Protein AF-0000000074729377 (afdb_homodimer)

Nearest PDB structures (foldseek):
  6r7d-assembly3_H  TM=8.552E-01  e=5.782E-03  Homo sapiens
  7vw1-assembly1_B  TM=3.584E-01  e=9.667E+00  Escherichia coli
  6r7d-assembly3_H  TM=8.587E-01  e=3.534E-03  Homo sapiens
  7tcd-assembly1_A  TM=3.833E-01  e=1.336E+00  synthetic construct

Solvent-accessible surface area (backbone atoms only — not comparable to full-atom values): 20879 Å² total; per-residue (Å²): 132,84,78,64,43,43,87,74,18,68,44,43,77,73,64,50,69,81,60,59,40,75,54,48,41,40,48,50,58,54,55,70,42,42,67,58,52,50,51,51,51,52,41,51,74,66,63,34,80,61,40,64,57,48,46,55,39,53,75,59,53,36,57,52,36,59,52,29,54,54,49,37,54,47,46,53,29,47,44,52,18,48,29,54,55,30,32,52,67,38,15,60,52,85,86,66,72,69,48,68,39,75,42,36,73,73,35,58,68,14,36,30,35,57,38,77,54,72,47,44,15,25,25,34,28,19,44,46,30,53,54,52,51,55,70,54,47,57,72,46,50,53,44,48,57,64,34,26,65,50,37,15,62,63,44,20,52,34,51,41,48,22,40,53,26,40,33,50,9,28,51,30,20,23,75,71,31,73,76,49,19,47,66,25,44,53,56,18,47,36,34,53,23,17,46,42,15,29,24,32,35,51,10,53,51,13,41,49,54,44,69,72,102,103,80,72,65,41,44,85,74,18,65,46,42,78,73,65,48,72,79,59,59,40,74,53,50,42,41,48,50,55,54,57,34,13,44,67,14,29,53,52,38,49,50,40,52,72,67,63,36,79,43,41,62,44,35,47,54,38,16,75,62,50,35,12,51,34,30,40,27,55,39,49,37,54,49,48,52,31,49,46,53,18,48,29,53,54,29,30,52,69,40,14,61,50,79,72,53,72,54,46,29,23,28,69,38,54,60,54,92,84,42,44,70,42,72,35,75,54,72,48,43,14,26,24,35,35,19,42,48,30,53,52,51,51,55,68,54,45,56,72,44,48,60,47,48,59,63,34,26,68,77,38,13,60,62,45,20,51,35,50,40,49,22,41,52,25,40,37,50,9,27,52,32,19,24,77,71,33,79,73,49,20,46,66,24,43,54,57,18,47,51,35,54,47,47,49,51,49,50,40,52,51,51,53,53,52,51,49,52,54,58,68,69,100

Foldseek 3Di:
DDFFDLCPAVCVVVPNLPPQLLPVQLVVLVVVCVVVVVVVVVCVVVVHVVVVVVVVCVVLPQVLLVVLVSLLSSLLSNLVSQLVVLCSVRNDDPPDQFAKDFDDDDDPPTDIDTDCDDSRNLNNLSSVLNVVVVVLVVVLVVLLVQLCSNVVVLSSVLSNLLSNLSSQLSNCCSVVHPVSNPVSNVVSVVSSVVSVVSSVVCVVVVVVVVVVD/DDFFDLCPAVCVVVPNLPDQQQPVQLVVLVVVCVVVVVVVVVCVVVVHVVVVVVVVCVVLPQVLLVVLVSLLSSLLSNLVSQLVVLCSVRNDDPPDQFAKDFDDDPDPPTDIGTDCDDSRNLNNLSSVLNVVVVVLVVVLVVLLVQLCSVVVVLSSVLSNLLSNLSSQLSNCCSVVHPVSNPVSNVVSVVSSVVSVVSSVVVVVVVVVVVVVD

Structure (mmCIF, N/CA/C/O backbone):
data_AF-0000000074729377-model_v1
#
loop_
_entity.id
_entity.type
_entity.pdbx_description
1 polymer 'Uncharacterized protein'
#
loop_
_atom_site.group_PDB
_atom_site.id
_atom_site.type_symbol
_atom_site.label_atom_id
_atom_site.label_alt_id
_atom_site.label_comp_id
_atom_site.label_asym_id
_atom_site.label_entity_id
_atom_site.label_seq_id
_atom_site.pdbx_PDB_ins_code
_atom_site.Cartn_x
_atom_site.Cartn_y
_atom_site.Cartn_z
_atom_site.occupancy
_atom_site.B_iso_or_equiv
_atom_site.auth_seq_id
_atom_site.auth_comp_id
_atom_site.auth_asym_id
_atom_site.auth_atom_id
_atom_site.pdbx_PDB_model_num
ATOM 1 N N . MET A 1 1 ? 1.666 -37.219 -0.275 1 51.56 1 MET A N 1
ATOM 2 C CA . MET A 1 1 ? 0.63 -36.469 0.43 1 51.56 1 MET A CA 1
ATOM 3 C C . MET A 1 1 ? -0.589 -36.25 -0.46 1 51.56 1 MET A C 1
ATOM 5 O O . MET A 1 1 ? -0.46 -36.156 -1.681 1 51.56 1 MET A O 1
ATOM 9 N N . ALA A 1 2 ? -1.802 -36.5 0.148 1 65.88 2 ALA A N 1
ATOM 10 C CA . ALA A 1 2 ? -3.041 -36.406 -0.622 1 65.88 2 ALA A CA 1
ATOM 11 C C . ALA A 1 2 ? -3.295 -35 -1.115 1 65.88 2 ALA A C 1
ATOM 13 O O . ALA A 1 2 ? -2.873 -34.031 -0.48 1 65.88 2 ALA A O 1
ATOM 14 N N . ALA A 1 3 ? -3.877 -34.812 -2.33 1 79.44 3 ALA A N 1
ATOM 15 C CA . ALA A 1 3 ? -4.273 -33.531 -2.896 1 79.44 3 ALA A CA 1
ATOM 16 C C . ALA A 1 3 ? -5.301 -32.844 -2.008 1 79.44 3 ALA A C 1
ATOM 18 O O . ALA A 1 3 ? -6.094 -33.5 -1.332 1 79.44 3 ALA A O 1
ATOM 19 N N . PRO A 1 4 ? -5.277 -31.562 -1.834 1 84.88 4 PRO A N 1
ATOM 20 C CA . PRO A 1 4 ? -6.285 -30.844 -1.056 1 84.88 4 PRO A CA 1
ATOM 21 C C . PRO A 1 4 ? -7.711 -31.141 -1.505 1 84.88 4 PRO A C 1
ATOM 23 O O . PRO A 1 4 ? -7.984 -31.219 -2.707 1 84.88 4 PRO A O 1
ATOM 26 N N . ASP A 1 5 ? -8.594 -31.422 -0.473 1 85.75 5 ASP A N 1
ATOM 27 C CA . ASP A 1 5 ? -10 -31.75 -0.657 1 85.75 5 ASP A CA 1
ATOM 28 C C . ASP A 1 5 ? -10.891 -30.844 0.197 1 85.75 5 ASP A C 1
ATOM 30 O O . ASP A 1 5 ? -10.836 -30.891 1.428 1 85.75 5 ASP A O 1
ATOM 34 N N . PRO A 1 6 ? -11.742 -30.047 -0.488 1 88.38 6 PRO A N 1
ATOM 35 C CA . PRO A 1 6 ? -12.602 -29.125 0.261 1 88.38 6 PRO A CA 1
ATOM 36 C C . PRO A 1 6 ? -13.492 -29.828 1.276 1 88.38 6 PRO A C 1
ATOM 38 O O . PRO A 1 6 ? -13.789 -29.281 2.336 1 88.38 6 PRO A O 1
ATOM 41 N N . SER A 1 7 ? -13.859 -31.062 1.063 1 89.56 7 SER A N 1
ATOM 42 C CA . SER A 1 7 ? -14.797 -31.781 1.917 1 89.56 7 SER A CA 1
ATOM 43 C C . SER A 1 7 ? -14.141 -32.219 3.225 1 89.56 7 SER A C 1
ATOM 45 O O . SER A 1 7 ? -14.836 -32.531 4.188 1 89.56 7 SER A O 1
ATOM 47 N N . THR A 1 8 ? -12.812 -32.156 3.318 1 85.56 8 THR A N 1
ATOM 48 C CA . THR A 1 8 ? -12.133 -32.562 4.535 1 85.56 8 THR A CA 1
ATOM 49 C C . THR A 1 8 ? -11.273 -31.438 5.094 1 85.56 8 THR A C 1
ATOM 51 O O . THR A 1 8 ? -10.438 -31.656 5.977 1 85.56 8 THR A O 1
ATOM 54 N N . SER A 1 9 ? -11.469 -30.312 4.543 1 88.62 9 SER A N 1
ATOM 55 C CA . SER A 1 9 ? -10.641 -29.188 4.957 1 88.62 9 SER A CA 1
ATOM 56 C C . SER A 1 9 ? -11.031 -28.703 6.352 1 88.62 9 SER A C 1
ATOM 58 O O . SER A 1 9 ? -12.039 -29.141 6.906 1 88.62 9 SER A O 1
ATOM 60 N N . ASP A 1 10 ? -10.219 -27.844 6.965 1 85.31 10 ASP A N 1
ATOM 61 C CA . ASP A 1 10 ? -10.477 -27.266 8.281 1 85.31 10 ASP A CA 1
AT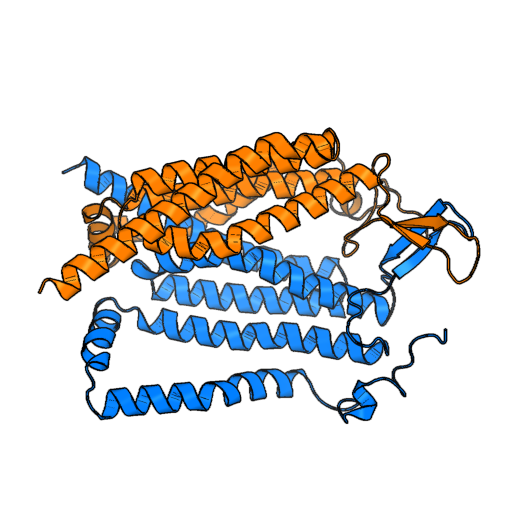OM 62 C C . ASP A 1 10 ? -11.75 -26.422 8.266 1 85.31 10 ASP A C 1
ATOM 64 O O . ASP A 1 10 ? -12.383 -26.234 9.312 1 85.31 10 ASP A O 1
ATOM 68 N N . PHE A 1 11 ? -12.18 -25.969 7.062 1 88.19 11 PHE A N 1
ATOM 69 C CA . PHE A 1 11 ? -13.422 -25.203 6.965 1 88.19 11 PHE A CA 1
ATOM 70 C C . PHE A 1 11 ? -14.617 -26.062 7.395 1 88.19 11 PHE A C 1
ATOM 72 O O . PHE A 1 11 ? -15.5 -25.578 8.102 1 88.19 11 PHE A O 1
ATOM 79 N N . VAL A 1 12 ? -14.594 -27.234 6.957 1 88.25 12 VAL A N 1
ATOM 80 C CA . VAL A 1 12 ? -15.664 -28.172 7.309 1 88.25 12 VAL A CA 1
ATOM 81 C C . VAL A 1 12 ? -15.594 -28.5 8.797 1 88.25 12 VAL A C 1
ATOM 83 O O . VAL A 1 12 ? -16.625 -28.516 9.484 1 88.25 12 VAL A O 1
ATOM 86 N N . LYS A 1 13 ? -14.422 -28.688 9.336 1 87.38 13 LYS A N 1
ATOM 87 C CA . LYS A 1 13 ? -14.227 -29.094 10.727 1 87.38 13 LYS A CA 1
ATOM 88 C C . LYS A 1 13 ? -14.758 -28.031 11.688 1 87.38 13 LYS A C 1
ATOM 90 O O . LYS A 1 13 ? -15.242 -28.359 12.773 1 87.38 13 LYS A O 1
ATOM 95 N N . VAL A 1 14 ? -14.688 -26.797 11.25 1 90.5 14 VAL A N 1
ATOM 96 C CA . VAL A 1 14 ? -15.109 -25.75 12.164 1 90.5 14 VAL A CA 1
ATOM 97 C C . VAL A 1 14 ? -16.5 -25.266 11.789 1 90.5 14 VAL A C 1
ATOM 99 O O . VAL A 1 14 ? -16.984 -24.266 12.32 1 90.5 14 VAL A O 1
ATOM 102 N N . GLY A 1 15 ? -17.078 -25.812 10.773 1 89.56 15 GLY A N 1
ATOM 103 C CA . GLY A 1 15 ? -18.453 -25.5 10.406 1 89.56 15 GLY A CA 1
ATOM 104 C C . GLY A 1 15 ? -18.562 -24.312 9.461 1 89.56 15 GLY A C 1
ATOM 105 O O . GLY A 1 15 ? -19.594 -23.641 9.406 1 89.56 15 GLY A O 1
ATOM 106 N N . PHE A 1 16 ? -17.531 -24.016 8.734 1 90.75 16 PHE A N 1
ATOM 107 C CA . PHE A 1 16 ? -17.547 -22.844 7.855 1 90.75 16 PHE A CA 1
ATOM 108 C C . PHE A 1 16 ? -17.766 -23.25 6.406 1 90.75 16 PHE A C 1
ATOM 110 O O . PHE A 1 16 ? -17.625 -22.438 5.496 1 90.75 16 PHE A O 1
ATOM 117 N N . ASP A 1 17 ? -18.078 -24.484 6.102 1 88.94 17 ASP A N 1
ATOM 118 C CA . ASP A 1 17 ? -18.234 -25.016 4.75 1 88.94 17 ASP A CA 1
ATOM 119 C C . ASP A 1 17 ? -19.406 -24.359 4.031 1 88.94 17 ASP A C 1
ATOM 121 O O . ASP A 1 17 ? -19.422 -24.281 2.803 1 88.94 17 ASP A O 1
ATOM 125 N N . LYS A 1 18 ? -20.422 -23.875 4.738 1 90.69 18 LYS A N 1
ATOM 126 C CA . LYS A 1 18 ? -21.594 -23.297 4.086 1 90.69 18 LYS A CA 1
ATOM 127 C C . LYS A 1 18 ? -21.812 -21.844 4.516 1 90.69 18 LYS A C 1
ATOM 129 O O . LYS A 1 18 ? -22.828 -21.234 4.184 1 90.69 18 LYS A O 1
ATOM 134 N N . VAL A 1 19 ? -20.875 -21.266 5.203 1 90.44 19 VAL A N 1
ATOM 135 C CA . VAL A 1 19 ? -21.016 -19.906 5.73 1 90.44 19 VAL A CA 1
ATOM 136 C C . VAL A 1 19 ? -20.828 -18.891 4.605 1 90.44 19 VAL A C 1
ATOM 138 O O . VAL A 1 19 ? -20.047 -19.109 3.684 1 90.44 19 VAL A O 1
ATOM 141 N N . ASN A 1 20 ? -21.656 -17.812 4.656 1 95.88 20 ASN A N 1
ATOM 142 C CA . ASN A 1 20 ? -21.438 -16.672 3.773 1 95.88 20 ASN A CA 1
ATOM 143 C C . ASN A 1 20 ? -20.406 -15.703 4.359 1 95.88 20 ASN A C 1
ATOM 145 O O . ASN A 1 20 ? -20.75 -14.875 5.207 1 95.88 20 ASN A O 1
ATOM 149 N N . PHE A 1 21 ? -19.266 -15.719 3.891 1 95 21 PHE A N 1
ATOM 150 C CA . PHE A 1 21 ? -18.172 -14.93 4.457 1 95 21 PHE A CA 1
ATOM 151 C C . PHE A 1 21 ? -18.391 -13.445 4.195 1 95 21 PHE A C 1
ATOM 153 O O . PHE A 1 21 ? -17.859 -12.594 4.914 1 95 21 PHE A O 1
ATOM 160 N N . PHE A 1 22 ? -19.141 -13.07 3.201 1 95.31 22 PHE A N 1
ATOM 161 C CA . PHE A 1 22 ? -19.406 -11.672 2.883 1 95.31 22 PHE A CA 1
ATOM 162 C C . PHE A 1 22 ? -20.391 -11.07 3.887 1 95.31 22 PHE A C 1
ATOM 164 O O . PHE A 1 22 ? -20.547 -9.852 3.955 1 95.31 22 PHE A O 1
ATOM 171 N N . VAL A 1 23 ? -20.969 -11.883 4.637 1 94.06 23 VAL A N 1
ATOM 172 C CA . VAL A 1 23 ? -21.812 -11.43 5.742 1 94.06 23 VAL A CA 1
ATOM 173 C C . VAL A 1 23 ? -21.047 -11.562 7.059 1 94.06 23 VAL A C 1
ATOM 175 O O . VAL A 1 23 ? -21.047 -10.641 7.879 1 94.06 23 VAL A O 1
ATOM 178 N N . MET A 1 24 ? -20.375 -12.633 7.238 1 91.5 24 MET A N 1
ATOM 179 C CA . MET A 1 24 ? -19.75 -12.961 8.508 1 91.5 24 MET A CA 1
ATOM 180 C C . MET A 1 24 ? -18.641 -11.961 8.836 1 91.5 24 MET A C 1
ATOM 182 O O . MET A 1 24 ? -18.609 -11.391 9.922 1 91.5 24 MET A O 1
ATOM 186 N N . PHE A 1 25 ? -17.719 -11.695 7.922 1 91.31 25 PHE A N 1
ATOM 187 C CA . PHE A 1 25 ? -16.547 -10.883 8.219 1 91.31 25 PHE A CA 1
ATOM 188 C C . PHE A 1 25 ? -16.953 -9.445 8.539 1 91.31 25 PHE A C 1
ATOM 190 O O . PHE A 1 25 ? -16.562 -8.906 9.578 1 91.31 25 PHE A O 1
ATOM 197 N N . PRO A 1 26 ? -17.781 -8.836 7.699 1 89.69 26 PRO A N 1
ATOM 198 C CA . PRO A 1 26 ? -18.188 -7.477 8.078 1 89.69 26 PRO A CA 1
ATOM 199 C C . PRO A 1 26 ? -18.953 -7.43 9.391 1 89.69 26 PRO A C 1
ATOM 201 O O . PRO A 1 26 ? -18.828 -6.48 10.164 1 89.69 26 PRO A O 1
ATOM 204 N N . THR A 1 27 ? -19.734 -8.438 9.672 1 89.94 27 THR A N 1
ATOM 205 C CA . THR A 1 27 ? -20.484 -8.484 10.922 1 89.94 27 THR A CA 1
ATOM 206 C C . THR A 1 27 ? -19.562 -8.617 12.117 1 89.94 27 THR A C 1
ATOM 208 O O . THR A 1 27 ? -19.703 -7.902 13.109 1 89.94 27 THR A O 1
ATOM 211 N N . PHE A 1 28 ? -18.641 -9.516 12.055 1 87.19 28 PHE A N 1
ATOM 212 C CA . PHE A 1 28 ? -17.688 -9.688 13.133 1 87.19 28 PHE A CA 1
ATOM 213 C C . PHE A 1 28 ? -16.828 -8.43 13.305 1 87.19 28 PHE A C 1
ATOM 215 O O . PHE A 1 28 ? -16.547 -8.016 14.43 1 87.19 28 PHE A O 1
ATOM 222 N N . THR A 1 29 ? -16.391 -7.852 12.172 1 86.31 29 THR A N 1
ATOM 223 C CA . THR A 1 29 ? -15.602 -6.625 12.234 1 86.31 29 THR A CA 1
ATOM 224 C C . THR A 1 29 ? -16.375 -5.531 12.969 1 86.31 29 THR A C 1
ATOM 226 O O . THR A 1 29 ? -15.828 -4.863 13.844 1 86.31 29 THR A O 1
ATOM 229 N N . ALA A 1 30 ? -17.625 -5.43 12.672 1 87.12 30 ALA A N 1
ATOM 230 C CA . ALA A 1 30 ? -18.469 -4.43 13.336 1 87.12 30 ALA A CA 1
ATOM 231 C C . ALA A 1 30 ? -18.672 -4.773 14.805 1 87.12 30 ALA A C 1
ATOM 233 O O . ALA A 1 30 ? -18.562 -3.906 15.68 1 87.12 30 ALA A O 1
ATOM 234 N N . ALA A 1 31 ? -18.906 -6.02 15.109 1 88.12 31 ALA A N 1
ATOM 235 C CA . ALA A 1 31 ? -19.172 -6.457 16.469 1 88.12 31 ALA A CA 1
ATOM 236 C C . ALA A 1 31 ? -17.969 -6.227 17.375 1 88.12 31 ALA A C 1
ATOM 238 O O . ALA A 1 31 ? -18.125 -5.832 18.531 1 88.12 31 ALA A O 1
ATOM 239 N N . PHE A 1 32 ? -16.812 -6.438 16.891 1 90 32 PHE A N 1
ATOM 240 C CA . PHE A 1 32 ? -15.602 -6.32 17.688 1 90 32 PHE A CA 1
ATOM 241 C C . PHE A 1 32 ? -15.32 -4.863 18.031 1 90 32 PHE A C 1
ATOM 243 O O . PHE A 1 32 ? -14.5 -4.57 18.906 1 90 32 PHE A O 1
ATOM 250 N N . THR A 1 33 ? -16 -3.998 17.359 1 90.62 33 THR A N 1
ATOM 251 C CA . THR A 1 33 ? -15.758 -2.588 17.641 1 90.62 33 THR A CA 1
ATOM 252 C C . THR A 1 33 ? -16.641 -2.098 18.781 1 90.62 33 THR A C 1
ATOM 254 O O . THR A 1 33 ? -16.438 -1.006 19.312 1 90.62 33 THR A O 1
ATOM 257 N N . ILE A 1 34 ? -17.562 -2.904 19.234 1 89.12 34 ILE A N 1
ATOM 258 C CA . ILE A 1 34 ? -18.609 -2.498 20.172 1 89.12 34 ILE A CA 1
ATOM 259 C C . ILE A 1 34 ? -17.969 -2.07 21.5 1 89.12 34 ILE A C 1
ATOM 261 O O . ILE A 1 34 ? -18.312 -1.019 22.047 1 89.12 34 ILE A O 1
ATOM 265 N N . PRO A 1 35 ? -17.047 -2.826 22.156 1 89.12 35 PRO A N 1
ATOM 266 C CA . PRO A 1 35 ? -16.453 -2.359 23.406 1 89.12 35 PRO A CA 1
ATOM 267 C C . PRO A 1 35 ? -15.836 -0.966 23.297 1 89.12 35 PRO A C 1
ATOM 269 O O . PRO A 1 35 ? -15.969 -0.146 24.203 1 89.12 35 PRO A O 1
ATOM 272 N N . GLY A 1 36 ? -15.188 -0.729 22.141 1 90.62 36 GLY A N 1
ATOM 273 C CA . GLY A 1 36 ? -14.641 0.598 21.906 1 90.62 36 GLY A CA 1
ATOM 274 C C . GLY A 1 36 ? -15.703 1.675 21.797 1 90.62 36 GLY A C 1
ATOM 275 O O . GLY A 1 36 ? -15.547 2.768 22.344 1 90.62 36 GLY A O 1
ATOM 276 N N . ILE A 1 37 ? -16.781 1.371 21.047 1 91.25 37 ILE A N 1
ATOM 277 C CA . ILE A 1 37 ? -17.875 2.314 20.891 1 91.25 37 ILE A CA 1
ATOM 278 C C . ILE A 1 37 ? -18.5 2.621 22.25 1 91.25 37 ILE A C 1
ATOM 280 O O . ILE A 1 37 ? -18.688 3.787 22.609 1 91.25 37 ILE A O 1
ATOM 284 N N . LEU A 1 38 ? -18.703 1.645 23.031 1 89.75 38 LEU A N 1
ATOM 285 C CA . LEU A 1 38 ? -19.312 1.824 24.344 1 89.75 38 LEU A CA 1
ATOM 286 C C . LEU A 1 38 ? -18.391 2.617 25.266 1 89.75 38 LEU A C 1
ATOM 288 O O . LEU A 1 38 ? -18.844 3.508 25.984 1 89.75 38 LEU A O 1
ATOM 292 N N . GLY A 1 39 ? -17.156 2.213 25.297 1 88.06 39 GLY A N 1
ATOM 293 C CA . GLY A 1 39 ? -16.203 2.973 26.094 1 88.06 39 GLY A CA 1
ATOM 294 C C . GLY A 1 39 ? -16.141 4.438 25.703 1 88.06 39 GLY A C 1
ATOM 295 O O . GLY A 1 39 ? -16.109 5.312 26.578 1 88.06 39 GLY A O 1
ATOM 296 N N . GLY A 1 40 ? -16.094 4.75 24.438 1 90.62 40 GLY A N 1
ATOM 297 C CA . GLY A 1 40 ? -16.078 6.125 23.969 1 90.62 40 GLY A CA 1
ATOM 298 C C . GLY A 1 40 ? -17.328 6.898 24.344 1 90.62 40 GLY A C 1
ATOM 299 O O . GLY A 1 40 ? -17.234 8.023 24.859 1 90.62 40 GLY A O 1
ATOM 300 N N . VAL A 1 41 ? -18.484 6.293 24.109 1 91.12 41 VAL A N 1
ATOM 301 C CA . VAL A 1 41 ? -19.766 6.926 24.438 1 91.12 41 VAL A CA 1
ATOM 302 C C . VAL A 1 41 ? -19.844 7.207 25.938 1 91.12 41 VAL A C 1
ATOM 304 O O . VAL A 1 41 ? -20.281 8.281 26.344 1 91.12 41 VAL A O 1
ATOM 307 N N . ALA A 1 42 ? -19.375 6.262 26.734 1 88.56 42 ALA A N 1
ATOM 308 C CA . ALA A 1 42 ? -19.359 6.465 28.172 1 88.56 42 ALA A CA 1
ATOM 309 C C . ALA A 1 42 ? -18.484 7.648 28.562 1 88.56 42 ALA A C 1
ATOM 311 O O . ALA A 1 42 ? -18.859 8.461 29.406 1 88.56 42 ALA A O 1
A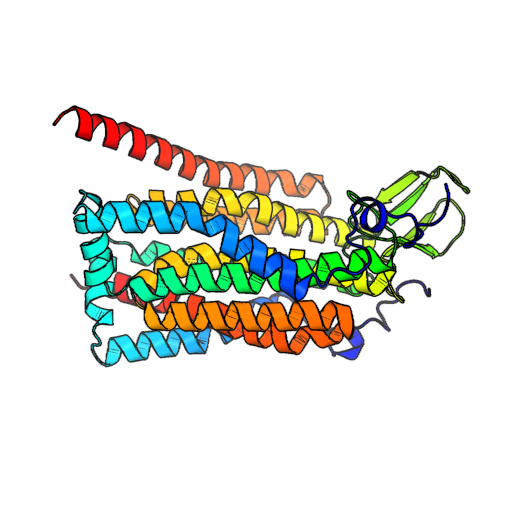TOM 312 N N . ALA A 1 43 ? -17.375 7.727 27.953 1 88.94 43 ALA A N 1
ATOM 313 C CA . ALA A 1 43 ? -16.453 8.82 28.25 1 88.94 43 ALA A CA 1
ATOM 314 C C . ALA A 1 43 ? -17.078 10.164 27.875 1 88.94 43 ALA A C 1
ATOM 316 O O . ALA A 1 43 ? -16.906 11.156 28.609 1 88.94 43 ALA A O 1
ATOM 317 N N . PHE A 1 44 ? -17.812 10.258 26.797 1 90.56 44 PHE A N 1
ATOM 318 C CA . PHE A 1 44 ? -18.422 11.5 26.344 1 90.56 44 PHE A CA 1
ATOM 319 C C . PHE A 1 44 ? -19.609 11.883 27.234 1 90.56 44 PHE A C 1
ATOM 321 O O . PHE A 1 44 ? -19.797 13.062 27.547 1 90.56 44 PHE A O 1
ATOM 328 N N . TYR A 1 45 ? -20.297 10.922 27.594 1 88.94 45 TYR A N 1
ATOM 329 C CA . TYR A 1 45 ? -21.453 11.156 28.438 1 88.94 45 TYR A CA 1
ATOM 330 C C . TYR A 1 45 ? -21.031 11.68 29.812 1 88.94 45 TYR A C 1
ATOM 332 O O . TYR A 1 45 ? -21.703 12.539 30.391 1 88.94 45 TYR A O 1
ATOM 340 N N . HIS A 1 46 ? -19.922 11.273 30.312 1 89.75 46 HIS A N 1
ATOM 341 C CA . HIS A 1 46 ? -19.469 11.68 31.641 1 89.75 46 HIS A CA 1
ATOM 342 C C . HIS A 1 46 ? -18.531 12.875 31.562 1 89.75 46 HIS A C 1
ATOM 344 O O . HIS A 1 46 ? -17.859 13.203 32.531 1 89.75 46 HIS A O 1
ATOM 350 N N . LYS A 1 47 ? -18.453 13.562 30.453 1 84.56 47 LYS A N 1
ATOM 351 C CA . LYS A 1 47 ? -17.703 14.789 30.188 1 84.56 47 LYS A CA 1
ATOM 352 C C . LYS A 1 47 ? -16.266 14.672 30.672 1 84.56 47 LYS A C 1
ATOM 354 O O . LYS A 1 47 ? -15.766 15.555 31.375 1 84.56 47 LYS A O 1
ATOM 359 N N . SER A 1 48 ? -15.797 13.516 30.359 1 83.31 48 SER A N 1
ATOM 360 C CA . SER A 1 48 ? -14.391 13.289 30.672 1 83.31 48 SER A CA 1
ATOM 361 C C . SER A 1 48 ? -13.492 14.289 29.969 1 83.31 48 SER A C 1
ATOM 363 O O . SER A 1 48 ? -13.961 15.062 29.125 1 83.31 48 SER A O 1
ATOM 365 N N . SER A 1 49 ? -12.234 14.359 30.375 1 85.56 49 SER A N 1
ATOM 366 C CA . SER A 1 49 ? -11.242 15.219 29.734 1 85.56 49 SER A CA 1
ATOM 367 C C . SER A 1 49 ? -11.148 14.938 28.234 1 85.56 49 SER A C 1
ATOM 369 O O . SER A 1 49 ? -10.641 15.766 27.469 1 85.56 49 SER A O 1
ATOM 371 N N . ALA A 1 50 ? -11.75 13.805 27.875 1 86.69 50 ALA A N 1
ATOM 372 C CA . ALA A 1 50 ? -11.75 13.422 26.453 1 86.69 50 ALA A CA 1
ATOM 373 C C . ALA A 1 50 ? -12.625 14.367 25.641 1 86.69 50 ALA A C 1
ATOM 375 O O . ALA A 1 50 ? -12.352 14.602 24.453 1 86.69 50 ALA A O 1
ATOM 376 N N . VAL A 1 51 ? -13.555 14.93 26.156 1 86.19 51 VAL A N 1
ATOM 377 C CA . VAL A 1 51 ? -14.492 15.797 25.453 1 86.19 51 VAL A CA 1
ATOM 378 C C . VAL A 1 51 ? -13.773 17.047 24.953 1 86.19 51 VAL A C 1
ATOM 380 O O . VAL A 1 51 ? -14.008 17.5 23.828 1 86.19 51 VAL A O 1
ATOM 383 N N . GLN A 1 52 ? -12.93 17.609 25.781 1 87.31 52 GLN A N 1
ATOM 384 C CA . GLN A 1 52 ? -12.156 18.781 25.359 1 87.31 52 GLN A CA 1
ATOM 385 C C . GLN A 1 52 ? -11.305 18.453 24.141 1 87.31 52 GLN A C 1
ATOM 387 O O . GLN A 1 52 ? -11.188 19.266 23.219 1 87.31 52 GLN A O 1
ATOM 392 N N . LYS A 1 53 ? -10.789 17.312 24.172 1 86.88 53 LYS A N 1
ATOM 393 C CA . LYS A 1 53 ? -9.961 16.906 23.047 1 86.88 53 LYS A CA 1
ATOM 394 C C . LYS A 1 53 ? -10.805 16.703 21.797 1 86.88 53 LYS A C 1
ATOM 396 O O . LYS A 1 53 ? -10.383 17.047 20.688 1 86.88 53 LYS A O 1
ATOM 401 N N . VAL A 1 54 ? -11.961 16.203 21.922 1 90.5 54 VAL A N 1
ATOM 402 C CA . VAL A 1 54 ? -12.852 15.977 20.781 1 90.5 54 VAL A CA 1
ATOM 403 C C . VAL A 1 54 ? -13.336 17.312 20.234 1 90.5 54 VAL A C 1
ATOM 405 O O . VAL A 1 54 ? -13.609 17.438 19.031 1 90.5 54 VAL A O 1
ATOM 408 N N . GLU A 1 55 ? -13.445 18.25 21.047 1 91.06 55 GLU A N 1
ATOM 409 C CA . GLU A 1 55 ? -13.82 19.578 20.594 1 91.06 55 GLU A CA 1
ATOM 410 C C . GLU A 1 55 ? -12.805 20.141 19.594 1 91.06 55 GLU A C 1
ATOM 412 O O . GLU A 1 55 ? -13.18 20.812 18.641 1 91.06 55 GLU A O 1
ATOM 417 N N . LEU A 1 56 ? -11.578 19.844 19.859 1 87.19 56 LEU A N 1
ATOM 418 C CA . LEU A 1 56 ? -10.555 20.234 18.906 1 87.19 56 LEU A CA 1
ATOM 419 C C . LEU A 1 56 ? -10.797 19.578 17.547 1 87.19 56 LEU A C 1
ATOM 421 O O . LEU A 1 56 ? -10.68 20.219 16.5 1 87.19 56 LEU A O 1
ATOM 425 N N . VAL A 1 57 ? -11.18 18.328 17.609 1 89.56 57 VAL A N 1
ATOM 426 C CA . VAL A 1 57 ? -11.508 17.578 16.391 1 89.56 57 VAL A CA 1
ATOM 427 C C . VAL A 1 57 ? -12.672 18.25 15.672 1 89.56 57 VAL A C 1
ATOM 429 O O . VAL A 1 57 ? -12.648 18.391 14.445 1 89.56 57 VAL A O 1
ATOM 432 N N . ALA A 1 58 ? -13.617 18.641 16.375 1 92.62 58 ALA A N 1
ATOM 433 C CA . ALA A 1 58 ? -14.789 19.328 15.836 1 92.62 58 ALA A CA 1
ATOM 434 C C . ALA A 1 58 ? -14.406 20.688 15.258 1 92.62 58 ALA A C 1
ATOM 436 O O . ALA A 1 58 ? -14.859 21.062 14.172 1 92.62 58 ALA A O 1
ATOM 437 N N . ASP A 1 59 ? -13.578 21.406 15.938 1 90.38 59 ASP A N 1
ATOM 438 C CA . ASP A 1 59 ? -13.18 22.75 15.531 1 90.38 59 ASP A CA 1
ATOM 439 C C . ASP A 1 59 ? -12.477 22.719 14.172 1 90.38 59 ASP A C 1
ATOM 441 O O . ASP A 1 59 ? -12.602 23.656 13.383 1 90.38 59 ASP A O 1
ATOM 445 N N . TYR A 1 60 ? -11.867 21.625 13.914 1 89.75 60 TYR A N 1
ATOM 446 C CA . TYR A 1 60 ? -11.141 21.5 12.656 1 89.75 60 TYR A CA 1
ATOM 447 C C . TYR A 1 60 ? -11.938 20.688 11.641 1 89.75 60 TYR A C 1
ATOM 449 O O . TYR A 1 60 ? -11.43 20.359 10.57 1 89.75 60 TYR A O 1
ATOM 457 N N . SER A 1 61 ? -13.195 20.344 11.953 1 93.75 61 SER A N 1
ATOM 458 C CA . SER A 1 61 ? -14.109 19.609 11.086 1 93.75 61 SER A CA 1
ATOM 459 C C . SER A 1 61 ? -13.516 18.266 10.664 1 93.75 61 SER A C 1
ATOM 461 O O . SER A 1 61 ? -13.641 17.859 9.508 1 93.75 61 SER A O 1
ATOM 463 N N . LEU A 1 62 ? -12.844 17.547 11.609 1 94.56 62 LEU A N 1
ATOM 464 C CA . LEU A 1 62 ? -12.133 16.312 11.297 1 94.56 62 LEU A CA 1
ATOM 465 C C . LEU A 1 62 ? -13.055 15.109 11.438 1 94.56 62 LEU A C 1
ATOM 467 O O . LEU A 1 62 ? -12.672 13.992 11.078 1 94.56 62 LEU A O 1
ATOM 471 N N . GLY A 1 63 ? -14.266 15.234 11.914 1 95.19 63 GLY A N 1
ATOM 472 C CA . GLY A 1 63 ? -15.203 14.148 12.164 1 95.19 63 GLY A CA 1
ATOM 473 C C . GLY A 1 63 ? -15.344 13.195 11 1 95.19 63 GLY A C 1
ATOM 474 O O . GLY A 1 63 ? -15.211 11.984 11.164 1 95.19 63 GLY A O 1
ATOM 475 N N . PRO A 1 64 ? -15.555 13.719 9.781 1 95.88 64 PRO A N 1
ATOM 476 C CA . PRO A 1 64 ? -15.75 12.844 8.625 1 95.88 64 PRO A CA 1
ATOM 477 C C . PRO A 1 64 ? -14.555 11.922 8.375 1 95.88 64 PRO A C 1
ATOM 479 O O . PRO A 1 64 ? -14.734 10.797 7.891 1 95.88 64 PRO A O 1
ATOM 482 N N . LEU A 1 65 ? -13.383 12.344 8.742 1 95.12 65 LEU A N 1
ATOM 483 C CA . LEU A 1 65 ? -12.211 11.5 8.555 1 95.12 65 LEU A CA 1
ATOM 484 C C . LEU 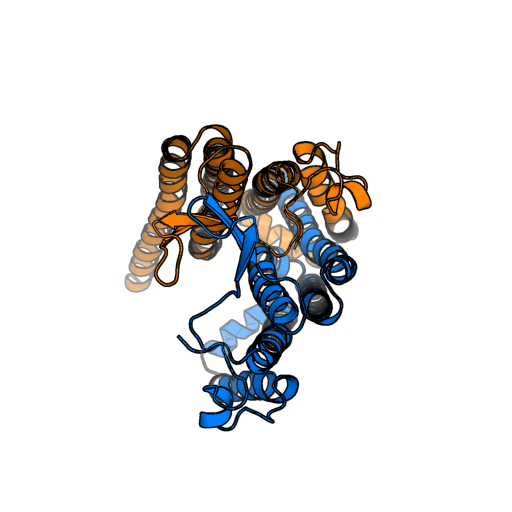A 1 65 ? -12.266 10.281 9.477 1 95.12 65 LEU A C 1
ATOM 486 O O . LEU A 1 65 ? -11.922 9.172 9.062 1 95.12 65 LEU A O 1
ATOM 490 N N . TYR A 1 66 ? -12.703 10.492 10.695 1 94.25 66 TYR A N 1
ATOM 491 C CA . TYR A 1 66 ? -12.836 9.398 11.648 1 94.25 66 TYR A CA 1
ATOM 492 C C . TYR A 1 66 ? -13.867 8.383 11.172 1 94.25 66 TYR A C 1
ATOM 494 O O . TYR A 1 66 ? -13.625 7.176 11.227 1 94.25 66 TYR A O 1
ATOM 502 N N . VAL A 1 67 ? -14.938 8.867 10.641 1 95.44 67 VAL A N 1
ATOM 503 C CA . VAL A 1 67 ? -15.992 7.996 10.141 1 95.44 67 VAL A CA 1
ATOM 504 C C . VAL A 1 67 ? -15.5 7.246 8.906 1 95.44 67 VAL A C 1
ATOM 506 O O . VAL A 1 67 ? -15.727 6.039 8.773 1 95.44 67 VAL A O 1
ATOM 509 N N . ALA A 1 68 ? -14.812 7.965 8.039 1 96.81 68 ALA A N 1
ATOM 510 C CA . ALA A 1 68 ? -14.281 7.355 6.82 1 96.81 68 ALA A CA 1
ATOM 511 C C . ALA A 1 68 ? -13.32 6.219 7.152 1 96.81 68 ALA A C 1
ATOM 513 O O . ALA A 1 68 ? -13.344 5.168 6.504 1 96.81 68 ALA A O 1
ATOM 514 N N . MET A 1 69 ? -12.523 6.438 8.156 1 93.06 69 MET A N 1
ATOM 515 C CA . MET A 1 69 ? -11.555 5.41 8.547 1 93.06 69 MET A CA 1
ATOM 516 C C . MET A 1 69 ? -12.266 4.141 9 1 93.06 69 MET A C 1
ATOM 518 O O . MET A 1 69 ? -11.836 3.033 8.672 1 93.06 69 MET A O 1
ATOM 522 N N . PHE A 1 70 ? -13.273 4.289 9.734 1 92 70 PHE A N 1
ATOM 523 C CA . PHE A 1 70 ? -14.055 3.137 10.172 1 92 70 PHE A CA 1
ATOM 524 C C . PHE A 1 70 ? -14.703 2.434 8.984 1 92 70 PHE A C 1
ATOM 526 O O . PHE A 1 70 ? -14.672 1.205 8.891 1 92 70 PHE A O 1
ATOM 533 N N . LEU A 1 71 ? -15.266 3.205 8.055 1 94.81 71 LEU A N 1
ATOM 534 C CA . LEU A 1 71 ? -15.922 2.629 6.887 1 94.81 71 LEU A CA 1
ATOM 535 C C . LEU A 1 71 ? -14.922 1.876 6.016 1 94.81 71 LEU A C 1
ATOM 537 O O . LEU A 1 71 ? -15.242 0.82 5.465 1 94.81 71 LEU A O 1
ATOM 541 N N . VAL A 1 72 ? -13.789 2.424 5.891 1 95.25 72 VAL A N 1
ATOM 542 C CA . VAL A 1 72 ? -12.75 1.778 5.098 1 95.25 72 VAL A CA 1
ATOM 543 C C . VAL A 1 72 ? -12.422 0.412 5.691 1 95.25 72 VAL A C 1
ATOM 545 O O . VAL A 1 72 ? -12.219 -0.56 4.957 1 95.25 72 VAL A O 1
ATOM 548 N N . ARG A 1 73 ? -12.398 0.307 7.008 1 91.69 73 ARG A N 1
ATOM 549 C CA . ARG A 1 73 ? -12.156 -0.973 7.668 1 91.69 73 ARG A CA 1
ATOM 550 C C . ARG A 1 73 ? -13.227 -1.993 7.281 1 91.69 73 ARG A C 1
ATOM 552 O O . ARG A 1 73 ? -12.90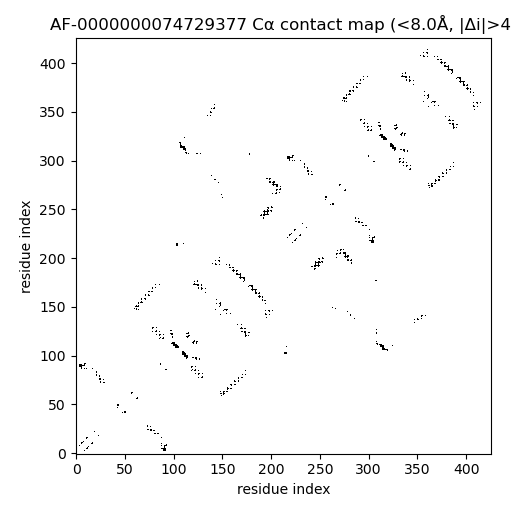6 -3.146 6.984 1 91.69 73 ARG A O 1
ATOM 559 N N . ILE A 1 74 ? -14.398 -1.554 7.273 1 92.81 74 ILE A N 1
ATOM 560 C CA . ILE A 1 74 ? -15.5 -2.441 6.918 1 92.81 74 ILE A CA 1
ATOM 561 C C . ILE A 1 74 ? -15.375 -2.865 5.457 1 92.81 74 ILE A C 1
ATOM 563 O O . ILE A 1 74 ? -15.531 -4.043 5.129 1 92.81 74 ILE A O 1
ATOM 567 N N . ILE A 1 75 ? -15.062 -1.925 4.613 1 94.38 75 ILE A N 1
ATOM 568 C CA . ILE A 1 75 ? -14.945 -2.199 3.186 1 94.38 75 ILE A CA 1
ATOM 569 C C . ILE A 1 75 ? -13.828 -3.217 2.945 1 94.38 75 ILE A C 1
ATOM 571 O O . ILE A 1 75 ? -14.008 -4.168 2.18 1 94.38 75 ILE A O 1
ATOM 575 N N . PHE A 1 76 ? -12.727 -3.105 3.643 1 94.12 76 PHE A N 1
ATOM 576 C CA . PHE A 1 76 ? -11.586 -3.988 3.434 1 94.12 76 PHE A CA 1
ATOM 577 C C . PHE A 1 76 ? -11.883 -5.387 3.963 1 94.12 76 PHE A C 1
ATOM 579 O O . PHE A 1 76 ? -11.273 -6.363 3.518 1 94.12 76 PHE A O 1
ATOM 586 N N . SER A 1 77 ? -12.875 -5.461 4.855 1 93.44 77 SER A N 1
ATOM 587 C CA . SER A 1 77 ? -13.25 -6.789 5.324 1 93.44 77 SER A CA 1
ATOM 588 C C . SER A 1 77 ? -13.859 -7.617 4.199 1 93.44 77 SER A C 1
ATOM 590 O O . SER A 1 77 ? -13.758 -8.852 4.203 1 93.44 77 SER A O 1
ATOM 592 N N . PHE A 1 78 ? -14.375 -6.996 3.18 1 95.81 78 PHE A N 1
ATOM 593 C CA . PHE A 1 78 ? -14.945 -7.715 2.045 1 95.81 78 PHE A CA 1
ATOM 594 C C . PHE A 1 78 ? -13.844 -8.352 1.206 1 95.81 78 PHE A C 1
ATOM 596 O O . PHE A 1 78 ? -14.047 -9.406 0.601 1 95.81 78 PHE A O 1
ATOM 603 N N . ILE A 1 79 ? -12.734 -7.715 1.181 1 96.44 79 ILE A N 1
ATOM 604 C CA . ILE A 1 79 ? -11.602 -8.281 0.454 1 96.44 79 ILE A CA 1
ATOM 605 C C . ILE A 1 79 ? -11.125 -9.555 1.149 1 96.44 79 ILE A C 1
ATOM 607 O O . ILE A 1 79 ? -10.852 -10.562 0.492 1 96.44 79 ILE A O 1
ATOM 611 N N . GLN A 1 80 ? -11.156 -9.477 2.455 1 93.88 80 GLN A N 1
ATOM 612 C CA . GLN A 1 80 ? -10.797 -10.656 3.238 1 93.88 80 GLN A CA 1
ATOM 613 C C . GLN A 1 80 ? -11.836 -11.758 3.068 1 93.88 80 GLN A C 1
ATOM 615 O O . GLN A 1 80 ? -11.492 -12.945 3.027 1 93.88 80 GLN A O 1
ATOM 620 N N . SER A 1 81 ? -13.039 -11.391 3.012 1 95.62 81 SER A N 1
ATOM 621 C CA . SER A 1 81 ? -14.117 -12.344 2.771 1 95.62 81 SER A CA 1
ATOM 622 C C . SER A 1 81 ? -13.898 -13.109 1.469 1 95.62 81 SER A C 1
ATOM 624 O O . SER A 1 81 ? -14.062 -14.328 1.422 1 95.62 81 SER A O 1
ATOM 626 N N . ASN A 1 82 ? -13.547 -12.344 0.462 1 97 82 ASN A N 1
ATOM 627 C CA . ASN A 1 82 ? -13.32 -12.945 -0.85 1 97 82 ASN A CA 1
ATOM 628 C C . ASN A 1 82 ? -12.188 -13.969 -0.811 1 97 82 ASN A C 1
ATOM 630 O O . ASN A 1 82 ? -12.289 -15.023 -1.434 1 97 82 ASN A O 1
ATOM 634 N N . LEU A 1 83 ? -11.141 -13.641 -0.073 1 96.56 83 LEU A N 1
ATOM 635 C CA . LEU A 1 83 ? -10.016 -14.562 0.059 1 96.56 83 LEU A CA 1
ATOM 636 C C . LEU A 1 83 ? -10.43 -15.828 0.792 1 96.56 83 LEU A C 1
ATOM 638 O O . LEU A 1 83 ? -10.109 -16.938 0.357 1 96.56 83 LEU A O 1
ATOM 642 N N . ALA A 1 84 ? -11.164 -15.664 1.858 1 93.5 84 ALA A N 1
ATOM 643 C CA . ALA A 1 84 ? -11.609 -16.828 2.617 1 93.5 84 ALA A CA 1
ATOM 644 C C . ALA A 1 84 ? -12.508 -17.719 1.768 1 93.5 84 ALA A C 1
ATOM 646 O O . ALA A 1 84 ? -12.367 -18.953 1.792 1 93.5 84 ALA A O 1
ATOM 647 N N . ASP A 1 85 ? -13.367 -17.125 1.057 1 96.06 85 ASP A N 1
ATOM 648 C CA . ASP A 1 85 ? -14.289 -17.859 0.195 1 96.06 85 ASP A CA 1
ATOM 649 C C . ASP A 1 85 ? -13.539 -18.609 -0.897 1 96.06 85 ASP A C 1
ATOM 651 O O . ASP A 1 85 ? -13.828 -19.781 -1.16 1 96.06 85 ASP A O 1
ATOM 655 N N . ALA A 1 86 ? -12.609 -17.984 -1.526 1 96.31 86 ALA A N 1
ATOM 656 C CA . ALA A 1 86 ? -11.812 -18.594 -2.586 1 96.31 86 ALA A CA 1
ATOM 657 C C . ALA A 1 86 ? -11 -19.766 -2.053 1 96.31 86 ALA A C 1
ATOM 659 O O . ALA A 1 86 ? -10.891 -20.812 -2.707 1 96.31 86 ALA A O 1
ATOM 660 N N . ARG A 1 87 ? -10.438 -19.562 -0.855 1 93.56 87 ARG A N 1
ATOM 661 C CA . ARG A 1 87 ? -9.617 -20.625 -0.258 1 93.56 87 ARG A CA 1
ATOM 662 C C . ARG A 1 87 ? -10.461 -21.859 0.059 1 93.56 87 ARG A C 1
ATOM 664 O O . ARG A 1 87 ? -10.039 -22.984 -0.198 1 93.56 87 ARG A O 1
ATOM 671 N N . ARG A 1 88 ? -11.594 -21.656 0.553 1 92.88 88 ARG A N 1
ATOM 672 C CA . ARG A 1 88 ? -12.461 -22.766 0.964 1 92.88 88 ARG A CA 1
ATOM 673 C C . ARG A 1 88 ? -12.719 -23.719 -0.197 1 92.88 88 ARG A C 1
ATOM 675 O O . ARG A 1 88 ? -12.703 -24.938 -0.019 1 92.88 88 ARG A O 1
ATOM 682 N N . ASN A 1 89 ? -12.859 -23.234 -1.341 1 93.12 89 ASN A N 1
ATOM 683 C CA . ASN A 1 89 ? -13.227 -24.016 -2.516 1 93.12 89 ASN A CA 1
ATOM 684 C C . ASN A 1 89 ? -12.055 -24.828 -3.047 1 93.12 89 ASN A C 1
ATOM 686 O O . ASN A 1 89 ? -12.219 -25.672 -3.92 1 93.12 89 ASN A O 1
ATOM 690 N N . THR A 1 90 ? -10.898 -24.609 -2.514 1 93.75 90 THR A N 1
ATOM 691 C CA . THR A 1 90 ? -9.711 -25.328 -2.975 1 93.75 90 THR A CA 1
ATOM 692 C C . THR A 1 90 ? -9.406 -26.516 -2.059 1 93.75 90 THR A C 1
ATOM 694 O O . THR A 1 90 ? -8.688 -27.438 -2.447 1 93.75 90 THR A O 1
ATOM 697 N N . GLY A 1 91 ? -9.828 -26.422 -0.738 1 90.56 91 GLY A N 1
ATOM 698 C CA . GLY A 1 91 ? -9.445 -27.391 0.275 1 90.56 91 GLY A CA 1
ATOM 699 C C . GLY A 1 91 ? -8.078 -27.125 0.872 1 90.56 91 GLY A C 1
ATOM 700 O O . GLY A 1 91 ? -7.602 -27.875 1.721 1 90.56 91 GLY A O 1
ATOM 701 N N . ILE A 1 92 ? -7.375 -26.078 0.469 1 90.31 92 ILE A N 1
ATOM 702 C CA . ILE A 1 92 ? -6.082 -25.688 1.016 1 90.31 92 ILE A CA 1
ATOM 703 C C . ILE A 1 92 ? -6.273 -25.062 2.398 1 90.31 92 ILE A C 1
ATOM 705 O O . ILE A 1 92 ? -7.105 -24.172 2.578 1 90.31 92 ILE A O 1
ATOM 709 N N . ASN A 1 93 ? -5.535 -25.547 3.344 1 85.38 93 ASN A N 1
ATOM 710 C CA . ASN A 1 93 ? -5.57 -24.984 4.688 1 85.38 93 ASN A CA 1
ATOM 711 C C . ASN A 1 93 ? -4.449 -23.969 4.898 1 85.38 93 ASN A C 1
ATOM 713 O O . ASN A 1 93 ? -3.492 -23.938 4.125 1 85.38 93 ASN A O 1
ATOM 717 N N . VAL A 1 94 ? -4.691 -23.109 5.957 1 83.69 94 VAL A N 1
ATOM 718 C CA . VAL A 1 94 ? -3.588 -22.25 6.387 1 83.69 94 VAL A CA 1
ATOM 719 C C . VAL A 1 94 ? -2.439 -23.125 6.898 1 83.69 94 VAL A C 1
ATOM 721 O O . VAL A 1 94 ? -2.658 -24.234 7.383 1 83.69 94 VAL A O 1
ATOM 724 N N . PRO A 1 95 ? -1.228 -22.734 6.711 1 85.81 95 PRO A N 1
ATOM 725 C CA . PRO A 1 95 ? -0.766 -21.375 6.371 1 85.81 95 PRO A CA 1
ATOM 726 C C . PRO A 1 95 ? -0.446 -21.219 4.887 1 85.81 95 PRO A C 1
ATOM 728 O O . PRO A 1 95 ? 0.143 -20.219 4.48 1 85.81 95 PRO A O 1
ATOM 731 N N . ASP A 1 96 ? -0.721 -22.203 4.008 1 81 96 ASP A N 1
ATOM 732 C CA . ASP A 1 96 ? -0.426 -22.062 2.586 1 81 96 ASP A CA 1
ATOM 733 C C . ASP A 1 96 ? -1.081 -20.812 2.006 1 81 96 ASP A C 1
ATOM 735 O O . ASP A 1 96 ? -2.293 -20.625 2.127 1 81 96 ASP A O 1
ATOM 739 N N . GLN A 1 97 ? -0.246 -20.078 1.333 1 89.75 97 GLN A N 1
ATOM 740 C CA . GLN A 1 97 ? -0.769 -18.828 0.798 1 89.75 97 GLN A CA 1
ATOM 741 C C . GLN A 1 97 ? -0.988 -18.922 -0.709 1 89.75 97 GLN A C 1
ATOM 743 O O . GLN A 1 97 ? -1.691 -18.094 -1.293 1 89.75 97 GLN A O 1
ATOM 748 N N . HIS A 1 98 ? -0.303 -19.922 -1.33 1 92.25 98 HIS A N 1
ATOM 749 C CA . HIS A 1 98 ? -0.409 -20.047 -2.779 1 92.25 98 HIS A CA 1
ATOM 750 C C . HIS A 1 98 ? -0.415 -21.516 -3.201 1 92.25 98 HIS A C 1
ATOM 752 O O . HIS A 1 98 ? 0.105 -22.375 -2.486 1 92.25 98 HIS A O 1
ATOM 758 N N . ALA A 1 99 ? -1.093 -21.75 -4.285 1 91.19 99 ALA A N 1
ATOM 759 C CA . ALA A 1 99 ? -1.021 -23.031 -4.992 1 91.19 99 ALA A CA 1
ATOM 760 C C . ALA A 1 99 ? -0.115 -22.938 -6.215 1 91.19 99 ALA A C 1
ATOM 762 O O . ALA A 1 99 ? -0.293 -22.047 -7.059 1 91.19 99 ALA A O 1
ATOM 763 N N . TYR A 1 100 ? 0.758 -23.828 -6.277 1 90.12 100 TYR A N 1
ATOM 764 C CA . TYR A 1 100 ? 1.738 -23.828 -7.359 1 90.12 100 TYR A CA 1
ATOM 765 C C . TYR A 1 100 ? 1.62 -25.094 -8.203 1 90.12 100 TYR A C 1
ATOM 767 O O . TYR A 1 100 ? 1.013 -26.078 -7.773 1 90.12 100 TYR A O 1
ATOM 775 N N . LYS A 1 101 ? 2.178 -25.031 -9.406 1 86.94 101 LYS A N 1
ATOM 776 C CA . LYS A 1 101 ? 2.219 -26.188 -10.297 1 86.94 101 LYS A CA 1
ATOM 777 C C . LYS A 1 101 ? 3.523 -26.219 -11.094 1 86.94 101 LYS A C 1
ATOM 779 O O . LYS A 1 101 ? 4.078 -25.172 -11.43 1 86.94 101 LYS A O 1
ATOM 784 N N . VAL A 1 102 ? 3.961 -27.406 -11.312 1 84 102 VAL A N 1
ATOM 785 C CA . VAL A 1 102 ? 5.082 -27.594 -12.227 1 84 102 VAL A CA 1
ATOM 786 C C . VAL A 1 102 ? 4.633 -27.344 -13.664 1 84 102 VAL A C 1
ATOM 788 O O . VAL A 1 102 ? 3.695 -27.984 -14.141 1 84 102 VAL A O 1
ATOM 791 N N . VAL A 1 103 ? 5.262 -26.422 -14.297 1 82.88 103 VAL A N 1
ATOM 792 C CA . VAL A 1 103 ? 4.777 -26.031 -15.617 1 82.88 103 VAL A CA 1
ATOM 793 C C . VAL A 1 103 ? 5.613 -26.703 -16.703 1 82.88 103 VAL A C 1
ATOM 795 O O . VAL A 1 103 ? 5.105 -27.016 -17.781 1 82.88 103 VAL A O 1
ATOM 798 N N . THR A 1 104 ? 6.906 -26.766 -16.453 1 76.44 104 THR A N 1
ATOM 799 C CA . THR A 1 104 ? 7.727 -27.5 -17.406 1 76.44 104 THR A CA 1
ATOM 800 C C . THR A 1 104 ? 8.648 -28.469 -16.688 1 76.44 104 THR A C 1
ATOM 802 O O . THR A 1 104 ? 9.156 -28.172 -15.594 1 76.44 104 THR A O 1
ATOM 805 N N . GLY A 1 105 ? 8.727 -29.641 -17.297 1 67 105 GLY A N 1
ATOM 806 C CA . GLY A 1 105 ? 9.695 -30.625 -16.844 1 67 105 GLY A CA 1
ATOM 807 C C . GLY A 1 105 ? 9.172 -31.5 -15.727 1 67 105 GLY A C 1
ATOM 808 O O . GLY A 1 105 ? 8.008 -31.391 -15.336 1 67 105 GLY A O 1
ATOM 809 N N . SER A 1 106 ? 9.648 -32.562 -15.477 1 62.5 106 SER A N 1
ATOM 810 C CA . SER A 1 106 ? 9.219 -33.469 -14.422 1 62.5 106 SER A CA 1
ATOM 811 C C . SER A 1 106 ? 10.375 -33.844 -13.5 1 62.5 106 SER A C 1
ATOM 813 O O . SER A 1 106 ? 10.266 -34.75 -12.695 1 62.5 106 SER A O 1
ATOM 815 N N . ALA A 1 107 ? 11.484 -33.188 -13.703 1 70.31 107 ALA A N 1
ATOM 816 C CA . ALA A 1 107 ? 12.703 -33.469 -12.945 1 70.31 107 ALA A CA 1
ATOM 817 C C . ALA A 1 107 ? 13.359 -32.188 -12.477 1 70.31 107 ALA A C 1
ATOM 819 O O . ALA A 1 107 ? 12.727 -31.125 -12.445 1 70.31 107 ALA A O 1
ATOM 820 N N . ALA A 1 108 ? 14.477 -32.375 -11.891 1 71.5 108 ALA A N 1
ATOM 821 C CA . ALA A 1 108 ? 15.266 -31.203 -11.523 1 71.5 108 ALA A CA 1
ATOM 822 C C . ALA A 1 108 ? 15.344 -30.203 -12.672 1 71.5 108 ALA A C 1
ATOM 824 O O . ALA A 1 108 ? 15.508 -30.594 -13.828 1 71.5 108 ALA A O 1
ATOM 825 N N . GLY A 1 109 ? 15.039 -28.859 -12.32 1 76 109 GLY A N 1
ATOM 826 C CA . GLY A 1 109 ? 15.078 -27.812 -13.328 1 76 109 GLY A CA 1
ATOM 827 C C . GLY A 1 109 ? 13.703 -27.391 -13.797 1 76 109 GLY A C 1
ATOM 828 O O . GLY A 1 109 ? 13.562 -26.391 -14.508 1 76 109 GLY A O 1
ATOM 829 N N . SER A 1 110 ? 12.703 -28.203 -13.352 1 83.5 110 SER A N 1
ATOM 830 C CA . SER A 1 110 ? 11.336 -27.875 -13.758 1 83.5 110 SER A CA 1
ATOM 831 C C . SER A 1 110 ? 10.922 -26.5 -13.25 1 83.5 110 SER A C 1
ATOM 833 O O . SER A 1 110 ? 11.258 -26.125 -12.125 1 83.5 110 SER A O 1
ATOM 835 N N . LEU A 1 111 ? 10.203 -25.828 -14.109 1 86.56 111 LEU A N 1
ATOM 836 C CA . LEU A 1 111 ? 9.656 -24.531 -13.75 1 86.56 111 LEU A CA 1
ATOM 837 C C . LEU A 1 111 ? 8.367 -24.672 -12.961 1 86.56 111 LEU A C 1
ATOM 839 O O . LEU A 1 111 ? 7.484 -25.453 -13.328 1 86.56 111 LEU A O 1
ATOM 843 N N . VAL A 1 112 ? 8.312 -24 -11.812 1 86.88 112 VAL A N 1
ATOM 844 C CA . VAL A 1 112 ? 7.141 -24.016 -10.945 1 86.88 112 VAL A CA 1
ATOM 845 C C . VAL A 1 112 ? 6.562 -22.609 -10.836 1 86.88 112 VAL A C 1
ATOM 847 O O . VAL A 1 112 ? 7.277 -21.656 -10.484 1 86.88 112 VAL A O 1
ATOM 850 N N . LEU A 1 113 ? 5.281 -22.469 -11.219 1 91 113 LEU A N 1
ATOM 851 C CA . LEU A 1 113 ? 4.551 -21.203 -11.148 1 91 113 LEU A CA 1
ATOM 852 C C . LEU A 1 113 ? 3.23 -21.391 -10.406 1 91 113 LEU A C 1
ATOM 854 O O . LEU A 1 113 ? 2.844 -22.516 -10.078 1 91 113 LEU A O 1
ATOM 858 N N . MET A 1 114 ? 2.627 -20.234 -10.109 1 91.62 114 MET A N 1
ATOM 859 C CA . MET A 1 114 ? 1.298 -20.297 -9.508 1 91.62 114 MET A CA 1
ATOM 860 C C . MET A 1 114 ? 0.294 -20.922 -10.469 1 91.62 114 MET A C 1
ATOM 862 O O . MET A 1 114 ? 0.327 -20.656 -11.672 1 91.62 114 MET A O 1
ATOM 866 N N . ASP A 1 115 ? -0.588 -21.703 -9.906 1 90.25 115 ASP A N 1
ATOM 867 C CA . ASP A 1 115 ? -1.701 -22.219 -10.695 1 90.25 115 ASP A CA 1
ATOM 868 C C . ASP A 1 115 ? -2.688 -21.094 -11.039 1 90.25 115 ASP A C 1
ATOM 870 O O . ASP A 1 115 ? -3.098 -20.344 -10.164 1 90.25 115 ASP A O 1
ATOM 874 N N . ASP A 1 116 ? -3.104 -20.922 -12.25 1 88.25 116 ASP A N 1
ATOM 875 C CA . ASP A 1 116 ? -3.979 -19.844 -12.672 1 88.25 116 ASP A CA 1
ATOM 876 C C . ASP A 1 116 ? -5.32 -20.375 -13.172 1 88.25 116 ASP A C 1
ATOM 878 O O . ASP A 1 116 ? -6.102 -19.625 -13.773 1 88.25 116 ASP A O 1
ATOM 882 N N . GLU A 1 117 ? -5.625 -21.594 -12.875 1 89.56 117 GLU A N 1
ATOM 883 C CA . GLU A 1 117 ? -6.832 -22.219 -13.398 1 89.56 117 GLU A CA 1
ATOM 884 C C . GLU A 1 117 ? -7.777 -22.625 -12.273 1 89.56 117 GLU A C 1
ATOM 886 O O . GLU A 1 117 ? -7.332 -22.953 -11.164 1 89.56 117 GLU A O 1
ATOM 891 N N . GLY A 1 118 ? -9.086 -22.562 -12.594 1 92.75 118 GLY A N 1
ATOM 892 C CA . GLY A 1 118 ? -10.109 -23.078 -11.695 1 92.75 118 GLY A CA 1
ATOM 893 C C . GLY A 1 118 ? -10.062 -22.469 -10.312 1 92.75 118 GLY A C 1
ATOM 894 O O . GLY A 1 118 ? -9.812 -21.266 -10.172 1 92.75 118 GLY A O 1
ATOM 895 N N . ALA A 1 119 ? -10.32 -23.328 -9.289 1 94.38 119 ALA A N 1
ATOM 896 C CA . ALA A 1 119 ? -10.406 -22.859 -7.906 1 94.38 119 ALA A CA 1
ATOM 897 C C . ALA A 1 119 ? -9.055 -22.359 -7.406 1 94.38 119 ALA A C 1
ATOM 899 O O . ALA A 1 119 ? -8.984 -21.391 -6.648 1 94.38 119 ALA A O 1
ATOM 900 N N . PHE A 1 120 ? -8.008 -23.016 -7.836 1 94.62 120 PHE A N 1
ATOM 901 C CA . PHE A 1 120 ? -6.672 -22.641 -7.395 1 94.62 120 PHE A CA 1
ATOM 902 C C . PHE A 1 120 ? -6.273 -21.281 -7.98 1 94.62 120 PHE A C 1
ATOM 904 O O . PHE A 1 120 ? -5.633 -20.469 -7.309 1 94.62 120 PHE A O 1
ATOM 911 N N . GLY A 1 121 ? -6.629 -21.094 -9.25 1 95.12 121 GLY A N 1
ATOM 912 C CA . GLY A 1 121 ? -6.395 -19.781 -9.844 1 95.12 121 GLY A CA 1
ATOM 913 C C . GLY A 1 121 ? -7.145 -18.672 -9.148 1 95.12 121 GLY A C 1
ATOM 914 O O . GLY A 1 121 ? -6.582 -17.594 -8.914 1 95.12 121 GLY A O 1
ATOM 915 N N . ARG A 1 122 ? -8.391 -18.906 -8.867 1 96.94 122 ARG A N 1
ATOM 916 C CA . ARG A 1 122 ? -9.188 -17.906 -8.141 1 96.94 122 ARG A CA 1
ATOM 917 C C . ARG A 1 122 ? -8.57 -17.609 -6.781 1 96.94 122 ARG A C 1
ATOM 919 O O . ARG A 1 122 ? -8.508 -16.438 -6.371 1 96.94 122 ARG A O 1
ATOM 926 N N . PHE A 1 123 ? -8.156 -18.641 -6.059 1 97.06 123 PHE A N 1
ATOM 927 C CA . PHE A 1 123 ? -7.539 -18.5 -4.746 1 97.06 123 PHE A CA 1
ATOM 928 C C . PHE A 1 123 ? -6.27 -17.656 -4.836 1 97.06 123 PHE A C 1
ATOM 930 O O . PHE A 1 123 ? -6.082 -16.719 -4.066 1 97.06 123 PHE A O 1
ATOM 937 N N . ASN A 1 124 ? -5.395 -17.969 -5.785 1 97.06 124 ASN A N 1
ATOM 938 C CA . ASN A 1 124 ? -4.152 -17.219 -5.965 1 97.06 124 ASN A CA 1
ATOM 939 C C . ASN A 1 124 ? -4.414 -15.758 -6.297 1 97.06 124 ASN A C 1
ATOM 941 O O . ASN A 1 124 ? -3.732 -14.867 -5.781 1 97.06 124 ASN A O 1
ATOM 945 N N . ARG A 1 125 ? -5.387 -15.461 -7.117 1 96.88 125 ARG A N 1
ATOM 946 C CA . ARG A 1 125 ? -5.723 -14.078 -7.461 1 96.88 125 ARG A CA 1
ATOM 947 C C . ARG A 1 125 ? -6.316 -13.344 -6.266 1 96.88 125 ARG A C 1
ATOM 949 O O . ARG A 1 125 ? -6.031 -12.164 -6.051 1 96.88 125 ARG A O 1
ATOM 956 N N . ALA A 1 126 ? -7.156 -14.016 -5.488 1 96.94 126 ALA A N 1
ATOM 957 C CA . ALA A 1 126 ? -7.715 -13.406 -4.285 1 96.94 126 ALA A CA 1
ATOM 958 C C . ALA A 1 126 ? -6.613 -13.031 -3.299 1 96.94 126 ALA A C 1
ATOM 960 O O . ALA A 1 126 ? -6.625 -11.93 -2.734 1 96.94 126 ALA A O 1
ATOM 961 N N . GLN A 1 127 ? -5.703 -13.961 -3.096 1 95.69 127 GLN A N 1
ATOM 962 C CA . GLN A 1 127 ? -4.578 -13.703 -2.201 1 95.69 127 GLN A CA 1
ATOM 963 C C . GLN A 1 127 ? -3.744 -12.523 -2.688 1 95.69 127 GLN A C 1
ATOM 965 O O . GLN A 1 127 ? -3.381 -11.648 -1.9 1 95.69 127 GLN A O 1
ATOM 970 N N . ARG A 1 128 ? -3.449 -12.539 -3.973 1 95.62 128 ARG A N 1
ATOM 971 C CA . ARG A 1 128 ? -2.68 -11.438 -4.543 1 95.62 128 ARG A CA 1
ATOM 972 C C . ARG A 1 128 ? -3.434 -10.117 -4.414 1 95.62 128 ARG A C 1
ATOM 974 O O . ARG A 1 128 ? -2.824 -9.07 -4.199 1 95.62 128 ARG A O 1
ATOM 981 N N . GLY A 1 129 ? -4.742 -10.195 -4.582 1 95.19 129 GLY A N 1
ATOM 982 C CA . GLY A 1 129 ? -5.562 -9 -4.414 1 95.19 129 GLY A CA 1
ATOM 983 C C . GLY A 1 129 ? -5.422 -8.367 -3.043 1 95.19 129 GLY A C 1
ATOM 984 O O . GLY A 1 129 ? -5.289 -7.148 -2.93 1 95.19 129 GLY A O 1
ATOM 985 N N . VAL A 1 130 ? -5.402 -9.133 -1.992 1 94 130 VAL A N 1
ATOM 986 C CA . VAL A 1 130 ? -5.227 -8.641 -0.627 1 94 130 VAL A CA 1
ATOM 987 C C . VAL A 1 130 ? -3.869 -7.961 -0.491 1 94 130 VAL A C 1
ATOM 989 O O . VAL A 1 130 ? -3.777 -6.844 0.02 1 94 130 VAL A O 1
ATOM 992 N N . GLN A 1 131 ? -2.873 -8.641 -1.012 1 91.75 131 GLN A N 1
ATOM 993 C CA . GLN A 1 131 ? -1.52 -8.109 -0.899 1 91.75 131 GLN A CA 1
ATOM 994 C C . GLN A 1 131 ? -1.388 -6.785 -1.643 1 91.75 131 GLN A C 1
ATOM 996 O O . GLN A 1 131 ? -0.746 -5.852 -1.152 1 91.75 131 GLN A O 1
ATOM 1001 N N . ASN A 1 132 ? -1.946 -6.746 -2.797 1 93.06 132 ASN A N 1
ATOM 1002 C CA . ASN A 1 132 ? -1.891 -5.531 -3.602 1 93.06 132 ASN A CA 1
ATOM 1003 C C . ASN A 1 132 ? -2.533 -4.352 -2.879 1 93.06 132 ASN A C 1
ATOM 1005 O O . ASN A 1 132 ? -2.037 -3.225 -2.955 1 93.06 132 ASN A O 1
ATOM 1009 N N . VAL A 1 133 ? -3.648 -4.547 -2.254 1 92.75 133 VAL A N 1
ATOM 1010 C CA . VAL A 1 133 ? -4.336 -3.486 -1.524 1 92.75 133 VAL A CA 1
ATOM 1011 C C . VAL A 1 133 ? -3.42 -2.93 -0.437 1 92.75 133 VAL A C 1
ATOM 1013 O O . VAL A 1 133 ? -3.285 -1.711 -0.295 1 92.75 133 VAL A O 1
ATOM 1016 N N . TRP A 1 134 ? -2.729 -3.746 0.244 1 87.62 134 TRP A N 1
ATOM 1017 C CA . TRP A 1 134 ? -1.89 -3.295 1.351 1 87.62 134 TRP A CA 1
ATOM 1018 C C . TRP A 1 134 ? -0.659 -2.557 0.835 1 87.62 134 TRP A C 1
ATOM 1020 O O . TRP A 1 134 ? -0.174 -1.621 1.476 1 87.62 134 TRP A O 1
ATOM 1030 N N . GLU A 1 135 ? -0.188 -2.871 -0.368 1 86 135 GLU A N 1
ATOM 1031 C CA . GLU A 1 135 ? 0.921 -2.156 -0.992 1 86 135 GLU A CA 1
ATOM 1032 C C . GLU A 1 135 ? 0.539 -0.713 -1.309 1 86 135 GLU A C 1
ATOM 1034 O O . GLU A 1 135 ? 1.407 0.156 -1.41 1 86 135 GLU A O 1
ATOM 1039 N N . ASN A 1 136 ? -0.755 -0.543 -1.476 1 88.25 136 ASN A N 1
ATOM 1040 C CA . ASN A 1 136 ? -1.221 0.785 -1.862 1 88.25 136 ASN A CA 1
ATOM 1041 C C . ASN A 1 136 ? -1.686 1.589 -0.651 1 88.25 136 ASN A C 1
ATOM 1043 O O . ASN A 1 136 ? -1.584 2.816 -0.641 1 88.25 136 ASN A O 1
ATOM 1047 N N . VAL A 1 137 ? -2.129 0.96 0.362 1 88 137 VAL A N 1
ATOM 1048 C CA . VAL A 1 137 ? -2.729 1.621 1.517 1 88 137 VAL A CA 1
ATOM 1049 C C . VAL A 1 137 ? -1.635 2.23 2.391 1 88 137 VAL A C 1
ATOM 1051 O O . VAL A 1 137 ? -1.807 3.318 2.943 1 88 137 VAL A O 1
ATOM 1054 N N . PHE A 1 138 ? -0.569 1.646 2.451 1 80.62 138 PHE A N 1
ATOM 1055 C CA . PHE A 1 138 ? 0.449 2.082 3.398 1 80.62 138 PHE A CA 1
ATOM 1056 C C . PHE A 1 138 ? 0.977 3.465 3.029 1 80.62 138 PHE A C 1
ATOM 1058 O O . PHE A 1 138 ? 0.908 4.395 3.834 1 80.62 138 PHE A O 1
ATOM 1065 N N . PRO A 1 139 ? 1.47 3.719 1.836 1 79.38 139 PRO A N 1
ATOM 1066 C CA . PRO A 1 139 ? 1.929 5.074 1.524 1 79.38 139 PRO A CA 1
ATOM 1067 C C . PRO A 1 139 ? 0.802 6.102 1.57 1 79.38 139 PRO A C 1
ATOM 1069 O O . PRO A 1 139 ? 1.034 7.262 1.92 1 79.38 139 PRO A O 1
ATOM 1072 N N . LEU A 1 140 ? -0.399 5.621 1.334 1 88.5 140 LEU A N 1
ATOM 1073 C CA . LEU A 1 140 ? -1.557 6.508 1.326 1 88.5 140 LEU A CA 1
ATOM 1074 C C . LEU A 1 140 ? -1.897 6.969 2.738 1 88.5 140 LEU A C 1
ATOM 1076 O O . LEU A 1 140 ? -2.4 8.078 2.93 1 88.5 140 LEU A O 1
ATOM 1080 N N . SER A 1 141 ? -1.466 6.207 3.699 1 89.12 141 SER A N 1
ATOM 1081 C CA . SER A 1 141 ? -1.865 6.469 5.078 1 89.12 141 SER A CA 1
ATOM 1082 C C . SER A 1 141 ? -1.259 7.77 5.59 1 89.12 141 SER A C 1
ATOM 1084 O O . SER A 1 141 ? -1.938 8.562 6.25 1 89.12 141 SER A O 1
ATOM 1086 N N . ILE A 1 142 ? -0.036 8.086 5.246 1 88.44 142 ILE A N 1
ATOM 1087 C CA . ILE A 1 142 ? 0.612 9.32 5.684 1 88.44 142 ILE A CA 1
ATOM 1088 C C . ILE A 1 142 ? -0.04 10.516 5 1 88.44 142 ILE A C 1
ATOM 1090 O O . ILE A 1 142 ? -0.313 11.539 5.645 1 88.44 142 ILE A O 1
ATOM 1094 N N . GLU A 1 143 ? -0.359 10.312 3.771 1 92.88 143 GLU A N 1
ATOM 1095 C CA . GLU A 1 143 ? -0.961 11.398 3.004 1 92.88 143 GLU A CA 1
ATOM 1096 C C . GLU A 1 143 ? -2.365 11.719 3.508 1 92.88 143 GLU A C 1
ATOM 1098 O O . GLU A 1 143 ? -2.781 12.875 3.508 1 92.88 143 GLU A O 1
ATOM 1103 N N . VAL A 1 144 ? -3.041 10.719 3.916 1 93.88 144 VAL A N 1
ATOM 1104 C CA . VAL A 1 144 ? -4.387 10.906 4.449 1 93.88 144 VAL A CA 1
ATOM 1105 C C . VAL A 1 144 ? -4.32 11.734 5.734 1 93.88 144 VAL A C 1
ATOM 1107 O O . VAL A 1 144 ? -5.117 12.648 5.93 1 93.88 144 VAL A O 1
ATOM 1110 N N . VAL A 1 145 ? -3.338 11.5 6.562 1 91.25 145 VAL A N 1
ATOM 1111 C CA . VAL A 1 145 ? -3.195 12.219 7.828 1 91.25 145 VAL A CA 1
ATOM 1112 C C . VAL A 1 145 ? -2.807 13.672 7.559 1 91.25 145 VAL A C 1
ATOM 1114 O O . VAL A 1 145 ? -3.43 14.594 8.086 1 91.25 145 VAL A O 1
ATOM 1117 N N . LEU A 1 146 ? -1.86 13.867 6.668 1 91.56 146 LEU A N 1
ATOM 1118 C CA . LEU A 1 146 ? -1.369 15.211 6.383 1 91.56 146 LEU A CA 1
ATOM 1119 C C . LEU A 1 146 ? -2.436 16.047 5.672 1 91.56 146 LEU A C 1
ATOM 1121 O O . LEU A 1 146 ? -2.758 17.156 6.105 1 91.56 146 LEU A O 1
ATOM 1125 N N . THR A 1 147 ? -3.023 15.453 4.664 1 95.31 147 THR A N 1
ATOM 1126 C CA . THR A 1 147 ? -3.959 16.156 3.797 1 95.31 147 THR A CA 1
ATOM 1127 C C . THR A 1 147 ? -5.324 16.281 4.465 1 95.31 147 THR A C 1
ATOM 1129 O O . THR A 1 147 ? -6.039 17.266 4.254 1 95.31 147 THR A O 1
ATOM 1132 N N . GLY A 1 148 ? -5.652 15.273 5.277 1 95.06 148 GLY A N 1
ATOM 1133 C CA . GLY A 1 148 ? -6.934 15.266 5.961 1 95.06 148 GLY A CA 1
ATOM 1134 C C . GLY A 1 148 ? -7.094 16.422 6.941 1 95.06 148 GLY A C 1
ATOM 1135 O O . GLY A 1 148 ? -8.211 16.891 7.18 1 95.06 148 GLY A O 1
ATOM 1136 N N . LEU A 1 149 ? -6.031 16.969 7.426 1 91.69 149 LEU A N 1
ATOM 1137 C CA . LEU A 1 149 ? -6.07 18.094 8.344 1 91.69 149 LEU A CA 1
ATOM 1138 C C . LEU A 1 149 ? -6.598 19.344 7.652 1 91.69 149 LEU A C 1
ATOM 1140 O O . LEU A 1 149 ? -7.246 20.188 8.281 1 91.69 149 LEU A O 1
ATOM 1144 N N . VAL A 1 150 ? -6.328 19.453 6.371 1 94.12 150 VAL A N 1
ATOM 1145 C CA . VAL A 1 150 ? -6.664 20.656 5.637 1 94.12 150 VAL A CA 1
ATOM 1146 C C . VAL A 1 150 ? -7.98 20.469 4.891 1 94.12 150 VAL A C 1
ATOM 1148 O O . VAL A 1 150 ? -8.812 21.375 4.848 1 94.12 150 VAL A O 1
ATOM 1151 N N . PHE A 1 151 ? -8.164 19.25 4.309 1 95.19 151 PHE A N 1
ATOM 1152 C CA . PHE A 1 151 ? -9.344 18.938 3.518 1 95.19 151 PHE A CA 1
ATOM 1153 C C . PHE A 1 151 ? -10.047 17.703 4.062 1 95.19 151 PHE A C 1
ATOM 1155 O O . PHE A 1 151 ? -10.172 16.703 3.363 1 95.19 151 PHE A O 1
ATOM 1162 N N . PRO A 1 152 ? -10.625 17.75 5.211 1 95.06 152 PRO A N 1
ATOM 1163 C CA . PRO A 1 152 ? -11.141 16.531 5.855 1 95.06 152 PRO A CA 1
ATOM 1164 C C . PRO A 1 152 ? -12.297 15.906 5.082 1 95.06 152 PRO A C 1
ATOM 1166 O O . PRO A 1 152 ? -12.32 14.688 4.887 1 95.06 152 PRO A O 1
ATOM 1169 N N . TRP A 1 153 ? -13.25 16.703 4.559 1 95 153 TRP A N 1
ATOM 1170 C CA . TRP A 1 153 ? -14.406 16.156 3.852 1 95 153 TRP A CA 1
ATOM 1171 C C . TRP A 1 153 ? -13.984 15.57 2.504 1 95 153 TRP A C 1
ATOM 1173 O O . TRP A 1 153 ? -14.43 14.484 2.127 1 95 153 TRP A O 1
ATOM 1183 N N . THR A 1 154 ? -13.125 16.281 1.796 1 96.56 154 THR A N 1
ATOM 1184 C CA . THR A 1 154 ? -12.656 15.812 0.495 1 96.56 154 THR A CA 1
ATOM 1185 C C . THR A 1 154 ? -11.883 14.508 0.633 1 96.56 154 THR A C 1
ATOM 1187 O O . THR A 1 154 ? -12.125 13.555 -0.101 1 96.56 154 THR A O 1
ATOM 1190 N N . VAL A 1 155 ? -10.961 14.43 1.607 1 97.5 155 VAL A N 1
ATOM 1191 C CA . VAL A 1 155 ? -10.117 13.25 1.805 1 97.5 155 VAL A CA 1
ATOM 1192 C C . VAL A 1 155 ? -10.977 12.086 2.295 1 97.5 155 VAL A C 1
ATOM 1194 O O . VAL A 1 155 ? -10.781 10.938 1.87 1 97.5 155 VAL A O 1
ATOM 1197 N N . ALA A 1 156 ? -11.961 12.367 3.146 1 97.5 156 ALA A N 1
ATOM 1198 C CA . ALA A 1 156 ? -12.883 11.32 3.592 1 97.5 156 ALA A CA 1
ATOM 1199 C C . ALA A 1 156 ? -13.594 10.672 2.408 1 97.5 156 ALA A C 1
ATOM 1201 O O . ALA A 1 156 ? -13.656 9.445 2.314 1 97.5 156 ALA A O 1
ATOM 1202 N N . GLY A 1 157 ? -14.086 11.516 1.537 1 97.94 157 GLY A N 1
ATOM 1203 C CA . GLY A 1 157 ? -14.766 10.992 0.362 1 97.94 157 GLY A CA 1
ATOM 1204 C C . GLY A 1 157 ? -13.852 10.211 -0.558 1 97.94 157 GLY A C 1
ATOM 1205 O O . GLY A 1 157 ? -14.211 9.117 -1.007 1 97.94 157 GLY A O 1
ATOM 1206 N N . LEU A 1 158 ? -12.688 10.75 -0.858 1 98 158 LEU A N 1
ATOM 1207 C CA . LEU A 1 158 ? -11.734 10.102 -1.746 1 98 158 LEU A CA 1
ATOM 1208 C C . LEU A 1 158 ? -11.25 8.781 -1.152 1 98 158 LEU A C 1
ATOM 1210 O O . LEU A 1 158 ? -11.047 7.805 -1.881 1 98 158 LEU A O 1
ATOM 1214 N N . LEU A 1 159 ? -11.023 8.789 0.122 1 97.25 159 LEU A N 1
ATOM 1215 C CA . LEU A 1 159 ? -10.547 7.59 0.797 1 97.25 159 LEU A CA 1
ATOM 1216 C C . LEU A 1 159 ? -11.594 6.48 0.725 1 97.25 159 LEU A C 1
ATOM 1218 O O . LEU A 1 159 ? -11.266 5.324 0.452 1 97.25 159 LEU A O 1
ATOM 1222 N N . CYS A 1 160 ? -12.852 6.805 0.986 1 97.81 160 CYS A N 1
ATOM 1223 C CA . CYS A 1 160 ? -13.922 5.816 0.891 1 97.81 160 CYS A CA 1
ATOM 1224 C C . CYS A 1 160 ? -14.055 5.297 -0.536 1 97.81 160 CYS A C 1
ATOM 1226 O O . CYS A 1 160 ? -14.219 4.094 -0.75 1 97.81 160 CYS A O 1
ATOM 1228 N N . LEU A 1 161 ? -13.984 6.219 -1.448 1 98 161 LEU A N 1
ATOM 1229 C CA . LEU A 1 161 ? -14.07 5.812 -2.848 1 98 161 LEU A CA 1
ATOM 1230 C C . LEU A 1 161 ? -12.883 4.938 -3.232 1 98 161 LEU A C 1
ATOM 1232 O O . LEU A 1 161 ? -13.047 3.936 -3.934 1 98 161 LEU A O 1
ATOM 1236 N N . PHE A 1 162 ? -11.711 5.332 -2.82 1 97.81 162 PHE A N 1
ATOM 1237 C CA . PHE A 1 162 ? -10.516 4.523 -3.023 1 97.81 162 PHE A CA 1
ATOM 1238 C C . PHE A 1 162 ? -10.742 3.098 -2.535 1 97.81 162 PHE A C 1
ATOM 1240 O O . PHE A 1 162 ? -10.469 2.139 -3.26 1 97.81 162 PHE A O 1
ATOM 1247 N N . ALA A 1 163 ? -11.25 2.963 -1.337 1 97.38 163 ALA A N 1
ATOM 1248 C CA . ALA A 1 163 ? -11.445 1.652 -0.721 1 97.38 163 ALA A CA 1
ATOM 1249 C C . ALA A 1 163 ? -12.477 0.834 -1.485 1 97.38 163 ALA A C 1
ATOM 1251 O O . ALA A 1 163 ? -12.281 -0.358 -1.729 1 97.38 163 ALA A O 1
ATOM 1252 N N . LEU A 1 164 ? -13.578 1.458 -1.862 1 98.06 164 LEU A N 1
ATOM 1253 C CA . LEU A 1 164 ? -14.633 0.764 -2.594 1 98.06 164 LEU A CA 1
ATOM 1254 C C . LEU A 1 164 ? -14.117 0.248 -3.934 1 98.06 164 LEU A C 1
ATOM 1256 O O . LEU A 1 164 ? -14.406 -0.887 -4.32 1 98.06 164 LEU A O 1
ATOM 1260 N N . LEU A 1 165 ? -13.383 1.078 -4.578 1 98.06 165 LEU A N 1
ATOM 1261 C CA . LEU A 1 165 ? -12.875 0.728 -5.898 1 98.06 165 LEU A CA 1
ATOM 1262 C C . LEU A 1 165 ? -11.805 -0.358 -5.801 1 98.06 165 LEU A C 1
ATOM 1264 O O . LEU A 1 165 ? -11.727 -1.237 -6.66 1 98.06 165 LEU A O 1
ATOM 1268 N N . ARG A 1 166 ? -11.023 -0.321 -4.754 1 97.25 166 ARG A N 1
ATOM 1269 C CA . ARG A 1 166 ? -10.039 -1.375 -4.527 1 97.25 166 ARG A CA 1
ATOM 1270 C C . ARG A 1 166 ? -10.719 -2.705 -4.227 1 97.25 166 ARG A C 1
ATOM 1272 O O . ARG A 1 166 ? -10.281 -3.756 -4.695 1 97.25 166 ARG A O 1
ATOM 1279 N N . ALA A 1 167 ? -11.734 -2.611 -3.428 1 97.38 167 ALA A N 1
ATOM 1280 C CA . ALA A 1 167 ? -12.484 -3.83 -3.139 1 97.38 167 ALA A CA 1
ATOM 1281 C C . ALA A 1 167 ? -13.078 -4.426 -4.414 1 97.38 167 ALA A C 1
ATOM 1283 O O . ALA A 1 167 ? -12.984 -5.633 -4.641 1 97.38 167 ALA A O 1
ATOM 1284 N N . LYS A 1 168 ? -13.648 -3.588 -5.211 1 97.62 168 LYS A N 1
ATOM 1285 C CA . LYS A 1 168 ? -14.195 -4.043 -6.488 1 97.62 168 LYS A CA 1
ATOM 1286 C C . LYS A 1 168 ? -13.109 -4.684 -7.352 1 97.62 168 LYS A C 1
ATOM 1288 O O . LYS A 1 168 ? -13.336 -5.734 -7.953 1 97.62 168 LYS A O 1
ATOM 1293 N N . ALA A 1 169 ? -12 -4.07 -7.434 1 97.38 169 ALA A N 1
ATOM 1294 C CA . ALA A 1 169 ? -10.883 -4.586 -8.227 1 97.38 169 ALA A CA 1
ATOM 1295 C C . ALA A 1 169 ? -10.43 -5.949 -7.715 1 97.38 169 ALA A C 1
ATOM 1297 O O . ALA A 1 169 ? -10.258 -6.887 -8.492 1 97.38 169 ALA A O 1
ATOM 1298 N N . SER A 1 170 ? -10.273 -6.043 -6.426 1 97.19 170 SER A N 1
ATOM 1299 C CA . SER A 1 170 ? -9.789 -7.277 -5.82 1 97.19 170 SER A CA 1
ATOM 1300 C C . SER A 1 170 ? -10.766 -8.422 -6.039 1 97.19 170 SER A C 1
ATOM 1302 O O . SER A 1 170 ? -10.367 -9.531 -6.414 1 97.19 170 SER A O 1
ATOM 1304 N N . ILE A 1 171 ? -12.023 -8.164 -5.875 1 97.5 171 ILE A N 1
ATOM 1305 C CA . ILE A 1 171 ? -13.039 -9.203 -6 1 97.5 171 ILE A CA 1
ATOM 1306 C C . ILE A 1 171 ? -13.188 -9.609 -7.465 1 97.5 171 ILE A C 1
ATOM 1308 O O . ILE A 1 171 ? -13.242 -10.805 -7.781 1 97.5 171 ILE A O 1
ATOM 1312 N N . SER A 1 172 ? -13.188 -8.625 -8.336 1 97.56 172 SER A N 1
ATOM 1313 C CA . SER A 1 172 ? -13.297 -8.961 -9.758 1 97.56 172 SER A CA 1
ATOM 1314 C C . SER A 1 172 ? -12.047 -9.688 -10.25 1 97.56 172 SER A C 1
ATOM 1316 O O . SER A 1 172 ? -12.133 -10.547 -11.133 1 97.56 172 SER A O 1
ATOM 1318 N N . TYR A 1 173 ? -10.945 -9.352 -9.719 1 96.56 173 TYR A N 1
ATOM 1319 C CA . TYR A 1 173 ? -9.688 -10.039 -10.008 1 96.56 173 TYR A CA 1
ATOM 1320 C C . TYR A 1 173 ? -9.812 -11.531 -9.75 1 96.56 173 TYR A C 1
ATOM 1322 O O . TYR A 1 173 ? -9.484 -12.352 -10.617 1 96.56 173 TYR A O 1
ATOM 1330 N N . ALA A 1 174 ? -10.281 -11.852 -8.672 1 96.81 174 ALA A N 1
ATOM 1331 C CA . ALA A 1 174 ? -10.422 -13.25 -8.273 1 96.81 174 ALA A CA 1
ATOM 1332 C C . ALA A 1 174 ? -11.508 -13.945 -9.086 1 96.81 174 ALA A C 1
ATOM 1334 O O . ALA A 1 174 ? -11.328 -15.086 -9.531 1 96.81 174 ALA A O 1
ATOM 1335 N N . GLU A 1 175 ? -12.617 -13.289 -9.367 1 96.12 175 GLU A N 1
ATOM 1336 C CA . GLU A 1 175 ? -13.805 -13.93 -9.922 1 96.12 175 GLU A CA 1
ATOM 1337 C C . GLU A 1 175 ? -13.742 -13.969 -11.453 1 96.12 175 GLU A C 1
ATOM 1339 O O . GLU A 1 175 ? -14.219 -14.922 -12.07 1 96.12 175 GLU A O 1
ATOM 1344 N N . LYS A 1 176 ? -13.227 -12.891 -12.07 1 95.81 176 LYS A N 1
ATOM 1345 C CA . LYS A 1 176 ? -13.383 -12.75 -13.516 1 95.81 176 LYS A CA 1
ATOM 1346 C C . LYS A 1 176 ? -12.031 -12.797 -14.219 1 95.81 176 LYS A C 1
ATOM 1348 O O . LYS A 1 176 ? -11.961 -12.719 -15.445 1 95.81 176 LYS A O 1
ATOM 1353 N N . GLY A 1 177 ? -10.953 -12.867 -13.406 1 94 177 GLY A N 1
ATOM 1354 C CA . GLY A 1 177 ? -9.656 -13.023 -14.039 1 94 177 GLY A CA 1
ATOM 1355 C C . GLY A 1 177 ? -8.773 -11.797 -13.922 1 94 177 GLY A C 1
ATOM 1356 O O . GLY A 1 177 ? -9.219 -10.75 -13.43 1 94 177 GLY A O 1
ATOM 1357 N N . ARG A 1 178 ? -7.578 -11.906 -14.406 1 91.56 178 ARG A N 1
ATOM 1358 C CA . ARG A 1 178 ? -6.508 -10.945 -14.156 1 91.56 178 ARG A CA 1
ATOM 1359 C C . ARG A 1 178 ? -6.836 -9.586 -14.766 1 91.56 178 ARG A C 1
ATOM 1361 O O . ARG A 1 178 ? -6.512 -8.547 -14.188 1 91.56 178 ARG A O 1
ATOM 1368 N N . MET A 1 179 ? -7.457 -9.547 -15.891 1 92.44 179 MET A N 1
ATOM 1369 C CA . MET A 1 179 ? -7.695 -8.273 -16.562 1 92.44 179 MET A CA 1
ATOM 1370 C C . MET A 1 179 ? -8.836 -7.508 -15.906 1 92.44 179 MET A C 1
ATOM 1372 O O . MET A 1 179 ? -8.945 -6.289 -16.062 1 92.44 179 MET A O 1
ATOM 1376 N N . ALA A 1 180 ? -9.656 -8.133 -15.172 1 94.44 180 ALA A N 1
ATOM 1377 C CA . ALA A 1 180 ? -10.852 -7.531 -14.586 1 94.44 180 ALA A CA 1
ATOM 1378 C C . ALA A 1 180 ? -10.5 -6.582 -13.453 1 94.44 180 ALA A C 1
ATOM 1380 O O . ALA A 1 180 ? -11.305 -5.738 -13.062 1 94.44 180 ALA A O 1
ATOM 1381 N N . ARG A 1 181 ? -9.258 -6.707 -13.008 1 92.94 181 ARG A N 1
ATOM 1382 C CA . ARG A 1 181 ? -8.844 -5.875 -11.883 1 92.94 181 ARG A CA 1
ATOM 1383 C C . ARG A 1 181 ? -8.547 -4.449 -12.336 1 92.94 181 ARG A C 1
ATOM 1385 O O . ARG A 1 181 ? -8.531 -3.525 -11.523 1 92.94 181 ARG A O 1
ATOM 1392 N N . ILE A 1 182 ? -8.375 -4.254 -13.586 1 92.69 182 ILE A N 1
ATOM 1393 C CA . ILE A 1 182 ? -7.719 -3.055 -14.094 1 92.69 182 ILE A CA 1
ATOM 1394 C C . ILE A 1 182 ? -8.625 -1.843 -13.875 1 92.69 182 ILE A C 1
ATOM 1396 O O . ILE A 1 182 ? -8.172 -0.809 -13.375 1 92.69 182 ILE A O 1
ATOM 1400 N N . SER A 1 183 ? -9.891 -1.935 -14.25 1 92.5 183 SER A N 1
ATOM 1401 C CA . SER A 1 183 ? -10.766 -0.774 -14.148 1 92.5 183 SER A CA 1
ATOM 1402 C C . SER A 1 183 ? -10.859 -0.269 -12.719 1 92.5 183 SER A C 1
ATOM 1404 O O . SER A 1 183 ? -10.719 0.929 -12.461 1 92.5 183 SER A O 1
ATOM 1406 N N . GLY A 1 184 ? -11.109 -1.151 -11.719 1 95.25 184 GLY A N 1
ATOM 1407 C CA . GLY A 1 184 ? -11.164 -0.754 -10.32 1 95.25 184 GLY A CA 1
ATOM 1408 C C . GLY A 1 184 ? -9.852 -0.195 -9.805 1 95.25 184 GLY A C 1
ATOM 1409 O O . GLY A 1 184 ? -9.836 0.824 -9.109 1 95.25 184 GLY A O 1
ATOM 1410 N N . ASN A 1 185 ? -8.758 -0.853 -10.188 1 94.88 185 ASN A N 1
ATOM 1411 C CA . ASN A 1 185 ? -7.449 -0.4 -9.734 1 94.88 185 ASN A CA 1
ATOM 1412 C C . ASN A 1 185 ? -7.105 0.977 -10.297 1 94.88 185 ASN A C 1
ATOM 1414 O O . ASN A 1 185 ? -6.609 1.842 -9.578 1 94.88 185 ASN A O 1
ATOM 1418 N N . MET A 1 186 ? -7.363 1.145 -11.57 1 93.88 186 MET A N 1
ATOM 1419 C CA . MET A 1 186 ? -7.035 2.426 -12.195 1 93.88 186 MET A CA 1
ATOM 1420 C C . MET A 1 186 ? -7.844 3.557 -11.562 1 93.88 186 MET A C 1
ATOM 1422 O O . MET A 1 186 ? -7.285 4.594 -11.203 1 93.88 186 MET A O 1
ATOM 1426 N N . ALA A 1 187 ? -9.117 3.377 -11.422 1 95.5 187 ALA A N 1
ATOM 1427 C CA . ALA A 1 187 ? -9.977 4.391 -10.812 1 95.5 187 ALA A CA 1
ATOM 1428 C C . ALA A 1 187 ? -9.555 4.664 -9.367 1 95.5 187 ALA A C 1
ATOM 1430 O O . ALA A 1 187 ? -9.539 5.812 -8.93 1 95.5 187 ALA A O 1
ATOM 1431 N N . SER A 1 188 ? -9.234 3.631 -8.625 1 96.56 188 SER A N 1
ATOM 1432 C CA . SER A 1 188 ? -8.773 3.789 -7.25 1 96.56 188 SER A CA 1
ATOM 1433 C C . SER A 1 188 ? -7.457 4.562 -7.191 1 96.56 188 SER A C 1
ATOM 1435 O O . SER A 1 188 ? -7.258 5.395 -6.305 1 96.56 188 SER A O 1
ATOM 1437 N N . ASN A 1 189 ? -6.59 4.25 -8.148 1 95.06 189 ASN A N 1
ATOM 1438 C CA . ASN A 1 189 ? -5.316 4.961 -8.203 1 95.06 189 ASN A CA 1
ATOM 1439 C C . ASN A 1 189 ? -5.52 6.457 -8.414 1 95.06 189 ASN A C 1
ATOM 1441 O O . ASN A 1 189 ? -4.766 7.273 -7.875 1 95.06 189 ASN A O 1
ATOM 1445 N N . ILE A 1 190 ? -6.496 6.828 -9.148 1 95.31 190 ILE A N 1
ATOM 1446 C CA . ILE A 1 190 ? -6.801 8.242 -9.359 1 95.31 190 ILE A CA 1
ATOM 1447 C C . ILE A 1 190 ? -7.246 8.875 -8.047 1 95.31 190 ILE A C 1
ATOM 1449 O O . ILE A 1 190 ? -6.824 9.984 -7.715 1 95.31 190 ILE A O 1
ATOM 1453 N N . CYS A 1 191 ? -8.055 8.195 -7.277 1 96.56 191 CYS A N 1
ATOM 1454 C CA . CYS A 1 191 ? -8.484 8.695 -5.977 1 96.56 191 CYS A CA 1
ATOM 1455 C C . CYS A 1 191 ? -7.289 8.891 -5.047 1 96.56 191 CYS A C 1
ATOM 1457 O O . CYS A 1 191 ? -7.113 9.961 -4.473 1 96.56 191 CYS A O 1
ATOM 1459 N N . GLY A 1 192 ? -6.449 7.832 -4.973 1 95.62 192 GLY A N 1
ATOM 1460 C CA . GLY A 1 192 ? -5.27 7.93 -4.129 1 95.62 192 GLY A CA 1
ATOM 1461 C C . GLY A 1 192 ? -4.301 9.008 -4.578 1 95.62 192 GLY A C 1
ATOM 1462 O O . GLY A 1 192 ? -3.773 9.758 -3.756 1 95.62 192 GLY A O 1
ATOM 1463 N N . ALA A 1 193 ? -4.141 9.109 -5.84 1 95.38 193 ALA A N 1
ATOM 1464 C CA . ALA A 1 193 ? -3.217 10.102 -6.387 1 95.38 193 ALA A CA 1
ATOM 1465 C C . ALA A 1 193 ? -3.766 11.516 -6.215 1 95.38 193 ALA A C 1
ATOM 1467 O O . ALA A 1 193 ? -3 12.469 -6.062 1 95.38 193 ALA A O 1
ATOM 1468 N N . SER A 1 194 ? -5.047 11.648 -6.289 1 96.25 194 SER A N 1
ATOM 1469 C CA . SER A 1 194 ? -5.641 12.953 -6.027 1 96.25 194 SER A CA 1
ATOM 1470 C C . SER A 1 194 ? -5.312 13.438 -4.621 1 96.25 194 SER A C 1
ATOM 1472 O O . SER A 1 194 ? -5.066 14.625 -4.41 1 96.25 194 SER A O 1
ATOM 1474 N N . ILE A 1 195 ? -5.297 12.547 -3.693 1 96.69 195 ILE A N 1
ATOM 1475 C CA . ILE A 1 195 ? -4.902 12.891 -2.332 1 96.69 195 ILE A CA 1
ATOM 1476 C C . ILE A 1 195 ? -3.439 13.336 -2.318 1 96.69 195 ILE A C 1
ATOM 1478 O O . ILE A 1 195 ? -3.086 14.305 -1.645 1 96.69 195 ILE A O 1
ATOM 1482 N N . ALA A 1 196 ? -2.666 12.672 -3.068 1 95.62 196 ALA A N 1
ATOM 1483 C CA . ALA A 1 196 ? -1.263 13.062 -3.195 1 95.62 196 ALA A CA 1
ATOM 1484 C C . ALA A 1 196 ? -1.132 14.445 -3.816 1 95.62 196 ALA A C 1
ATOM 1486 O O . ALA A 1 196 ? -0.269 15.234 -3.418 1 95.62 196 ALA A O 1
ATOM 1487 N N . GLY A 1 197 ? -1.922 14.703 -4.785 1 96.31 197 GLY A N 1
ATOM 1488 C CA . GLY A 1 197 ? -1.928 16.031 -5.383 1 96.31 197 GLY A CA 1
ATOM 1489 C C . GLY A 1 197 ? -2.299 17.125 -4.406 1 96.31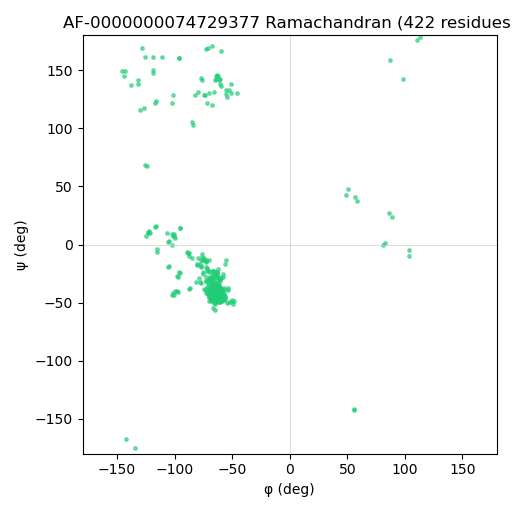 197 GLY A C 1
ATOM 1490 O O . GLY A 1 197 ? -1.694 18.203 -4.414 1 96.31 197 GLY A O 1
ATOM 1491 N N . LEU A 1 198 ? -3.314 16.859 -3.617 1 96.44 198 LEU A N 1
ATOM 1492 C CA . LEU A 1 198 ? -3.68 17.797 -2.562 1 96.44 198 LEU A CA 1
ATOM 1493 C C . LEU A 1 198 ? -2.514 18.016 -1.605 1 96.44 198 LEU A C 1
ATOM 1495 O O . LEU A 1 198 ? -2.281 19.141 -1.155 1 96.44 198 LEU A O 1
ATOM 1499 N N . THR A 1 199 ? -1.829 16.922 -1.293 1 95.62 199 THR A N 1
ATOM 1500 C CA . THR A 1 199 ? -0.669 16.984 -0.412 1 95.62 199 THR A CA 1
ATOM 1501 C C . THR A 1 199 ? 0.374 17.953 -0.968 1 95.62 199 THR A C 1
ATOM 1503 O O . THR A 1 199 ? 0.869 18.828 -0.249 1 95.62 199 THR A O 1
ATOM 1506 N N . LEU A 1 200 ? 0.646 17.812 -2.213 1 95.38 200 LEU A N 1
ATOM 1507 C CA . LEU A 1 200 ? 1.622 18.688 -2.865 1 95.38 200 LEU A CA 1
ATOM 1508 C C . LEU A 1 200 ? 1.148 20.125 -2.863 1 95.38 200 LEU A C 1
ATOM 1510 O O . LEU A 1 200 ? 1.922 21.047 -2.557 1 95.38 200 LEU A O 1
ATOM 1514 N N . ALA A 1 201 ? -0.101 20.375 -3.195 1 95.94 201 ALA A N 1
ATOM 1515 C CA . ALA A 1 201 ? -0.658 21.719 -3.24 1 95.94 201 ALA A CA 1
ATOM 1516 C C . ALA A 1 201 ? -0.55 22.406 -1.879 1 95.94 201 ALA A C 1
ATOM 1518 O O . ALA A 1 201 ? -0.175 23.578 -1.794 1 95.94 201 ALA A O 1
ATOM 1519 N N . ILE A 1 202 ? -0.901 21.672 -0.84 1 95.56 202 ILE A N 1
ATOM 1520 C CA . ILE A 1 202 ? -0.824 22.188 0.518 1 95.56 202 ILE A CA 1
ATOM 1521 C C . ILE A 1 202 ? 0.622 22.562 0.846 1 95.56 202 ILE A C 1
ATOM 1523 O O . ILE A 1 202 ? 0.891 23.656 1.352 1 95.56 202 ILE A O 1
ATOM 1527 N N . GLY A 1 203 ? 1.564 21.609 0.559 1 95.62 203 GLY A N 1
ATOM 1528 C CA . GLY A 1 203 ? 2.963 21.844 0.886 1 95.62 203 GLY A CA 1
ATOM 1529 C C . GLY A 1 203 ? 3.547 23.062 0.186 1 95.62 203 GLY A C 1
ATOM 1530 O O . GLY A 1 203 ? 4.246 23.859 0.806 1 95.62 203 GLY A O 1
ATOM 1531 N N . VAL A 1 204 ? 3.26 23.203 -1.057 1 94.75 204 VAL A N 1
ATOM 1532 C CA . VAL A 1 204 ? 3.793 24.297 -1.854 1 94.75 204 VAL A CA 1
ATOM 1533 C C . VAL A 1 204 ? 3.203 25.625 -1.371 1 94.75 204 VAL A C 1
ATOM 1535 O O . VAL A 1 204 ? 3.93 26.594 -1.161 1 94.75 204 VAL A O 1
ATOM 1538 N N . TYR A 1 205 ? 1.902 25.641 -1.199 1 94 205 TYR A N 1
ATOM 1539 C CA . TYR A 1 205 ? 1.241 26.859 -0.766 1 94 205 TYR A CA 1
ATOM 1540 C C . TYR A 1 205 ? 1.688 27.25 0.637 1 94 205 TYR A C 1
ATOM 1542 O O . TYR A 1 205 ? 1.938 28.438 0.907 1 94 205 TYR A O 1
ATOM 1550 N N . ALA A 1 206 ? 1.81 26.312 1.482 1 93.81 206 ALA A N 1
ATOM 1551 C CA . ALA A 1 206 ? 2.25 26.594 2.846 1 93.81 206 ALA A CA 1
ATOM 1552 C C . ALA A 1 206 ? 3.678 27.141 2.861 1 93.81 206 ALA A C 1
ATOM 1554 O O . ALA A 1 206 ? 3.99 28.062 3.617 1 93.81 206 ALA A O 1
ATOM 1555 N N . THR A 1 207 ? 4.527 26.547 2.096 1 92.19 207 THR A N 1
ATOM 1556 C CA . THR A 1 207 ? 5.902 27.016 2.016 1 92.19 207 THR A CA 1
ATOM 1557 C C . THR A 1 207 ? 5.957 28.438 1.466 1 92.19 207 THR A C 1
ATOM 1559 O O . THR A 1 207 ? 6.738 29.266 1.943 1 92.19 207 THR A O 1
ATOM 1562 N N . HIS A 1 208 ? 5.105 28.672 0.469 1 91.75 208 HIS A N 1
ATOM 1563 C CA . HIS A 1 208 ? 5 30.016 -0.084 1 91.75 208 HIS A CA 1
ATOM 1564 C C . HIS A 1 208 ? 4.574 31.031 0.982 1 91.75 208 HIS A C 1
ATOM 1566 O O . HIS A 1 208 ? 5.148 32.125 1.086 1 91.75 208 HIS A O 1
ATOM 1572 N N . LEU A 1 209 ? 3.623 30.641 1.812 1 90.38 209 LEU A N 1
ATOM 1573 C CA . LEU A 1 209 ? 3.143 31.516 2.879 1 90.38 209 LEU A CA 1
ATOM 1574 C C . LEU A 1 209 ? 4.238 31.766 3.91 1 90.38 209 LEU A C 1
ATOM 1576 O O . LEU A 1 209 ? 4.371 32.875 4.418 1 90.38 209 LEU A O 1
ATOM 1580 N N . GLU A 1 210 ? 4.949 30.734 4.16 1 89.69 210 GLU A N 1
ATOM 1581 C CA . GLU A 1 210 ? 6.027 30.859 5.137 1 89.69 210 GLU A CA 1
ATOM 1582 C C . GLU A 1 210 ? 7.117 31.797 4.637 1 89.69 210 GLU A C 1
ATOM 1584 O O . GLU A 1 210 ? 7.602 32.656 5.387 1 89.69 210 GLU A O 1
ATOM 1589 N N . LEU A 1 211 ? 7.473 31.688 3.4 1 89.38 211 LEU A N 1
ATOM 1590 C CA . LEU A 1 211 ? 8.562 32.469 2.826 1 89.38 211 LEU A CA 1
ATOM 1591 C C . LEU A 1 211 ? 8.117 33.906 2.588 1 89.38 211 LEU A C 1
ATOM 1593 O O . LEU A 1 211 ? 8.953 34.812 2.551 1 89.38 211 LEU A O 1
ATOM 1597 N N . ALA A 1 212 ? 6.848 34.156 2.441 1 88.5 212 ALA A N 1
ATOM 1598 C CA . ALA A 1 212 ? 6.297 35.5 2.207 1 88.5 212 ALA A CA 1
ATOM 1599 C C . ALA A 1 212 ? 6.203 36.281 3.508 1 88.5 212 ALA A C 1
ATOM 1601 O O . ALA A 1 212 ? 5.992 37.5 3.488 1 88.5 212 ALA A O 1
ATOM 1602 N N . LYS A 1 213 ? 6.352 35.75 4.691 1 83.06 213 LYS A N 1
ATOM 1603 C CA . LYS A 1 213 ? 6.391 36.469 5.969 1 83.06 213 LYS A CA 1
ATOM 1604 C C . LYS A 1 213 ? 7.785 37.031 6.238 1 83.06 213 LYS A C 1
ATOM 1606 O O . LYS A 1 213 ? 8.789 36.406 5.895 1 83.06 213 LYS A O 1
ATOM 1611 N N . MET B 1 1 ? 0.471 -26.469 -18.578 1 54.59 1 MET B N 1
ATOM 1612 C CA . MET B 1 1 ? 0.599 -25.047 -18.906 1 54.59 1 MET B CA 1
ATOM 1613 C C . MET B 1 1 ? 1.874 -24.781 -19.703 1 54.59 1 MET B C 1
ATOM 1615 O O . MET B 1 1 ? 2.871 -25.5 -19.531 1 54.59 1 MET B O 1
ATOM 1619 N N . ALA B 1 2 ? 1.694 -23.969 -20.797 1 67.69 2 ALA B N 1
ATOM 1620 C CA . ALA B 1 2 ? 2.838 -23.641 -21.641 1 67.69 2 ALA B CA 1
ATOM 1621 C C . ALA B 1 2 ? 3.869 -22.812 -20.875 1 67.69 2 ALA B C 1
ATOM 1623 O O . ALA B 1 2 ? 3.523 -22.094 -19.938 1 67.69 2 ALA B O 1
ATOM 1624 N N . ALA B 1 3 ? 5.109 -23.078 -21.125 1 79.38 3 ALA B N 1
ATOM 1625 C CA . ALA B 1 3 ? 6.195 -22.266 -20.578 1 79.38 3 ALA B CA 1
ATOM 1626 C C . ALA B 1 3 ? 5.977 -20.781 -20.859 1 79.38 3 ALA B C 1
ATOM 1628 O O . ALA B 1 3 ? 5.461 -20.422 -21.922 1 79.38 3 ALA B O 1
ATOM 1629 N N . PRO B 1 4 ? 6.219 -19.938 -19.953 1 86.5 4 PRO B N 1
ATOM 1630 C CA . PRO B 1 4 ? 6.066 -18.5 -20.188 1 86.5 4 PRO B CA 1
ATOM 1631 C C . PRO B 1 4 ? 6.875 -18 -21.391 1 86.5 4 PRO B C 1
ATOM 1633 O O . PRO B 1 4 ? 8.031 -18.406 -21.562 1 86.5 4 PRO B O 1
ATOM 1636 N N . ASP B 1 5 ? 6.195 -17.219 -22.219 1 87.44 5 ASP B N 1
ATOM 1637 C CA . ASP B 1 5 ? 6.758 -16.625 -23.438 1 87.44 5 ASP B CA 1
ATOM 1638 C C . ASP B 1 5 ? 6.473 -15.133 -23.484 1 87.44 5 ASP B C 1
ATOM 1640 O O . ASP B 1 5 ? 5.32 -14.719 -23.609 1 87.44 5 ASP B O 1
ATOM 1644 N N . PRO B 1 6 ? 7.555 -14.344 -23.438 1 89.44 6 PRO B N 1
ATOM 1645 C CA . PRO B 1 6 ? 7.352 -12.898 -23.453 1 89.44 6 PRO B CA 1
ATOM 1646 C C . PRO B 1 6 ? 6.594 -12.414 -24.688 1 89.44 6 PRO B C 1
ATOM 1648 O O . PRO B 1 6 ? 5.84 -11.438 -24.609 1 89.44 6 PRO B O 1
ATOM 1651 N N . SER B 1 7 ? 6.66 -13.125 -25.734 1 89.69 7 SER B N 1
ATOM 1652 C CA . SER B 1 7 ? 6.055 -12.672 -26.984 1 89.69 7 SER B CA 1
ATOM 1653 C C . SER B 1 7 ? 4.543 -12.867 -26.969 1 89.69 7 SER B C 1
ATOM 1655 O O . SER B 1 7 ? 3.828 -12.289 -27.797 1 89.69 7 SER B O 1
ATOM 1657 N N . THR B 1 8 ? 4.035 -13.641 -26 1 88.19 8 THR B N 1
ATOM 1658 C CA . THR B 1 8 ? 2.598 -13.875 -25.953 1 88.19 8 THR B CA 1
ATOM 1659 C C . THR B 1 8 ? 2.027 -13.453 -24.609 1 88.19 8 THR B C 1
ATOM 1661 O O . THR B 1 8 ? 0.884 -13.773 -24.281 1 88.19 8 THR B O 1
ATOM 1664 N N . SER B 1 9 ? 2.855 -12.805 -23.891 1 89.94 9 SER B N 1
ATOM 1665 C CA . SER B 1 9 ? 2.432 -12.391 -22.547 1 89.94 9 SER B CA 1
ATOM 1666 C C . SER B 1 9 ? 1.386 -11.281 -22.625 1 89.94 9 SER B C 1
ATOM 1668 O O . SER B 1 9 ? 1.135 -10.727 -23.703 1 89.94 9 SER B O 1
ATOM 1670 N N . ASP B 1 10 ? 0.757 -10.969 -21.516 1 89.94 10 ASP B N 1
ATOM 1671 C CA . ASP B 1 10 ? -0.235 -9.906 -21.422 1 89.94 10 ASP B CA 1
ATOM 1672 C C . ASP B 1 10 ? 0.388 -8.539 -21.719 1 89.94 10 ASP B C 1
ATOM 1674 O O . ASP B 1 10 ? -0.307 -7.617 -22.141 1 89.94 10 ASP B O 1
ATOM 1678 N N . PHE B 1 11 ? 1.676 -8.398 -21.547 1 91.06 11 PHE B N 1
ATOM 1679 C CA . PHE B 1 11 ? 2.357 -7.148 -21.875 1 91.06 11 PHE B CA 1
ATOM 1680 C C . PHE B 1 11 ? 2.201 -6.812 -23.359 1 91.06 11 PHE B C 1
ATOM 1682 O O . PHE B 1 11 ? 1.959 -5.66 -23.719 1 91.06 11 PHE B O 1
ATOM 1689 N N . VAL B 1 12 ? 2.324 -7.805 -24.125 1 90.56 12 VAL B N 1
ATOM 1690 C CA . VAL B 1 12 ? 2.189 -7.621 -25.578 1 90.56 12 VAL B CA 1
ATOM 1691 C C . VAL B 1 12 ? 0.733 -7.316 -25.922 1 90.56 12 VAL B C 1
ATOM 1693 O O . VAL B 1 12 ? 0.453 -6.418 -26.719 1 90.56 12 VAL B O 1
ATOM 1696 N N . LYS B 1 13 ? -0.15 -8 -25.297 1 89.5 13 LYS B N 1
ATOM 1697 C CA . LYS B 1 13 ? -1.574 -7.863 -25.594 1 89.5 13 LYS B CA 1
ATOM 1698 C C . LYS B 1 13 ? -2.057 -6.441 -25.312 1 89.5 13 LYS B C 1
ATOM 1700 O O . LYS B 1 13 ? -2.961 -5.949 -26 1 89.5 13 LYS B O 1
ATOM 1705 N N . VAL B 1 14 ? -1.421 -5.781 -24.359 1 89.69 14 VAL B N 1
ATOM 1706 C CA . VAL B 1 14 ? -1.895 -4.445 -24.016 1 89.69 14 VAL B CA 1
ATOM 1707 C C . VAL B 1 14 ? -0.948 -3.398 -24.594 1 89.69 14 VAL B C 1
ATOM 1709 O O . VAL B 1 14 ? -1.042 -2.215 -24.266 1 89.69 14 VAL B O 1
ATOM 1712 N N . GLY B 1 15 ? 0.02 -3.77 -25.297 1 89.62 15 GLY B N 1
ATOM 1713 C CA . GLY B 1 15 ? 0.91 -2.854 -26 1 89.62 15 GLY B CA 1
ATOM 1714 C C . GLY B 1 15 ? 2.055 -2.363 -25.125 1 89.62 15 GLY B C 1
ATOM 1715 O O . GLY B 1 15 ? 2.592 -1.276 -25.359 1 89.62 15 GLY B O 1
ATOM 1716 N N . PHE B 1 16 ? 2.459 -3.121 -24.156 1 92.12 16 PHE B N 1
ATOM 1717 C CA . PHE B 1 16 ? 3.498 -2.674 -23.234 1 92.12 16 PHE B CA 1
ATOM 1718 C C . PHE B 1 16 ? 4.812 -3.393 -23.516 1 92.12 16 PHE B C 1
ATOM 1720 O O . PHE B 1 16 ? 5.754 -3.301 -22.719 1 92.12 16 PHE B O 1
ATOM 1727 N N . ASP B 1 17 ? 4.941 -4.113 -24.562 1 90.5 17 ASP B N 1
ATOM 1728 C CA . ASP B 1 17 ? 6.121 -4.91 -24.891 1 90.5 17 ASP B CA 1
ATOM 1729 C C . ASP B 1 17 ? 7.336 -4.016 -25.125 1 90.5 17 ASP B C 1
ATOM 1731 O O . ASP B 1 17 ? 8.477 -4.434 -24.922 1 90.5 17 ASP B O 1
ATOM 1735 N N . LYS B 1 18 ? 7.168 -2.705 -25.594 1 91.25 18 LYS B N 1
ATOM 1736 C CA . LYS B 1 18 ? 8.305 -1.847 -25.891 1 91.25 18 LYS B CA 1
ATOM 1737 C C . LYS B 1 18 ? 8.266 -0.56 -25.078 1 91.25 18 LYS B C 1
ATOM 1739 O O . LYS B 1 18 ? 9.039 0.368 -25.328 1 91.25 18 LYS B O 1
ATOM 1744 N N . VAL B 1 19 ? 7.441 -0.51 -24.141 1 92.56 19 VAL B N 1
ATOM 1745 C CA . VAL B 1 19 ? 7.277 0.712 -23.359 1 92.56 19 VAL B CA 1
ATOM 1746 C C . VAL B 1 19 ? 8.43 0.844 -22.359 1 92.56 19 VAL B C 1
ATOM 1748 O O . VAL B 1 19 ? 8.93 -0.158 -21.844 1 92.56 19 VAL B O 1
ATOM 1751 N N . ASN B 1 20 ? 8.859 2.102 -22.172 1 96.25 20 ASN B N 1
ATOM 1752 C CA . ASN B 1 20 ? 9.789 2.393 -21.094 1 96.25 20 ASN B CA 1
ATOM 1753 C C . ASN B 1 20 ? 9.062 2.629 -19.766 1 96.25 20 ASN B C 1
ATOM 1755 O O . ASN B 1 20 ? 8.555 3.727 -19.516 1 96.25 20 ASN B O 1
ATOM 1759 N N . PHE B 1 21 ? 9.109 1.7 -18.891 1 95.5 21 PHE B N 1
ATOM 1760 C CA . PHE B 1 21 ? 8.344 1.765 -17.656 1 95.5 21 PHE B CA 1
ATOM 1761 C C . PHE B 1 21 ? 8.922 2.812 -16.719 1 95.5 21 PHE B C 1
ATOM 1763 O O . PHE B 1 21 ? 8.211 3.326 -15.844 1 95.5 21 PHE B O 1
ATOM 1770 N N . PHE B 1 22 ? 10.148 3.164 -16.875 1 95.38 22 PHE B N 1
ATOM 1771 C CA . PHE B 1 22 ? 10.781 4.168 -16.031 1 95.38 22 PHE B CA 1
ATOM 1772 C C . PHE B 1 22 ? 10.312 5.566 -16.406 1 95.38 22 PHE B C 1
ATOM 1774 O O . PHE B 1 22 ? 10.523 6.52 -15.648 1 95.38 22 PHE B O 1
ATOM 1781 N N . VAL B 1 23 ? 9.711 5.66 -17.484 1 95 23 VAL B N 1
ATOM 1782 C CA . VAL B 1 23 ? 9.078 6.914 -17.875 1 95 23 VAL B CA 1
ATOM 1783 C C . VAL B 1 23 ? 7.578 6.836 -17.609 1 95 23 VAL B C 1
ATOM 1785 O O . VAL B 1 23 ? 6.988 7.77 -17.062 1 95 23 VAL B O 1
ATOM 1788 N N . MET B 1 24 ? 7.004 5.742 -17.953 1 93.75 24 MET B N 1
ATOM 1789 C CA . MET B 1 24 ? 5.555 5.594 -17.922 1 93.75 24 MET B CA 1
ATOM 1790 C C . MET B 1 24 ? 5.031 5.688 -16.484 1 93.75 24 MET B C 1
ATOM 1792 O O . MET B 1 24 ? 4.117 6.465 -16.203 1 93.75 24 MET B O 1
ATOM 1796 N N . PHE B 1 25 ? 5.566 4.953 -15.562 1 93 25 PHE B N 1
ATOM 1797 C CA . PHE B 1 25 ? 5.004 4.871 -14.227 1 93 25 PHE B CA 1
ATOM 1798 C C . PHE B 1 25 ? 5.109 6.211 -13.508 1 93 25 PHE B C 1
ATOM 1800 O O . PHE B 1 25 ? 4.117 6.727 -12.992 1 93 25 PHE B O 1
ATOM 1807 N N . PRO B 1 26 ? 6.289 6.84 -13.562 1 91.25 26 PRO B N 1
ATOM 1808 C CA . PRO B 1 26 ? 6.332 8.156 -12.914 1 91.25 26 PRO B CA 1
ATOM 1809 C C . PRO B 1 26 ? 5.422 9.172 -13.594 1 91.25 26 PRO B C 1
ATOM 1811 O O . PRO B 1 26 ? 4.84 10.031 -12.922 1 91.25 26 PRO B O 1
ATOM 1814 N N . THR B 1 27 ? 5.27 9.07 -14.898 1 91.56 27 THR B N 1
ATOM 1815 C CA . THR B 1 27 ? 4.406 9.992 -15.617 1 91.56 27 THR B CA 1
ATOM 1816 C C . THR B 1 27 ? 2.943 9.773 -15.25 1 91.56 27 THR B C 1
ATOM 1818 O O . THR B 1 27 ? 2.215 10.727 -14.969 1 91.56 27 THR B O 1
ATOM 1821 N N . PHE B 1 28 ? 2.555 8.539 -15.211 1 91.12 28 PHE B N 1
ATOM 1822 C CA . PHE B 1 28 ? 1.184 8.227 -14.82 1 91.12 28 PHE B CA 1
ATOM 1823 C C . PHE B 1 28 ? 0.931 8.609 -13.367 1 91.12 28 PHE B C 1
ATOM 1825 O O . PHE B 1 28 ? -0.127 9.148 -13.039 1 91.12 28 PHE B O 1
ATOM 1832 N N . THR B 1 29 ? 1.893 8.328 -12.555 1 89.31 29 THR B N 1
ATOM 1833 C CA . THR B 1 29 ? 1.767 8.688 -11.148 1 89.31 29 THR B CA 1
ATOM 1834 C C . THR B 1 29 ? 1.573 10.195 -11 1 89.31 29 THR B C 1
ATOM 1836 O O . THR B 1 29 ? 0.682 10.641 -10.273 1 89.31 29 THR B O 1
ATOM 1839 N N . ALA B 1 30 ? 2.334 10.93 -11.75 1 90.38 30 ALA B N 1
ATOM 1840 C CA . ALA B 1 30 ? 2.229 12.383 -11.703 1 90.38 30 ALA B CA 1
ATOM 1841 C C . ALA B 1 30 ? 0.908 12.859 -12.305 1 90.38 30 ALA B C 1
ATOM 1843 O O . ALA B 1 30 ? 0.234 13.719 -11.742 1 90.38 30 ALA B O 1
ATOM 1844 N N . ALA B 1 31 ? 0.534 12.258 -13.398 1 92.19 31 ALA B N 1
ATOM 1845 C CA . ALA B 1 31 ? -0.688 12.664 -14.086 1 92.19 31 ALA B CA 1
ATOM 1846 C C . ALA B 1 31 ? -1.916 12.422 -13.211 1 92.19 31 ALA B C 1
ATOM 1848 O O . ALA B 1 31 ? -2.84 13.242 -13.195 1 92.19 31 ALA B O 1
ATOM 1849 N N . PHE B 1 32 ? -1.922 11.453 -12.484 1 92.81 32 PHE B N 1
ATOM 1850 C CA . PHE B 1 32 ? -3.064 11.07 -11.664 1 92.81 32 PHE B CA 1
ATOM 1851 C C . PHE B 1 32 ? -3.225 12.023 -10.484 1 92.81 32 PHE B C 1
ATOM 1853 O O . PHE B 1 32 ? -4.277 12.062 -9.844 1 92.81 32 PHE B O 1
ATOM 1860 N N . THR B 1 33 ? -2.229 12.766 -10.266 1 94.12 33 THR B N 1
ATOM 1861 C CA . THR B 1 33 ? -2.299 13.688 -9.133 1 94.12 33 THR B CA 1
ATOM 1862 C C . THR B 1 33 ? -2.93 15.008 -9.547 1 94.12 33 THR B C 1
ATOM 1864 O O . THR B 1 33 ? -3.289 15.828 -8.695 1 94.12 33 THR B O 1
ATOM 1867 N N . ILE B 1 34 ? -3.127 15.227 -10.797 1 94.44 34 ILE B N 1
ATOM 1868 C CA . ILE B 1 34 ? -3.523 16.516 -11.344 1 94.44 34 ILE B CA 1
ATOM 1869 C C . ILE B 1 34 ? -4.879 16.922 -10.766 1 94.44 34 ILE B C 1
ATOM 1871 O O . ILE B 1 34 ? -5.059 18.062 -10.344 1 94.44 34 ILE B O 1
ATOM 1875 N N . PRO B 1 35 ? -5.883 16.031 -10.695 1 94.44 35 PRO B N 1
ATOM 1876 C CA . PRO B 1 35 ? -7.156 16.453 -10.102 1 94.44 35 PRO B CA 1
ATOM 1877 C C . PRO B 1 35 ? -6.992 17 -8.68 1 94.44 35 PRO B C 1
ATOM 1879 O O . PRO B 1 35 ? -7.629 17.984 -8.312 1 94.44 35 PRO B O 1
ATOM 1882 N N . GLY B 1 36 ? -6.125 16.375 -7.914 1 94.62 36 GLY B N 1
ATOM 1883 C CA . GLY B 1 36 ? -5.879 16.844 -6.562 1 94.62 36 GLY B CA 1
ATOM 1884 C C . GLY B 1 36 ? -5.184 18.188 -6.523 1 94.62 36 GLY B C 1
ATOM 1885 O O . GLY B 1 36 ? -5.531 19.047 -5.715 1 94.62 36 GLY B O 1
ATOM 1886 N N . ILE B 1 37 ? -4.238 18.328 -7.406 1 95.5 37 ILE B N 1
ATOM 1887 C CA . ILE B 1 37 ? -3.508 19.594 -7.469 1 95.5 37 ILE B CA 1
ATOM 1888 C C . ILE B 1 37 ? -4.461 20.719 -7.852 1 95.5 37 ILE B C 1
ATOM 1890 O O . ILE B 1 37 ? -4.504 21.766 -7.184 1 95.5 37 ILE B O 1
ATOM 1894 N N . LEU B 1 38 ? -5.258 20.484 -8.867 1 95.44 38 LEU B N 1
ATOM 1895 C CA . LEU B 1 38 ? -6.191 21.5 -9.336 1 95.44 38 LEU B CA 1
ATOM 1896 C C . LEU B 1 38 ? -7.238 21.812 -8.273 1 95.44 38 LEU B C 1
ATOM 1898 O O . LEU B 1 38 ? -7.594 22.984 -8.07 1 95.44 38 LEU B O 1
ATOM 1902 N N . GLY B 1 39 ? -7.711 20.781 -7.602 1 93.75 39 GLY B N 1
ATOM 1903 C CA . GLY B 1 39 ? -8.656 21 -6.516 1 93.75 39 GLY B CA 1
ATOM 1904 C C . GLY B 1 39 ? -8.07 21.828 -5.383 1 93.75 39 GLY B C 1
ATOM 1905 O O . GLY B 1 39 ? -8.734 22.734 -4.871 1 93.75 39 GLY B O 1
ATOM 1906 N N . GLY B 1 40 ? -6.887 21.516 -4.957 1 94.12 40 GLY B N 1
ATOM 1907 C CA . GLY B 1 40 ? -6.219 22.281 -3.916 1 94.12 40 GLY B CA 1
ATOM 1908 C C . GLY B 1 40 ? -5.98 23.734 -4.301 1 94.12 40 GLY B C 1
ATOM 1909 O O . GLY B 1 40 ? -6.297 24.641 -3.531 1 94.12 40 GLY B O 1
ATOM 1910 N N . VAL B 1 41 ? -5.5 23.953 -5.535 1 93.69 41 VAL B N 1
ATOM 1911 C CA . VAL B 1 41 ? -5.199 25.281 -6.02 1 93.69 41 VAL B CA 1
ATOM 1912 C C . VAL B 1 41 ? -6.484 26.109 -6.105 1 93.69 41 VAL B C 1
ATOM 1914 O O . VAL B 1 41 ? -6.508 27.281 -5.723 1 93.69 41 VAL B O 1
ATOM 1917 N N . ALA B 1 42 ? -7.535 25.484 -6.598 1 93.56 42 ALA B N 1
ATOM 1918 C CA . ALA B 1 42 ? -8.82 26.172 -6.676 1 93.56 42 ALA B CA 1
ATOM 1919 C C . ALA B 1 42 ? -9.305 26.578 -5.285 1 93.56 42 ALA B C 1
ATOM 1921 O O . ALA B 1 42 ? -9.812 27.688 -5.105 1 93.56 42 ALA B O 1
ATOM 1922 N N . ALA B 1 43 ? -9.133 25.719 -4.336 1 92.44 43 ALA B N 1
ATOM 1923 C CA . ALA B 1 43 ? -9.562 26.016 -2.971 1 92.44 43 ALA B CA 1
ATOM 1924 C C . ALA B 1 43 ? -8.773 27.203 -2.395 1 92.44 43 ALA B C 1
ATOM 1926 O O . ALA B 1 43 ? -9.336 28.047 -1.706 1 92.44 43 ALA B O 1
ATOM 1927 N N . PHE B 1 44 ? -7.535 27.266 -2.699 1 91.62 44 PHE B N 1
ATOM 1928 C CA . PHE B 1 44 ? -6.688 28.328 -2.182 1 91.62 44 PHE B CA 1
ATOM 1929 C C . PHE B 1 44 ? -6.984 29.641 -2.887 1 91.62 44 PHE B C 1
ATOM 1931 O O . PHE B 1 44 ? -7.004 30.703 -2.256 1 91.62 44 PHE B O 1
ATOM 1938 N N . TYR B 1 45 ? -7.234 29.531 -4.156 1 88.31 45 TYR B N 1
ATOM 1939 C CA . TYR B 1 45 ? -7.535 30.719 -4.949 1 88.31 45 TYR B CA 1
ATOM 1940 C C . TYR B 1 45 ? -8.844 31.359 -4.496 1 88.31 45 TYR B C 1
ATOM 1942 O O . TYR B 1 45 ? -8.953 32.594 -4.445 1 88.31 45 TYR B O 1
ATOM 1950 N N . HIS B 1 46 ? -9.82 30.641 -4.059 1 88.88 46 HIS B N 1
ATOM 1951 C CA . HIS B 1 46 ? -11.125 31.156 -3.672 1 88.88 46 HIS B CA 1
ATOM 1952 C C . HIS B 1 46 ? -11.195 31.406 -2.17 1 88.88 46 HIS B C 1
ATOM 1954 O O . HIS B 1 46 ? -12.281 31.609 -1.62 1 88.88 46 HIS B O 1
ATOM 1960 N N . LYS B 1 47 ? -10.164 31.422 -1.496 1 81.06 47 LYS B N 1
ATOM 1961 C CA . LYS B 1 47 ? -10 31.75 -0.08 1 81.06 47 LYS B CA 1
ATOM 1962 C C . LYS B 1 47 ? -10.992 30.969 0.776 1 81.06 47 LYS B C 1
ATOM 1964 O O . LYS B 1 47 ? -11.656 31.531 1.645 1 81.06 47 LYS B O 1
ATOM 1969 N N . SER B 1 48 ? -11.023 29.734 0.482 1 83 48 SER B N 1
ATOM 1970 C CA . SER B 1 48 ? -11.875 28.828 1.258 1 83 48 SER B CA 1
ATOM 1971 C C . SER B 1 48 ? -11.367 28.688 2.688 1 83 48 SER B C 1
ATOM 1973 O O . SER B 1 48 ? -10.312 29.234 3.035 1 83 48 SER B O 1
ATOM 1975 N N . SER B 1 49 ? -12.148 28.062 3.531 1 84.12 49 SER B N 1
ATOM 1976 C CA . SER B 1 49 ? -11.766 27.781 4.91 1 84.12 49 SER B CA 1
ATOM 1977 C C . SER B 1 49 ? -10.461 26.984 4.969 1 84.12 49 SER B C 1
ATOM 1979 O O . SER B 1 49 ? -9.797 26.938 6.004 1 84.12 49 SER B O 1
ATOM 1981 N N . ALA B 1 50 ? -10.125 26.406 3.791 1 89.44 50 ALA B N 1
ATOM 1982 C CA . ALA B 1 50 ? -8.891 25.625 3.693 1 89.44 50 ALA B CA 1
ATOM 1983 C C . ALA B 1 50 ? -7.668 26.531 3.859 1 89.44 50 ALA B C 1
ATOM 1985 O O . ALA B 1 50 ? -6.637 26.094 4.375 1 89.44 50 ALA B O 1
ATOM 1986 N N . VAL B 1 51 ? -7.758 27.703 3.537 1 89.75 51 VAL B N 1
ATOM 1987 C CA . VAL B 1 51 ? -6.617 28.609 3.578 1 89.75 51 VAL B CA 1
ATOM 1988 C C . VAL B 1 51 ? -6.184 28.828 5.027 1 89.75 51 VAL B C 1
ATOM 1990 O O . VAL B 1 51 ? -4.984 28.859 5.324 1 89.75 51 VAL B O 1
ATOM 1993 N N . GLN B 1 52 ? -7.117 28.984 5.91 1 88.88 52 GLN B N 1
ATOM 1994 C CA . GLN B 1 52 ? -6.789 29.156 7.324 1 88.88 52 GLN B CA 1
ATOM 1995 C C . GLN B 1 52 ? -6.035 27.938 7.859 1 88.88 52 GLN B C 1
ATOM 1997 O O . GLN B 1 52 ? -5.105 28.078 8.656 1 88.88 52 GLN B O 1
ATOM 2002 N N . LYS B 1 53 ? -6.41 26.891 7.445 1 91.69 53 LYS B N 1
ATOM 2003 C CA . LYS B 1 53 ? -5.754 25.672 7.898 1 91.69 53 LYS B CA 1
ATOM 2004 C C . LYS B 1 53 ? -4.344 25.562 7.328 1 91.69 53 LYS B C 1
ATOM 2006 O O . LYS B 1 53 ? -3.428 25.094 8.008 1 91.69 53 LYS B O 1
ATOM 2011 N N . VAL B 1 54 ? -4.215 25.953 6.117 1 93.56 54 VAL B N 1
ATOM 2012 C CA . VAL B 1 54 ? -2.889 25.906 5.508 1 93.56 54 VAL B CA 1
ATOM 2013 C C . VAL B 1 54 ? -1.974 26.906 6.199 1 93.56 54 VAL B C 1
ATOM 2015 O O . VAL B 1 54 ? -0.764 26.703 6.297 1 93.56 54 VAL B O 1
ATOM 2018 N N . GLU B 1 55 ? -2.531 27.953 6.672 1 92 55 GLU B N 1
ATOM 2019 C CA . GLU B 1 55 ? -1.745 28.906 7.43 1 92 55 GLU B CA 1
ATOM 2020 C C . GLU B 1 55 ? -1.138 28.281 8.672 1 92 55 GLU B C 1
ATOM 2022 O O . GLU B 1 55 ? -0.006 28.594 9.047 1 92 55 GLU B O 1
ATOM 2027 N N . LEU B 1 56 ? -1.887 27.422 9.258 1 88.75 56 LEU B N 1
ATOM 2028 C CA . LEU B 1 56 ? -1.351 26.688 10.398 1 88.75 56 LEU B CA 1
ATOM 2029 C C . LEU B 1 56 ? -0.178 25.812 9.969 1 88.75 56 LEU B C 1
ATOM 2031 O O . LEU B 1 56 ? 0.83 25.734 10.68 1 88.75 56 LEU B O 1
ATOM 2035 N N . VAL B 1 57 ? -0.312 25.203 8.828 1 92.75 57 VAL B N 1
ATOM 2036 C CA . VAL B 1 57 ? 0.756 24.391 8.258 1 92.75 57 VAL B CA 1
ATOM 2037 C C . VAL B 1 57 ? 1.996 25.25 8.031 1 92.75 57 VAL B C 1
ATOM 2039 O O . VAL B 1 57 ? 3.115 24.828 8.32 1 92.75 57 VAL B O 1
ATOM 2042 N N . ALA B 1 58 ? 1.772 26.359 7.574 1 93.25 58 ALA B N 1
ATOM 2043 C CA . ALA B 1 58 ? 2.861 27.312 7.324 1 93.25 58 ALA B CA 1
ATOM 2044 C C . ALA B 1 58 ? 3.488 27.781 8.633 1 93.25 58 ALA B C 1
ATOM 2046 O O . ALA B 1 58 ? 4.715 27.875 8.742 1 93.25 58 ALA B O 1
ATOM 2047 N N . ASP B 1 59 ? 2.674 28.078 9.602 1 92.81 59 ASP B N 1
ATOM 2048 C CA . ASP B 1 59 ? 3.139 28.609 10.883 1 92.81 59 ASP B CA 1
ATOM 2049 C C . ASP B 1 59 ? 4.066 27.625 11.578 1 92.81 59 ASP B C 1
ATOM 2051 O O . ASP B 1 59 ? 5 28.031 12.273 1 92.81 59 ASP B O 1
ATOM 2055 N N . TYR B 1 60 ? 3.859 26.422 11.328 1 91.69 60 TYR B N 1
ATOM 2056 C CA . TYR B 1 60 ? 4.684 25.391 11.953 1 91.69 60 TYR B CA 1
ATOM 2057 C C . TYR B 1 60 ? 5.758 24.891 10.992 1 91.69 60 TYR B C 1
ATOM 2059 O O . TYR B 1 60 ? 6.438 23.906 11.266 1 91.69 60 TYR B O 1
ATOM 2067 N N . SER B 1 61 ? 5.93 25.531 9.852 1 94.75 61 SER B N 1
ATOM 2068 C CA . SER B 1 61 ? 6.957 25.234 8.852 1 94.75 61 SER B CA 1
ATOM 2069 C C . SER B 1 61 ? 6.844 23.797 8.344 1 94.75 61 SER B C 1
ATOM 2071 O O . SER B 1 61 ? 7.859 23.141 8.117 1 94.75 61 SER B O 1
ATOM 2073 N N . LEU B 1 62 ? 5.59 23.281 8.172 1 95.31 62 LEU B N 1
ATOM 2074 C CA . LEU B 1 62 ? 5.363 21.891 7.828 1 95.31 62 LEU B CA 1
ATOM 2075 C C . LEU B 1 62 ? 5.363 21.688 6.312 1 95.31 62 LEU B C 1
ATOM 2077 O O . LEU B 1 62 ? 5.34 20.562 5.828 1 95.31 62 LEU B O 1
ATOM 2081 N N . GLY B 1 63 ? 5.406 22.688 5.496 1 95.62 63 GLY B N 1
ATOM 2082 C CA . GLY B 1 63 ? 5.32 22.625 4.043 1 95.62 63 GLY B CA 1
ATOM 2083 C C . GLY B 1 63 ? 6.273 21.625 3.432 1 95.62 63 GLY B C 1
ATOM 2084 O O . GLY B 1 63 ? 5.859 20.781 2.629 1 95.62 63 GLY B O 1
ATOM 2085 N N . PRO B 1 64 ? 7.523 21.625 3.826 1 94.62 64 PRO B N 1
ATOM 2086 C CA . PRO B 1 64 ? 8.508 20.703 3.256 1 94.62 64 PRO B CA 1
ATOM 2087 C C . PRO B 1 64 ? 8.141 19.25 3.477 1 94.62 64 PRO B C 1
ATOM 2089 O O . PRO B 1 64 ? 8.461 18.391 2.645 1 94.62 64 PRO B O 1
ATOM 2092 N N . LEU B 1 65 ? 7.48 18.953 4.559 1 94.81 65 LEU B N 1
ATOM 2093 C CA . LEU B 1 65 ? 7.07 17.578 4.828 1 94.81 65 LEU B CA 1
ATOM 2094 C C . LEU B 1 65 ? 6.051 17.094 3.801 1 94.81 65 LEU B C 1
ATOM 2096 O O . LEU B 1 65 ? 6.121 15.961 3.328 1 94.81 65 LEU B O 1
ATOM 2100 N N . TYR B 1 66 ? 5.113 17.938 3.449 1 96.06 66 TYR B N 1
ATOM 2101 C CA . TYR B 1 66 ? 4.117 17.625 2.43 1 96.06 66 TYR B CA 1
ATOM 2102 C C . TYR B 1 66 ? 4.777 17.391 1.076 1 96.06 66 TYR B C 1
ATOM 2104 O O . TYR B 1 66 ? 4.457 16.422 0.383 1 96.06 66 TYR B O 1
ATOM 2112 N N . VAL B 1 67 ? 5.688 18.234 0.765 1 96 67 VAL B N 1
ATOM 2113 C CA . VAL B 1 67 ? 6.379 18.125 -0.516 1 96 67 VAL B CA 1
ATOM 2114 C C . VAL B 1 67 ? 7.211 16.844 -0.546 1 96 67 VAL B C 1
ATOM 2116 O O . VAL B 1 67 ? 7.223 16.125 -1.551 1 96 67 VAL B O 1
ATOM 2119 N N . ALA B 1 68 ? 7.852 16.562 0.541 1 96.12 68 ALA B N 1
ATOM 2120 C CA . ALA B 1 68 ? 8.664 15.352 0.637 1 96.12 68 ALA B CA 1
ATOM 2121 C C . ALA B 1 68 ? 7.809 14.109 0.438 1 96.12 68 ALA B C 1
ATOM 2123 O O . ALA B 1 68 ? 8.219 13.164 -0.245 1 96.12 68 ALA B O 1
ATOM 2124 N N . MET B 1 69 ? 6.66 14.102 1.036 1 93.5 69 MET B N 1
ATOM 2125 C CA . MET B 1 69 ? 5.785 12.945 0.905 1 93.5 69 MET B CA 1
ATOM 2126 C C . MET B 1 69 ? 5.398 12.711 -0.553 1 93.5 69 MET B C 1
ATOM 2128 O O . MET B 1 69 ? 5.336 11.57 -1.009 1 93.5 69 MET B O 1
ATOM 2132 N N . PHE B 1 70 ? 5.129 13.734 -1.254 1 93.62 70 PHE B N 1
ATOM 2133 C CA . PHE B 1 70 ? 4.812 13.625 -2.674 1 93.62 70 PHE B CA 1
ATOM 2134 C C . PHE B 1 70 ? 6.008 13.086 -3.455 1 93.62 70 PHE B C 1
ATOM 2136 O O . PHE B 1 70 ? 5.855 12.203 -4.301 1 93.62 70 PHE B O 1
ATOM 2143 N N . LEU B 1 71 ? 7.172 13.602 -3.162 1 94.81 71 LEU B N 1
ATOM 2144 C CA . LEU B 1 71 ? 8.375 13.172 -3.863 1 94.81 71 LEU B CA 1
ATOM 2145 C C . LEU B 1 71 ? 8.664 11.695 -3.604 1 94.81 71 LEU B C 1
ATOM 2147 O O . LEU B 1 71 ? 9.094 10.977 -4.504 1 94.81 71 LEU B O 1
ATOM 2151 N N . VAL B 1 72 ? 8.445 11.305 -2.424 1 94.38 72 VAL B N 1
ATOM 2152 C CA . VAL B 1 72 ? 8.664 9.906 -2.07 1 94.38 72 VAL B CA 1
ATOM 2153 C C . VAL B 1 72 ? 7.758 9.008 -2.912 1 94.38 72 VAL B C 1
ATOM 2155 O O . VAL B 1 72 ? 8.18 7.945 -3.373 1 94.38 72 VAL B O 1
ATOM 2158 N N . ARG B 1 73 ? 6.57 9.43 -3.141 1 92.31 73 ARG B N 1
ATOM 2159 C CA . ARG B 1 73 ? 5.652 8.68 -3.99 1 92.31 73 ARG B CA 1
ATOM 2160 C C . ARG B 1 73 ? 6.215 8.516 -5.398 1 92.31 73 ARG B C 1
ATOM 2162 O O . ARG B 1 73 ? 6.152 7.434 -5.977 1 92.31 73 ARG B O 1
ATOM 2169 N N . ILE B 1 74 ? 6.734 9.539 -5.906 1 93.12 74 ILE B N 1
ATOM 2170 C CA . ILE B 1 74 ? 7.312 9.492 -7.242 1 93.12 74 ILE B CA 1
ATOM 2171 C C . ILE B 1 74 ? 8.523 8.562 -7.254 1 93.12 74 ILE B C 1
ATOM 2173 O O . ILE B 1 74 ? 8.672 7.742 -8.164 1 93.12 74 ILE B O 1
ATOM 2177 N N . ILE B 1 75 ? 9.328 8.664 -6.23 1 94.38 75 ILE B N 1
ATOM 2178 C CA . ILE B 1 75 ? 10.539 7.852 -6.145 1 94.38 75 ILE B CA 1
ATOM 2179 C C . ILE B 1 75 ? 10.164 6.371 -6.078 1 94.38 75 ILE B C 1
ATOM 2181 O O . ILE B 1 75 ? 10.766 5.543 -6.762 1 94.38 75 ILE B O 1
ATOM 2185 N N . PHE B 1 76 ? 9.148 6.047 -5.367 1 93.44 76 PHE B N 1
ATOM 2186 C CA . PHE B 1 76 ? 8.758 4.652 -5.191 1 93.44 76 PHE B CA 1
ATOM 2187 C C . PHE B 1 76 ? 8.148 4.098 -6.473 1 93.44 76 PHE B C 1
ATOM 2189 O O . PHE B 1 76 ? 8.18 2.885 -6.703 1 93.44 76 PHE B O 1
ATOM 2196 N N . SER B 1 77 ? 7.715 4.98 -7.332 1 94.19 77 SER B N 1
ATOM 2197 C CA . SER B 1 77 ? 7.199 4.504 -8.609 1 94.19 77 SER B CA 1
ATOM 2198 C C . SER B 1 77 ? 8.305 3.9 -9.469 1 94.19 77 SER B C 1
ATOM 2200 O O . SER B 1 77 ? 8.055 3.02 -10.289 1 94.19 77 SER B O 1
ATOM 2202 N N . PHE B 1 78 ? 9.531 4.258 -9.234 1 95.88 78 PHE B N 1
ATOM 2203 C CA . PHE B 1 78 ? 10.656 3.701 -9.984 1 95.88 78 PHE B CA 1
ATOM 2204 C C . PHE B 1 78 ? 10.914 2.256 -9.578 1 95.88 78 PHE B C 1
ATOM 2206 O O . PHE B 1 78 ? 11.359 1.445 -10.391 1 95.88 78 PHE B O 1
ATOM 2213 N N . ILE B 1 79 ? 10.625 1.995 -8.336 1 95.75 79 ILE B N 1
ATOM 2214 C CA . ILE B 1 79 ? 10.797 0.625 -7.863 1 95.75 79 ILE B CA 1
ATOM 2215 C C . ILE B 1 79 ? 9.766 -0.281 -8.539 1 95.75 79 ILE B C 1
ATOM 2217 O O . ILE B 1 79 ? 10.102 -1.381 -8.984 1 95.75 79 ILE B O 1
ATOM 2221 N N . GLN B 1 80 ? 8.594 0.267 -8.672 1 95.12 80 GLN B N 1
ATOM 2222 C CA . GLN B 1 80 ? 7.547 -0.465 -9.375 1 95.12 80 GLN B CA 1
ATOM 2223 C C . GLN B 1 80 ? 7.883 -0.614 -10.859 1 95.12 80 GLN B C 1
ATOM 2225 O O . GLN B 1 80 ? 7.582 -1.643 -11.469 1 95.12 80 GLN B O 1
ATOM 2230 N N . SER B 1 81 ? 8.453 0.374 -11.414 1 96.62 81 SER B N 1
ATOM 2231 C CA . SER B 1 81 ? 8.891 0.321 -12.805 1 96.62 81 SER B CA 1
ATOM 2232 C C . SER B 1 81 ? 9.875 -0.822 -13.031 1 96.62 81 SER B C 1
ATOM 2234 O O . SER B 1 81 ? 9.766 -1.562 -14.008 1 96.62 81 SER B O 1
ATOM 2236 N N . ASN B 1 82 ? 10.789 -0.896 -12.102 1 97 82 ASN B N 1
ATOM 2237 C CA . ASN B 1 82 ? 11.805 -1.94 -12.203 1 97 82 ASN B CA 1
ATOM 2238 C C . ASN B 1 82 ? 11.18 -3.334 -12.156 1 97 82 ASN B C 1
ATOM 2240 O O . ASN B 1 82 ? 11.594 -4.227 -12.898 1 97 82 ASN B O 1
ATOM 2244 N N . LEU B 1 83 ? 10.219 -3.488 -11.305 1 96.75 83 LEU B N 1
ATOM 2245 C CA . LEU B 1 83 ? 9.531 -4.773 -11.195 1 96.75 83 LEU B CA 1
ATOM 2246 C C . LEU B 1 83 ? 8.789 -5.098 -12.484 1 96.75 83 LEU B C 1
ATOM 2248 O O . LEU B 1 83 ? 8.875 -6.215 -12.992 1 96.75 83 LEU B O 1
ATOM 2252 N N . ALA B 1 84 ? 8.07 -4.125 -13.008 1 96.06 84 ALA B N 1
ATOM 2253 C CA . ALA B 1 84 ? 7.328 -4.348 -14.242 1 96.06 84 ALA B CA 1
ATOM 2254 C C . ALA B 1 84 ? 8.266 -4.707 -15.391 1 96.06 8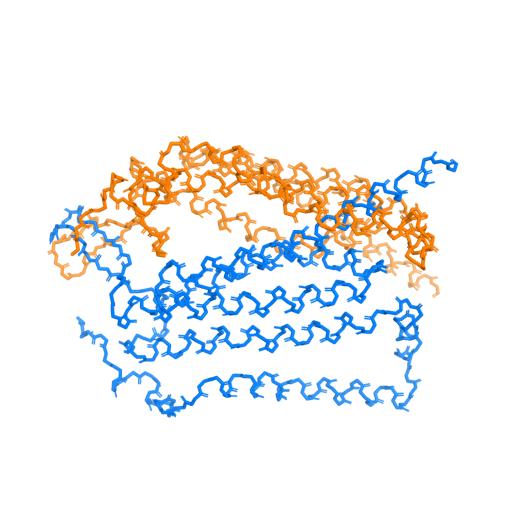4 ALA B C 1
ATOM 2256 O O . ALA B 1 84 ? 7.977 -5.605 -16.188 1 96.06 84 ALA B O 1
ATOM 2257 N N . ASP B 1 85 ? 9.344 -4.027 -15.477 1 96.62 85 ASP B N 1
ATOM 2258 C CA . ASP B 1 85 ? 10.336 -4.266 -16.516 1 96.62 85 ASP B CA 1
ATOM 2259 C C . ASP B 1 85 ? 10.93 -5.664 -16.406 1 96.62 85 ASP B C 1
ATOM 2261 O O . ASP B 1 85 ? 11.055 -6.375 -17.406 1 96.62 85 ASP B O 1
ATOM 2265 N N . ALA B 1 86 ? 11.297 -6.043 -15.227 1 96.44 86 ALA B N 1
ATOM 2266 C CA . ALA B 1 86 ? 11.875 -7.363 -14.977 1 96.44 86 ALA B CA 1
ATOM 2267 C C . ALA B 1 86 ? 10.883 -8.469 -15.32 1 96.44 86 ALA B C 1
ATOM 2269 O O . ALA B 1 86 ? 11.258 -9.492 -15.906 1 96.44 86 ALA B O 1
ATOM 2270 N N . ARG B 1 87 ? 9.656 -8.258 -14.945 1 95.88 87 ARG B N 1
ATOM 2271 C CA . ARG B 1 87 ? 8.625 -9.258 -15.211 1 95.88 87 ARG B CA 1
ATOM 2272 C C . ARG B 1 87 ? 8.406 -9.438 -16.703 1 95.88 87 ARG B C 1
ATOM 2274 O O . ARG B 1 87 ? 8.273 -10.57 -17.188 1 95.88 87 ARG B O 1
ATOM 2281 N N . ARG B 1 88 ? 8.336 -8.398 -17.422 1 94.75 88 ARG B N 1
ATOM 2282 C CA . ARG B 1 88 ? 8.062 -8.438 -18.844 1 94.75 88 ARG B CA 1
ATOM 2283 C C . ARG B 1 88 ? 9.031 -9.367 -19.562 1 94.75 88 ARG B C 1
ATOM 2285 O O . ARG B 1 88 ? 8.633 -10.133 -20.453 1 94.75 88 ARG B O 1
ATOM 2292 N N . ASN B 1 89 ? 10.188 -9.398 -19.188 1 93.38 89 ASN B N 1
ATOM 2293 C CA . ASN B 1 89 ? 11.234 -10.156 -19.859 1 93.38 89 ASN B CA 1
ATOM 2294 C C . ASN B 1 89 ? 11.125 -11.648 -19.562 1 93.38 89 ASN B C 1
ATOM 2296 O O . ASN B 1 89 ? 11.781 -12.469 -20.219 1 93.38 89 ASN B O 1
ATOM 2300 N N . THR B 1 90 ? 10.312 -12.008 -18.625 1 94.25 90 THR B N 1
ATOM 2301 C CA . THR B 1 90 ? 10.164 -13.414 -18.281 1 94.25 90 THR B CA 1
ATOM 2302 C C . THR B 1 90 ? 8.969 -14.031 -19 1 94.25 90 THR B C 1
ATOM 2304 O O . THR B 1 90 ? 8.867 -15.258 -19.109 1 94.25 90 THR B O 1
ATOM 2307 N N . GLY B 1 91 ? 7.98 -13.18 -19.406 1 92.25 91 GLY B N 1
ATOM 2308 C CA . GLY B 1 91 ? 6.723 -13.656 -19.969 1 92.25 91 GLY B CA 1
ATOM 2309 C C . GLY B 1 91 ? 5.734 -14.102 -18.906 1 92.25 91 GLY B C 1
ATOM 2310 O O . GLY B 1 91 ? 4.633 -14.547 -19.219 1 92.25 91 GLY B O 1
ATOM 2311 N N . ILE B 1 92 ? 6.117 -14.016 -17.641 1 92.44 92 ILE B N 1
ATOM 2312 C CA . ILE B 1 92 ? 5.234 -14.383 -16.531 1 92.44 92 ILE B CA 1
ATOM 2313 C C . ILE B 1 92 ? 4.16 -13.312 -16.359 1 92.44 92 ILE B C 1
ATOM 2315 O O . ILE B 1 92 ? 4.469 -12.125 -16.312 1 92.44 92 ILE B O 1
ATOM 2319 N N . ASN B 1 93 ? 2.914 -13.766 -16.312 1 91.62 93 ASN B N 1
ATOM 2320 C CA . ASN B 1 93 ? 1.804 -12.852 -16.062 1 91.62 93 ASN B CA 1
ATOM 2321 C C . ASN B 1 93 ? 1.412 -12.852 -14.578 1 91.62 93 ASN B C 1
ATOM 2323 O O . ASN B 1 93 ? 1.769 -13.766 -13.836 1 91.62 93 ASN B O 1
ATOM 2327 N N . VAL B 1 94 ? 0.729 -11.781 -14.234 1 90.38 94 VAL B N 1
ATOM 2328 C CA . VAL B 1 94 ? 0.09 -11.781 -12.922 1 90.38 94 VAL B CA 1
ATOM 2329 C C . VAL B 1 94 ? -0.946 -12.898 -12.852 1 90.38 94 VAL B C 1
ATOM 2331 O O . VAL B 1 94 ? -1.506 -13.297 -13.875 1 90.38 94 VAL B O 1
ATOM 2334 N N . PRO B 1 95 ? -1.07 -13.484 -11.664 1 92.69 95 PRO B N 1
ATOM 2335 C CA . PRO B 1 95 ? -0.674 -13.016 -10.336 1 92.69 95 PRO B CA 1
ATOM 2336 C C . PRO B 1 95 ? 0.65 -13.617 -9.867 1 92.69 95 PRO B C 1
ATOM 2338 O O . PRO B 1 95 ? 1.06 -13.406 -8.727 1 92.69 95 PRO B O 1
ATOM 2341 N N . ASP B 1 96 ? 1.322 -14.367 -10.727 1 91.62 96 ASP B N 1
ATOM 2342 C CA . ASP B 1 96 ? 2.57 -14.984 -10.289 1 91.62 96 ASP B CA 1
ATOM 2343 C C . ASP B 1 96 ? 3.529 -13.938 -9.727 1 91.62 96 ASP B C 1
ATOM 2345 O O . ASP B 1 96 ? 3.82 -12.938 -10.383 1 91.62 96 ASP B O 1
ATOM 2349 N N . GLN B 1 97 ? 3.963 -14.234 -8.547 1 91.31 97 GLN B N 1
ATOM 2350 C CA . GLN B 1 97 ? 4.852 -13.266 -7.906 1 91.31 97 GLN B CA 1
ATOM 2351 C C . GLN B 1 97 ? 6.297 -13.758 -7.926 1 91.31 97 GLN B C 1
ATOM 2353 O O . GLN B 1 97 ? 7.227 -12.977 -7.699 1 91.31 97 GLN B O 1
ATOM 2358 N N . HIS B 1 98 ? 6.445 -15.047 -8.133 1 92.25 98 HIS B N 1
ATOM 2359 C CA . HIS B 1 98 ? 7.777 -15.633 -8.148 1 92.25 98 HIS B CA 1
ATOM 2360 C C . HIS B 1 98 ? 7.867 -16.781 -9.156 1 92.25 98 HIS B C 1
ATOM 2362 O O . HIS B 1 98 ? 6.863 -17.422 -9.453 1 92.25 98 HIS B O 1
ATOM 2368 N N . ALA B 1 99 ? 9.062 -16.922 -9.68 1 92.62 99 ALA B N 1
ATOM 2369 C CA . ALA B 1 99 ? 9.438 -18.094 -10.453 1 92.62 99 ALA B CA 1
ATOM 2370 C C . ALA B 1 99 ? 10.297 -19.047 -9.625 1 92.62 99 ALA B C 1
ATOM 2372 O O . ALA B 1 99 ? 11.336 -18.656 -9.094 1 92.62 99 ALA B O 1
ATOM 2373 N N . TYR B 1 100 ? 9.781 -20.219 -9.531 1 90.5 100 TYR B N 1
ATOM 2374 C CA . TYR B 1 100 ? 10.484 -21.219 -8.75 1 90.5 100 TYR B CA 1
ATOM 2375 C C . TYR B 1 100 ? 11.055 -22.312 -9.648 1 90.5 100 TYR B C 1
ATOM 2377 O O . TYR B 1 100 ? 10.648 -22.438 -10.805 1 90.5 100 TYR B O 1
ATOM 2385 N N . LYS B 1 101 ? 12.031 -23.047 -9.102 1 86.94 101 LYS B N 1
ATOM 2386 C CA . LYS B 1 101 ? 12.641 -24.172 -9.797 1 86.94 101 LYS B CA 1
ATOM 2387 C C . LYS B 1 101 ? 12.852 -25.359 -8.859 1 86.94 101 LYS B C 1
ATOM 2389 O O . LYS B 1 101 ? 13.195 -25.172 -7.688 1 86.94 101 LYS B O 1
ATOM 2394 N N . VAL B 1 102 ? 12.547 -26.484 -9.383 1 85.44 102 VAL B N 1
ATOM 2395 C CA . VAL B 1 102 ? 12.875 -27.703 -8.656 1 85.44 102 VAL B CA 1
ATOM 2396 C C . VAL B 1 102 ? 14.391 -27.875 -8.602 1 85.44 102 VAL B C 1
ATOM 2398 O O . VAL B 1 102 ? 15.055 -27.906 -9.641 1 85.44 102 VAL B O 1
ATOM 2401 N N . VAL B 1 103 ? 14.969 -27.922 -7.508 1 77.81 103 VAL B N 1
ATOM 2402 C CA . VAL B 1 103 ? 16.422 -27.922 -7.387 1 77.81 103 VAL B CA 1
ATOM 2403 C C . VAL B 1 103 ? 16.906 -29.359 -7.133 1 77.81 103 VAL B C 1
ATOM 2405 O O . VAL B 1 103 ? 18.016 -29.719 -7.547 1 77.81 103 VAL B O 1
ATOM 2408 N N . THR B 1 104 ? 16.219 -30.031 -6.324 1 71.38 104 THR B N 1
ATOM 2409 C CA . THR B 1 104 ? 16.656 -31.406 -6.141 1 71.38 104 THR B CA 1
ATOM 2410 C C . THR B 1 104 ? 15.484 -32.375 -6.246 1 71.38 104 THR B C 1
ATOM 2412 O O . THR B 1 104 ? 14.359 -32.031 -5.875 1 71.38 104 THR B O 1
ATOM 2415 N N . GLY B 1 105 ? 15.766 -33.469 -6.848 1 63.62 105 GLY B N 1
ATOM 2416 C CA . GLY B 1 105 ? 14.859 -34.594 -6.746 1 63.62 105 GLY B CA 1
ATOM 2417 C C . GLY B 1 105 ? 13.93 -34.75 -7.938 1 63.62 105 GLY B C 1
ATOM 2418 O O . GLY B 1 105 ? 14.062 -34 -8.922 1 63.62 105 GLY B O 1
ATOM 2419 N N . SER B 1 106 ? 13.531 -35.719 -8.5 1 60.09 106 SER B N 1
ATOM 2420 C CA . SER B 1 106 ? 12.703 -35.969 -9.672 1 60.09 106 SER B CA 1
ATOM 2421 C C . SER B 1 106 ? 11.305 -36.438 -9.266 1 60.09 106 SER B C 1
ATOM 2423 O O . SER B 1 106 ? 10.547 -36.938 -10.086 1 60.09 106 SER B O 1
ATOM 2425 N N . ALA B 1 107 ? 11.078 -36.5 -8.031 1 62.59 107 ALA B N 1
ATOM 2426 C CA . ALA B 1 107 ? 9.836 -37.094 -7.559 1 62.59 107 ALA B CA 1
ATOM 2427 C C . ALA B 1 107 ? 9.281 -36.344 -6.359 1 62.59 107 ALA B C 1
ATOM 2429 O O . ALA B 1 107 ? 9.625 -35.188 -6.141 1 62.59 107 ALA B O 1
ATOM 2430 N N . ALA B 1 108 ? 8.367 -36.906 -5.734 1 64.94 108 ALA B N 1
ATOM 2431 C CA . ALA B 1 108 ? 7.867 -36.438 -4.441 1 64.94 108 ALA B CA 1
ATOM 2432 C C . ALA B 1 108 ? 9.016 -36.219 -3.465 1 64.94 108 ALA B C 1
ATOM 2434 O O . ALA B 1 108 ? 9.961 -37 -3.402 1 64.94 108 ALA B O 1
ATOM 2435 N N . GLY B 1 109 ? 9.086 -35 -2.77 1 68.06 109 GLY B N 1
ATOM 2436 C CA . GLY B 1 109 ? 10.141 -34.625 -1.828 1 68.06 109 GLY B CA 1
ATOM 2437 C C . GLY B 1 109 ? 11.148 -33.656 -2.4 1 68.06 109 GLY B C 1
ATOM 2438 O O . GLY B 1 109 ? 12.039 -33.188 -1.69 1 68.06 109 GLY B O 1
ATOM 2439 N N . SER B 1 110 ? 10.938 -33.375 -3.752 1 76.12 110 SER B N 1
ATOM 2440 C CA . SER B 1 110 ? 11.875 -32.438 -4.371 1 76.12 110 SER B CA 1
ATOM 2441 C C . SER B 1 110 ? 11.82 -31.062 -3.688 1 76.12 110 SER B C 1
ATOM 2443 O O . SER B 1 110 ? 10.75 -30.609 -3.285 1 76.12 110 SER B O 1
ATOM 2445 N N . LEU B 1 111 ? 13.062 -30.594 -3.535 1 76.69 111 LEU B N 1
ATOM 2446 C CA . LEU B 1 111 ? 13.156 -29.234 -3.027 1 76.69 111 LEU B CA 1
ATOM 2447 C C . LEU B 1 111 ? 12.914 -28.219 -4.141 1 76.69 111 LEU B C 1
ATOM 2449 O O . LEU B 1 111 ? 13.406 -28.391 -5.262 1 76.69 111 LEU B O 1
ATOM 2453 N N . VAL B 1 112 ? 12.031 -27.219 -3.889 1 84.38 112 VAL B N 1
ATOM 2454 C CA . VAL B 1 112 ? 11.727 -26.141 -4.828 1 84.38 112 VAL B CA 1
ATOM 2455 C C . VAL B 1 112 ? 12.164 -24.812 -4.242 1 84.38 112 VAL B C 1
ATOM 2457 O O . VAL B 1 112 ? 11.836 -24.484 -3.098 1 84.38 112 VAL B O 1
ATOM 2460 N N . LEU B 1 113 ? 13.008 -24.078 -4.922 1 81.62 113 LEU B N 1
ATOM 2461 C CA . LEU B 1 113 ? 13.477 -22.766 -4.523 1 81.62 113 LEU B CA 1
ATOM 2462 C C . LEU B 1 113 ? 13.234 -21.734 -5.633 1 81.62 113 LEU B C 1
ATOM 2464 O O . LEU B 1 113 ? 12.953 -22.109 -6.773 1 81.62 113 LEU B O 1
ATOM 2468 N N . MET B 1 114 ? 13.273 -20.453 -5.227 1 89.19 114 MET B N 1
ATOM 2469 C CA . MET B 1 114 ? 13.188 -19.406 -6.246 1 89.19 114 MET B CA 1
ATOM 2470 C C . MET B 1 114 ? 14.336 -19.516 -7.242 1 89.19 114 MET B C 1
ATOM 2472 O O . MET B 1 114 ? 15.477 -19.766 -6.855 1 89.19 114 MET B O 1
ATOM 2476 N N . ASP B 1 115 ? 13.977 -19.359 -8.508 1 89.19 115 ASP B N 1
ATOM 2477 C CA . ASP B 1 115 ? 15.016 -19.297 -9.539 1 89.19 115 ASP B CA 1
ATOM 2478 C C . ASP B 1 115 ? 15.891 -18.062 -9.383 1 89.19 115 ASP B C 1
ATOM 2480 O O . ASP B 1 115 ? 15.375 -16.953 -9.234 1 89.19 115 ASP B O 1
ATOM 2484 N N . ASP B 1 116 ? 17.172 -18.125 -9.406 1 87.94 116 ASP B N 1
ATOM 2485 C CA . ASP B 1 116 ? 18.062 -17 -9.172 1 87.94 116 ASP B CA 1
ATOM 2486 C C . ASP B 1 116 ? 18.906 -16.703 -10.414 1 87.94 116 ASP B C 1
ATOM 2488 O O . ASP B 1 116 ? 19.844 -15.906 -10.359 1 87.94 116 ASP B O 1
ATOM 2492 N N . GLU B 1 117 ? 18.484 -17.266 -11.531 1 88.81 117 GLU B N 1
ATOM 2493 C CA . GLU B 1 117 ? 19.297 -17.109 -12.734 1 88.81 117 GLU B CA 1
ATOM 2494 C C . GLU B 1 117 ? 18.516 -16.375 -13.828 1 88.81 117 GLU B C 1
ATOM 2496 O O . GLU B 1 117 ? 17.281 -16.469 -13.898 1 88.81 117 GLU B O 1
ATOM 2501 N N . GLY B 1 118 ? 19.281 -15.617 -14.695 1 92.81 118 GLY B N 1
ATOM 2502 C CA . GLY B 1 118 ? 18.719 -14.992 -15.883 1 92.81 118 GLY B CA 1
ATOM 2503 C C . GLY B 1 118 ? 17.547 -14.078 -15.578 1 92.81 118 GLY B C 1
ATOM 2504 O O . GLY B 1 118 ? 17.547 -13.367 -14.57 1 92.81 118 GLY B O 1
ATOM 2505 N N . ALA B 1 119 ? 16.578 -14.117 -16.484 1 94.88 119 ALA B N 1
ATOM 2506 C CA . ALA B 1 119 ? 15.43 -13.227 -16.391 1 94.88 119 ALA B CA 1
ATOM 2507 C C . ALA B 1 119 ? 14.586 -13.547 -15.164 1 94.88 119 ALA B C 1
ATOM 2509 O O . ALA B 1 119 ? 14.055 -12.648 -14.508 1 94.88 119 ALA B O 1
ATOM 2510 N N . PHE B 1 120 ? 14.523 -14.797 -14.836 1 94.38 120 PHE B N 1
ATOM 2511 C CA . PHE B 1 120 ? 13.734 -15.203 -13.68 1 94.38 120 PHE B CA 1
ATOM 2512 C C . PHE B 1 120 ? 14.391 -14.727 -12.383 1 94.38 120 PHE B C 1
ATOM 2514 O O . PHE B 1 120 ? 13.703 -14.312 -11.453 1 94.38 120 PHE B O 1
ATOM 2521 N N . GLY B 1 121 ? 15.695 -14.836 -12.32 1 93.81 121 GLY B N 1
ATOM 2522 C CA . GLY B 1 121 ? 16.391 -14.328 -11.156 1 93.81 121 GLY B CA 1
ATOM 2523 C C . GLY B 1 121 ? 16.203 -12.836 -10.961 1 93.81 121 GLY B C 1
ATOM 2524 O O . GLY B 1 121 ? 15.969 -12.375 -9.836 1 93.81 121 GLY B O 1
ATOM 2525 N N . ARG B 1 122 ? 16.328 -12.102 -12.031 1 96.56 122 ARG B N 1
ATOM 2526 C CA . ARG B 1 122 ? 16.109 -10.656 -11.969 1 96.56 122 ARG B CA 1
ATOM 2527 C C . ARG B 1 122 ? 14.703 -10.336 -11.5 1 96.56 122 ARG B C 1
ATOM 2529 O O . ARG B 1 122 ? 14.5 -9.438 -10.68 1 96.56 122 ARG B O 1
ATOM 2536 N N . PHE B 1 123 ? 13.758 -11.031 -12.031 1 97.44 123 PHE B N 1
ATOM 2537 C CA . PHE B 1 123 ? 12.359 -10.828 -11.672 1 97.44 123 PHE B CA 1
ATOM 2538 C C . PHE B 1 123 ? 12.133 -11.102 -10.188 1 97.44 123 PHE B C 1
ATOM 2540 O O . PHE B 1 123 ? 11.523 -10.289 -9.492 1 97.44 123 PHE B O 1
ATOM 2547 N N . ASN B 1 124 ? 12.609 -12.188 -9.648 1 95.56 124 ASN B N 1
ATOM 2548 C CA . ASN B 1 124 ? 12.453 -12.539 -8.242 1 95.56 124 ASN B CA 1
ATOM 2549 C C . ASN B 1 124 ? 13.102 -11.508 -7.324 1 95.56 124 ASN B C 1
ATOM 2551 O O . ASN B 1 124 ? 12.539 -11.148 -6.289 1 95.56 124 ASN B O 1
ATOM 2555 N N . ARG B 1 125 ? 14.258 -11.031 -7.691 1 94.62 125 ARG B N 1
ATOM 2556 C CA . ARG B 1 125 ? 14.93 -10.016 -6.895 1 94.62 125 ARG B CA 1
ATOM 2557 C C . ARG B 1 125 ? 14.172 -8.695 -6.934 1 94.62 125 ARG B C 1
ATOM 2559 O O . ARG B 1 125 ? 14.062 -8 -5.918 1 94.62 125 ARG B O 1
ATOM 2566 N N . ALA B 1 126 ? 13.656 -8.32 -8.125 1 96.56 126 ALA B N 1
ATOM 2567 C CA . ALA B 1 126 ? 12.867 -7.098 -8.234 1 96.56 126 ALA B CA 1
ATOM 2568 C C . ALA B 1 126 ? 11.625 -7.168 -7.344 1 96.56 126 ALA B C 1
ATOM 2570 O O . ALA B 1 126 ? 11.312 -6.207 -6.637 1 96.56 126 ALA B O 1
ATOM 2571 N N . GLN B 1 127 ? 10.953 -8.281 -7.391 1 95.5 127 GLN B N 1
ATOM 2572 C CA . GLN B 1 127 ? 9.766 -8.484 -6.562 1 95.5 127 GLN B CA 1
ATOM 2573 C C . GLN B 1 127 ? 10.117 -8.398 -5.078 1 95.5 127 GLN B C 1
ATOM 2575 O O . GLN B 1 127 ? 9.414 -7.746 -4.305 1 95.5 127 GLN B O 1
ATOM 2580 N N . ARG B 1 128 ? 11.156 -9.07 -4.684 1 91.88 128 ARG B N 1
ATOM 2581 C CA . ARG B 1 128 ? 11.586 -9.039 -3.291 1 91.88 128 ARG B CA 1
ATOM 2582 C C . ARG B 1 128 ? 11.977 -7.621 -2.871 1 91.88 128 ARG B C 1
ATOM 2584 O O . ARG B 1 128 ? 11.727 -7.215 -1.734 1 91.88 128 ARG B O 1
ATOM 2591 N N . GLY B 1 129 ? 12.633 -6.945 -3.803 1 93.31 129 GLY B N 1
ATOM 2592 C CA . GLY B 1 129 ? 12.977 -5.559 -3.533 1 93.31 129 GLY B CA 1
ATOM 2593 C C . GLY B 1 129 ? 11.773 -4.703 -3.188 1 93.31 129 GLY B C 1
ATOM 2594 O O . GLY B 1 129 ? 11.812 -3.918 -2.236 1 93.31 129 GLY B O 1
ATOM 2595 N N . VAL B 1 130 ? 10.656 -4.828 -3.922 1 93.38 130 VAL B N 1
ATOM 2596 C CA . VAL B 1 130 ? 9.43 -4.09 -3.658 1 93.38 130 VAL B CA 1
ATOM 2597 C C . VAL B 1 130 ? 8.906 -4.441 -2.268 1 93.38 130 VAL B C 1
ATOM 2599 O O . VAL B 1 130 ? 8.602 -3.551 -1.469 1 93.38 130 VAL B O 1
ATOM 2602 N N . GLN B 1 131 ? 8.891 -5.699 -1.979 1 90 131 GLN B N 1
ATOM 2603 C CA . GLN B 1 131 ? 8.375 -6.145 -0.688 1 90 131 GLN B CA 1
ATOM 2604 C C . GLN B 1 131 ? 9.227 -5.617 0.459 1 90 131 GLN B C 1
ATOM 2606 O O . GLN B 1 131 ? 8.703 -5.211 1.497 1 90 131 GLN B O 1
ATOM 2611 N N . ASN B 1 132 ? 10.508 -5.668 0.274 1 89.31 132 ASN B N 1
ATOM 2612 C CA . ASN B 1 132 ? 11.422 -5.184 1.3 1 89.31 132 ASN B CA 1
ATOM 2613 C C . ASN B 1 132 ? 11.203 -3.705 1.602 1 89.31 132 ASN B C 1
ATOM 2615 O O . ASN B 1 132 ? 11.258 -3.287 2.76 1 89.31 132 ASN B O 1
ATOM 2619 N N . VAL B 1 133 ? 10.977 -2.945 0.607 1 91.44 133 VAL B N 1
ATOM 2620 C CA . VAL B 1 133 ? 10.742 -1.519 0.793 1 91.44 133 VAL B CA 1
ATOM 2621 C C . VAL B 1 133 ? 9.492 -1.31 1.643 1 91.44 133 VAL B C 1
ATOM 2623 O O . VAL B 1 133 ? 9.508 -0.534 2.602 1 91.44 133 VAL B O 1
ATOM 2626 N N . TRP B 1 134 ? 8.438 -2.039 1.4 1 88.31 134 TRP B N 1
ATOM 2627 C CA . TRP B 1 134 ? 7.18 -1.849 2.115 1 88.31 134 TRP B CA 1
ATOM 2628 C C . TRP B 1 134 ? 7.305 -2.309 3.564 1 88.31 134 TRP B C 1
ATOM 2630 O O . TRP B 1 134 ? 6.684 -1.731 4.461 1 88.31 134 TRP B O 1
ATOM 2640 N N . GLU B 1 135 ? 8.156 -3.252 3.848 1 82.31 135 GLU B N 1
ATOM 2641 C CA . GLU B 1 135 ? 8.414 -3.713 5.207 1 82.31 135 GLU B CA 1
ATOM 2642 C C . GLU B 1 135 ? 9.094 -2.627 6.035 1 82.31 135 GLU B C 1
ATOM 2644 O O . GLU B 1 135 ? 8.969 -2.604 7.262 1 82.31 135 GLU B O 1
ATOM 2649 N N . ASN B 1 136 ? 9.781 -1.792 5.316 1 84.06 136 ASN B N 1
ATOM 2650 C CA . ASN B 1 136 ? 10.531 -0.756 6.02 1 84.06 136 ASN B CA 1
ATOM 2651 C C . ASN B 1 136 ? 9.75 0.55 6.098 1 84.06 136 ASN B C 1
ATOM 2653 O O . ASN B 1 136 ? 9.922 1.334 7.031 1 84.06 136 ASN B O 1
ATOM 2657 N N . VAL B 1 137 ? 8.875 0.742 5.223 1 86.94 137 VAL B N 1
ATOM 2658 C CA . VAL B 1 137 ? 8.125 1.993 5.156 1 86.94 137 VAL B CA 1
ATOM 2659 C C . VAL B 1 137 ? 7.016 1.989 6.207 1 86.94 137 VAL B C 1
ATOM 2661 O O . VAL B 1 137 ? 6.68 3.037 6.766 1 86.94 137 VAL B O 1
ATOM 2664 N N . PHE B 1 138 ? 6.5 0.876 6.586 1 81 138 PHE B N 1
ATOM 2665 C CA . PHE B 1 138 ? 5.371 0.803 7.5 1 81 138 PHE B CA 1
ATOM 2666 C C . PHE B 1 138 ? 5.746 1.353 8.875 1 81 138 PHE B C 1
ATOM 2668 O O . PHE B 1 138 ? 5.129 2.305 9.359 1 81 138 PHE B O 1
ATOM 2675 N N . PRO B 1 139 ? 6.758 0.859 9.547 1 76.81 139 PRO B N 1
ATOM 2676 C CA . PRO B 1 139 ? 7.094 1.419 10.859 1 76.81 139 PRO B CA 1
ATOM 2677 C C . PRO B 1 139 ? 7.582 2.863 10.773 1 76.81 139 PRO B C 1
ATOM 2679 O O . PRO B 1 139 ? 7.398 3.637 11.719 1 76.81 139 PRO B O 1
ATOM 2682 N N . LEU B 1 140 ? 8.086 3.277 9.633 1 87.5 140 LEU B N 1
ATOM 2683 C CA . LEU B 1 140 ? 8.617 4.621 9.438 1 87.5 140 LEU B CA 1
ATOM 2684 C C . LEU B 1 140 ? 7.496 5.645 9.312 1 87.5 140 LEU B C 1
ATOM 2686 O O . LEU B 1 140 ? 7.66 6.801 9.703 1 87.5 140 LEU B O 1
ATOM 2690 N N . SER B 1 141 ? 6.352 5.16 8.875 1 88.69 141 SER B N 1
ATOM 2691 C CA . SER B 1 141 ? 5.254 6.066 8.555 1 88.69 141 SER B CA 1
ATOM 2692 C C . SER B 1 141 ? 4.781 6.82 9.797 1 88.69 141 SER B C 1
ATOM 2694 O O . SER B 1 141 ? 4.652 8.047 9.773 1 88.69 141 SER B O 1
ATOM 2696 N N . ILE B 1 142 ? 4.648 6.172 10.93 1 85.06 142 ILE B N 1
ATOM 2697 C CA . ILE B 1 142 ? 4.172 6.809 12.148 1 85.06 142 ILE B CA 1
ATOM 2698 C C . ILE B 1 142 ? 5.242 7.754 12.695 1 85.06 142 ILE B C 1
ATOM 2700 O O . ILE B 1 142 ? 4.938 8.859 13.133 1 85.06 142 ILE B O 1
ATOM 2704 N N . GLU B 1 143 ? 6.457 7.332 12.586 1 90.62 143 GLU B N 1
ATOM 2705 C CA . GLU B 1 143 ? 7.562 8.148 13.086 1 90.62 143 GLU B CA 1
ATOM 2706 C C . GLU B 1 143 ? 7.707 9.43 12.273 1 90.62 143 GLU B C 1
ATOM 2708 O O . GLU B 1 143 ? 8.047 10.484 12.82 1 90.62 143 GLU B O 1
ATOM 2713 N N . VAL B 1 144 ? 7.449 9.383 11 1 93.25 144 VAL B N 1
ATOM 2714 C CA . VAL B 1 144 ? 7.555 10.547 10.125 1 93.25 144 VAL B CA 1
ATOM 2715 C C . VAL B 1 144 ? 6.512 11.586 10.531 1 93.25 144 VAL B C 1
ATOM 2717 O O . VAL B 1 144 ? 6.812 12.781 10.602 1 93.25 144 VAL B O 1
ATOM 2720 N N . VAL B 1 145 ? 5.301 11.156 10.867 1 90.69 145 VAL B N 1
ATOM 2721 C CA . VAL B 1 145 ? 4.238 12.078 11.25 1 90.69 145 VAL B CA 1
ATOM 2722 C C . VAL B 1 145 ? 4.551 12.695 12.609 1 90.69 145 VAL B C 1
ATOM 2724 O O . VAL B 1 145 ? 4.508 13.922 12.758 1 90.69 145 VAL B O 1
ATOM 2727 N N . LEU B 1 146 ? 4.973 11.875 13.547 1 89.75 146 LEU B N 1
ATOM 2728 C CA . LEU B 1 146 ? 5.238 12.352 14.898 1 89.75 146 LEU B CA 1
ATOM 2729 C C . LEU B 1 146 ? 6.449 13.281 14.922 1 89.75 146 LEU B C 1
ATOM 2731 O O . LEU B 1 146 ? 6.387 14.375 15.492 1 89.75 146 LEU B O 1
ATOM 2735 N N . THR B 1 147 ? 7.445 12.852 14.289 1 93.38 147 THR B N 1
ATOM 2736 C CA . THR B 1 147 ? 8.711 13.578 14.336 1 93.38 147 THR B CA 1
ATOM 2737 C C . THR B 1 147 ? 8.695 14.75 13.359 1 93.38 147 THR B C 1
ATOM 2739 O O . THR B 1 147 ? 9.32 15.781 13.609 1 93.38 147 THR B O 1
ATOM 2742 N N . GLY B 1 148 ? 7.992 14.633 12.234 1 94.19 148 GLY B N 1
ATOM 2743 C CA . GLY B 1 148 ? 7.883 15.688 11.242 1 94.19 148 GLY B CA 1
ATOM 2744 C C . GLY B 1 148 ? 7.203 16.938 11.781 1 94.19 148 GLY B C 1
ATOM 2745 O O . GLY B 1 148 ? 7.5 18.047 11.336 1 94.19 148 GLY B O 1
ATOM 2746 N N . LEU B 1 149 ? 6.367 16.797 12.789 1 91.38 149 LEU B N 1
ATOM 2747 C CA . LEU B 1 149 ? 5.691 17.938 13.406 1 91.38 149 LEU B CA 1
ATOM 2748 C C . LEU B 1 149 ? 6.688 18.828 14.141 1 91.38 149 LEU B C 1
ATOM 2750 O O . LEU B 1 149 ? 6.477 20.031 14.266 1 91.38 149 LEU B O 1
ATOM 2754 N N . VAL B 1 150 ? 7.75 18.203 14.633 1 93 150 VAL B N 1
ATOM 2755 C CA . VAL B 1 150 ? 8.727 18.906 15.445 1 93 150 VAL B CA 1
ATOM 2756 C C . VAL B 1 150 ? 9.906 19.344 14.578 1 93 150 VAL B C 1
ATOM 2758 O O . VAL B 1 150 ? 10.406 20.469 14.711 1 93 150 VAL B O 1
ATOM 2761 N N . PHE B 1 151 ? 10.344 18.516 13.672 1 95.06 151 PHE B N 1
ATOM 2762 C CA . PHE B 1 151 ? 11.484 18.766 12.805 1 95.06 151 PHE B CA 1
ATOM 2763 C C . PHE B 1 151 ? 11.109 18.594 11.336 1 95.06 151 PHE B C 1
ATOM 2765 O O . PHE B 1 151 ? 11.648 17.719 10.656 1 95.06 151 PHE B O 1
ATOM 2772 N N . PRO B 1 152 ? 10.312 19.438 10.781 1 94.62 152 PRO B N 1
ATOM 2773 C CA . PRO B 1 152 ? 9.742 19.203 9.453 1 94.62 152 PRO B CA 1
ATOM 2774 C C . PRO B 1 152 ? 10.797 19.203 8.352 1 94.62 152 PRO B C 1
ATOM 2776 O O . PRO B 1 152 ? 10.805 18.312 7.496 1 94.62 152 PRO B O 1
ATOM 2779 N N . TRP B 1 153 ? 11.789 20.109 8.375 1 94.44 153 TRP B N 1
ATOM 2780 C CA . TRP B 1 153 ? 12.797 20.188 7.324 1 94.44 153 TRP B CA 1
ATOM 2781 C C . TRP B 1 153 ? 13.766 19.016 7.414 1 94.44 153 TRP B C 1
ATOM 2783 O O . TRP B 1 153 ? 14.117 18.406 6.398 1 94.44 153 TRP B O 1
ATOM 2793 N N . THR B 1 154 ? 14.156 18.688 8.609 1 96.5 154 THR B N 1
ATOM 2794 C CA . THR B 1 154 ? 15.086 17.578 8.812 1 96.5 154 THR B CA 1
ATOM 2795 C C . THR B 1 154 ? 14.461 16.25 8.375 1 96.5 154 THR B C 1
ATOM 2797 O O . THR B 1 154 ? 15.078 15.484 7.633 1 96.5 154 THR B O 1
ATOM 2800 N N . VAL B 1 155 ? 13.219 15.992 8.789 1 96.56 155 VAL B N 1
ATOM 2801 C CA . VAL B 1 155 ? 12.539 14.75 8.469 1 96.56 155 VAL B CA 1
ATOM 2802 C C . VAL B 1 155 ? 12.242 14.688 6.969 1 96.56 155 VAL B C 1
ATOM 2804 O O . VAL B 1 155 ? 12.383 13.641 6.344 1 96.56 155 VAL B O 1
ATOM 2807 N N . ALA B 1 156 ? 11.859 15.82 6.359 1 96.44 156 ALA B N 1
ATOM 2808 C CA . ALA B 1 156 ? 11.648 15.875 4.914 1 96.44 156 ALA B CA 1
ATOM 2809 C C . ALA B 1 156 ? 12.891 15.43 4.156 1 96.44 156 ALA B C 1
ATOM 2811 O O . ALA B 1 156 ? 12.805 14.609 3.236 1 96.44 156 ALA B O 1
ATOM 2812 N N . GLY B 1 157 ? 14.008 15.961 4.566 1 97.56 157 GLY B N 1
ATOM 2813 C CA . GLY B 1 157 ? 15.258 15.594 3.918 1 97.56 157 GLY B CA 1
ATOM 2814 C C . GLY B 1 157 ? 15.617 14.133 4.105 1 97.56 157 GLY B C 1
ATOM 2815 O O . GLY B 1 157 ? 15.984 13.445 3.148 1 97.56 157 GLY B O 1
ATOM 2816 N N . LEU B 1 158 ? 15.531 13.625 5.297 1 97.25 158 LEU B N 1
ATOM 2817 C CA . LEU B 1 158 ? 15.867 12.242 5.613 1 97.25 158 LEU B CA 1
ATOM 2818 C C . LEU B 1 158 ? 14.938 11.281 4.895 1 97.25 158 LEU B C 1
ATOM 2820 O O . LEU B 1 158 ? 15.359 10.211 4.449 1 97.25 158 LEU B O 1
ATOM 2824 N N . LEU B 1 159 ? 13.664 11.641 4.867 1 96.38 159 LEU B N 1
ATOM 2825 C CA . LEU B 1 159 ? 12.68 10.789 4.211 1 96.38 159 LEU B CA 1
ATOM 2826 C C . LEU B 1 159 ? 12.961 10.68 2.717 1 96.38 159 LEU B C 1
ATOM 2828 O O . LEU B 1 159 ? 12.898 9.586 2.15 1 96.38 159 LEU B O 1
ATOM 2832 N N . CYS B 1 160 ? 13.273 11.789 2.057 1 97.5 160 CYS B N 1
ATOM 2833 C CA . CYS B 1 160 ? 13.609 11.766 0.637 1 97.5 160 CYS B CA 1
ATOM 2834 C C . CY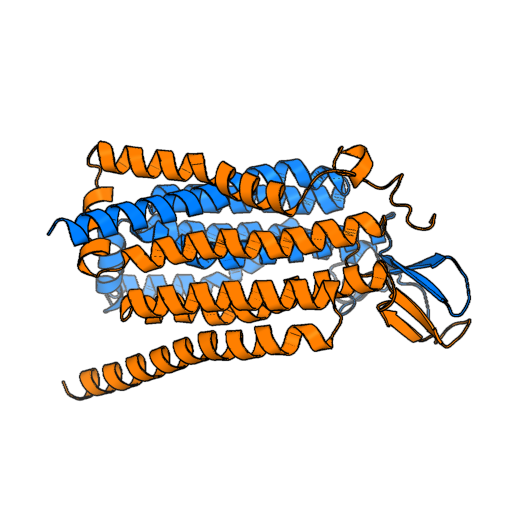S B 1 160 ? 14.883 10.961 0.393 1 97.5 160 CYS B C 1
ATOM 2836 O O . CYS B 1 160 ? 14.953 10.172 -0.554 1 97.5 160 CYS B O 1
ATOM 2838 N N . LEU B 1 161 ? 15.828 11.188 1.243 1 97.56 161 LEU B N 1
ATOM 2839 C CA . LEU B 1 161 ? 17.078 10.438 1.103 1 97.56 161 LEU B CA 1
ATOM 2840 C C . LEU B 1 161 ? 16.844 8.945 1.325 1 97.56 161 LEU B C 1
ATOM 2842 O O . LEU B 1 161 ? 17.375 8.117 0.592 1 97.56 161 LEU B O 1
ATOM 2846 N N . PHE B 1 162 ? 16.125 8.617 2.369 1 97.31 162 PHE B N 1
ATOM 2847 C CA . PHE B 1 162 ? 15.727 7.238 2.615 1 97.31 162 PHE B CA 1
ATOM 2848 C C . PHE B 1 162 ? 15.125 6.613 1.361 1 97.31 162 PHE B C 1
ATOM 2850 O O . PHE B 1 162 ? 15.531 5.527 0.947 1 97.31 162 PHE B O 1
ATOM 2857 N N . ALA B 1 163 ? 14.164 7.285 0.75 1 96.88 163 ALA B N 1
ATOM 2858 C CA . ALA B 1 163 ? 13.461 6.762 -0.417 1 96.88 163 ALA B CA 1
ATOM 2859 C C . ALA B 1 163 ? 14.414 6.586 -1.599 1 96.88 163 ALA B C 1
ATOM 2861 O O . ALA B 1 163 ? 14.352 5.574 -2.303 1 96.88 163 ALA B O 1
ATOM 2862 N N . LEU B 1 164 ? 15.289 7.566 -1.844 1 97.94 164 LEU B N 1
ATOM 2863 C CA . LEU B 1 164 ? 16.234 7.5 -2.955 1 97.94 164 LEU B CA 1
ATOM 2864 C C . LEU B 1 164 ? 17.188 6.32 -2.787 1 97.94 164 LEU B C 1
ATOM 2866 O O . LEU B 1 164 ? 17.453 5.594 -3.746 1 97.94 164 LEU B O 1
ATOM 2870 N N . LEU B 1 165 ? 17.625 6.148 -1.61 1 97.38 165 LEU B N 1
ATOM 2871 C CA . LEU B 1 165 ? 18.594 5.09 -1.326 1 97.38 165 LEU B CA 1
ATOM 2872 C C . LEU B 1 165 ? 17.922 3.719 -1.401 1 97.38 165 LEU B C 1
ATOM 2874 O O . LEU B 1 165 ? 18.547 2.754 -1.865 1 97.38 165 LEU B O 1
ATOM 2878 N N . ARG B 1 166 ? 16.734 3.643 -0.975 1 96.56 166 ARG B N 1
ATOM 2879 C CA . ARG B 1 166 ? 15.992 2.395 -1.099 1 96.56 166 ARG B CA 1
ATOM 2880 C C . ARG B 1 166 ? 15.742 2.051 -2.562 1 96.56 166 ARG B C 1
ATOM 2882 O O . ARG B 1 166 ? 15.828 0.886 -2.957 1 96.56 166 ARG B O 1
ATOM 2889 N N . ALA B 1 167 ? 15.352 3.062 -3.309 1 97.31 167 ALA B N 1
ATOM 2890 C CA . ALA B 1 167 ? 15.156 2.836 -4.738 1 97.31 167 ALA B CA 1
ATOM 2891 C C . ALA B 1 167 ? 16.438 2.338 -5.395 1 97.31 167 ALA B C 1
ATOM 2893 O O . ALA B 1 167 ? 16.422 1.386 -6.176 1 97.31 167 ALA B O 1
ATOM 2894 N N . LYS B 1 168 ? 17.531 2.967 -5.062 1 97.44 168 LYS B N 1
ATOM 2895 C CA . LYS B 1 168 ? 18.828 2.527 -5.578 1 97.44 168 LYS B CA 1
ATOM 2896 C C . LYS B 1 168 ? 19.109 1.083 -5.184 1 97.44 168 LYS B C 1
ATOM 2898 O O . LYS B 1 168 ? 19.562 0.285 -6.008 1 97.44 168 LYS B O 1
ATOM 2903 N N . ALA B 1 169 ? 18.891 0.747 -3.986 1 95.94 169 ALA B N 1
ATOM 2904 C CA . ALA B 1 169 ? 19.125 -0.605 -3.486 1 95.94 169 ALA B CA 1
ATOM 2905 C C . ALA B 1 169 ? 18.25 -1.621 -4.227 1 95.94 169 ALA B C 1
ATOM 2907 O O . ALA B 1 169 ? 18.75 -2.66 -4.672 1 95.94 169 ALA B O 1
ATOM 2908 N N . SER B 1 170 ? 17.016 -1.295 -4.359 1 96.56 170 SER B N 1
ATOM 2909 C CA . SER B 1 170 ? 16.078 -2.211 -5 1 96.56 170 SER B CA 1
ATOM 2910 C C . SER B 1 170 ? 16.438 -2.438 -6.465 1 96.56 170 SER B C 1
ATOM 2912 O O . SER B 1 170 ? 16.453 -3.576 -6.938 1 96.56 170 SER B O 1
ATOM 2914 N N . ILE B 1 171 ? 16.781 -1.402 -7.184 1 97.38 171 ILE B N 1
ATOM 2915 C CA . ILE B 1 171 ? 17.078 -1.496 -8.609 1 97.38 171 ILE B CA 1
ATOM 2916 C C . ILE B 1 171 ? 18.406 -2.223 -8.805 1 97.38 171 ILE B C 1
ATOM 2918 O O . ILE B 1 171 ? 18.516 -3.107 -9.656 1 97.38 171 ILE B O 1
ATOM 2922 N N . SER B 1 172 ? 19.375 -1.903 -7.98 1 96.94 172 SER B N 1
ATOM 2923 C CA . SER B 1 172 ? 20.656 -2.586 -8.102 1 96.94 172 SER B CA 1
ATOM 2924 C C . SER B 1 172 ? 20.531 -4.055 -7.711 1 96.94 172 SER B C 1
ATOM 2926 O O . SER B 1 172 ? 21.234 -4.91 -8.273 1 96.94 172 SER B O 1
ATOM 2928 N N . TYR B 1 173 ? 19.75 -4.336 -6.75 1 95.31 173 TYR B N 1
ATOM 2929 C CA . TYR B 1 173 ? 19.453 -5.703 -6.34 1 95.31 173 TYR B CA 1
ATOM 2930 C C . TYR B 1 173 ? 18.984 -6.535 -7.527 1 95.31 173 TYR B C 1
ATOM 2932 O O . TYR B 1 173 ? 19.516 -7.625 -7.773 1 95.31 173 TYR B O 1
ATOM 2940 N N . ALA B 1 174 ? 18.078 -6.047 -8.258 1 96.19 174 ALA B N 1
ATOM 2941 C CA . ALA B 1 174 ? 17.516 -6.746 -9.406 1 96.19 174 ALA B CA 1
ATOM 2942 C C . ALA B 1 174 ? 18.531 -6.844 -10.539 1 96.19 174 ALA B C 1
ATOM 2944 O O . ALA B 1 174 ? 18.656 -7.887 -11.188 1 96.19 174 ALA B O 1
ATOM 2945 N N . GLU B 1 175 ? 19.281 -5.812 -10.82 1 95.75 175 GLU B N 1
ATOM 2946 C CA . GLU B 1 175 ? 20.109 -5.695 -12.023 1 95.75 175 GLU B CA 1
ATOM 2947 C C . GLU B 1 175 ? 21.484 -6.332 -11.812 1 95.75 175 GLU B C 1
ATOM 2949 O O . GLU B 1 175 ? 22.047 -6.918 -12.734 1 95.75 175 GLU B O 1
ATOM 2954 N N . LYS B 1 176 ? 22.047 -6.164 -10.547 1 94.56 176 LYS B N 1
ATOM 2955 C CA . LYS B 1 176 ? 23.453 -6.508 -10.359 1 94.56 176 LYS B CA 1
ATOM 2956 C C . LYS B 1 176 ? 23.609 -7.68 -9.398 1 94.56 176 LYS B C 1
ATOM 2958 O O . LYS B 1 176 ? 24.719 -8.148 -9.148 1 94.56 176 LYS B O 1
ATOM 2963 N N . GLY B 1 177 ? 22.5 -8.102 -8.789 1 91.5 177 GLY B N 1
ATOM 2964 C CA . GLY B 1 177 ? 22.594 -9.281 -7.945 1 91.5 177 GLY B CA 1
ATOM 2965 C C . GLY B 1 177 ? 22.375 -8.992 -6.473 1 91.5 177 GLY B C 1
ATOM 2966 O O . GLY B 1 177 ? 22.234 -7.828 -6.082 1 91.5 177 GLY B O 1
ATOM 2967 N N . ARG B 1 178 ? 22.406 -9.992 -5.625 1 90.69 178 ARG B N 1
ATOM 2968 C CA . ARG B 1 178 ? 21.938 -9.977 -4.238 1 90.69 178 ARG B CA 1
ATOM 2969 C C . ARG B 1 178 ? 22.812 -9.047 -3.389 1 90.69 178 ARG B C 1
ATOM 2971 O O . ARG B 1 178 ? 22.297 -8.367 -2.496 1 90.69 178 ARG B O 1
ATOM 2978 N N . MET B 1 179 ? 24.047 -9 -3.68 1 89.94 179 MET B N 1
ATOM 2979 C CA . MET B 1 179 ? 24.938 -8.242 -2.814 1 89.94 179 MET B CA 1
ATOM 2980 C C . MET B 1 179 ? 24.875 -6.754 -3.129 1 89.94 179 MET B C 1
ATOM 2982 O O . MET B 1 179 ? 25.25 -5.926 -2.297 1 89.94 179 MET B O 1
ATOM 2986 N N . ALA B 1 180 ? 24.375 -6.371 -4.262 1 94.38 180 ALA B N 1
ATOM 2987 C CA . ALA B 1 180 ? 24.375 -4.984 -4.723 1 94.38 180 ALA B CA 1
ATOM 2988 C C . ALA B 1 180 ? 23.359 -4.148 -3.943 1 94.38 180 ALA B C 1
ATOM 2990 O O . ALA B 1 180 ? 23.438 -2.916 -3.953 1 94.38 180 ALA B O 1
ATOM 2991 N N . ARG B 1 181 ? 22.5 -4.844 -3.215 1 91.81 181 ARG B N 1
ATOM 2992 C CA . ARG B 1 181 ? 21.469 -4.121 -2.49 1 91.81 181 ARG B CA 1
ATOM 2993 C C . ARG B 1 181 ? 22 -3.539 -1.19 1 91.81 181 ARG B C 1
ATOM 2995 O O . ARG B 1 181 ? 21.406 -2.635 -0.609 1 91.81 181 ARG B O 1
ATOM 3002 N N . ILE B 1 182 ? 23.125 -4.031 -0.758 1 90.06 182 ILE B N 1
ATOM 3003 C CA . ILE B 1 182 ? 23.547 -3.828 0.624 1 90.06 182 ILE B CA 1
ATOM 3004 C C . ILE B 1 182 ? 23.875 -2.352 0.855 1 90.06 182 ILE B C 1
ATOM 3006 O O . ILE B 1 182 ? 23.422 -1.759 1.835 1 90.06 182 ILE B O 1
ATOM 3010 N N . SER B 1 183 ? 24.656 -1.721 -0 1 91.19 183 SER B N 1
ATOM 3011 C CA . SER B 1 183 ? 25.078 -0.344 0.23 1 91.19 183 SER B CA 1
ATOM 3012 C C . SER B 1 183 ? 23.875 0.595 0.321 1 91.19 183 SER B C 1
ATOM 3014 O O . SER B 1 183 ? 23.781 1.401 1.248 1 91.19 183 SER B O 1
ATOM 3016 N N . GLY B 1 184 ? 22.906 0.519 -0.592 1 94.88 184 GLY B N 1
ATOM 3017 C CA . GLY B 1 184 ? 21.719 1.351 -0.552 1 94.88 184 GLY B CA 1
ATOM 3018 C C . GLY B 1 184 ? 20.844 1.087 0.662 1 94.88 184 GLY B C 1
ATOM 3019 O O . GLY B 1 184 ? 20.375 2.023 1.307 1 94.88 184 GLY B O 1
ATOM 3020 N N . ASN B 1 185 ? 20.734 -0.177 1.004 1 93.31 185 ASN B N 1
ATOM 3021 C CA . ASN B 1 185 ? 19.906 -0.538 2.154 1 93.31 185 ASN B CA 1
ATOM 3022 C C . ASN B 1 185 ? 20.516 -0.043 3.459 1 93.31 185 ASN B C 1
ATOM 3024 O O . ASN B 1 185 ? 19.812 0.493 4.316 1 93.31 185 ASN B O 1
ATOM 3028 N N . MET B 1 186 ? 21.797 -0.258 3.59 1 90.5 186 MET B N 1
ATOM 3029 C CA . MET B 1 186 ? 22.453 0.159 4.828 1 90.5 186 MET B CA 1
ATOM 3030 C C . MET B 1 186 ? 22.359 1.671 5.004 1 90.5 186 MET B C 1
ATOM 3032 O O . MET B 1 186 ? 22.016 2.154 6.086 1 90.5 186 MET B O 1
ATOM 3036 N N . ALA B 1 187 ? 22.672 2.406 3.98 1 95.56 187 ALA B N 1
ATOM 3037 C CA . ALA B 1 187 ? 22.5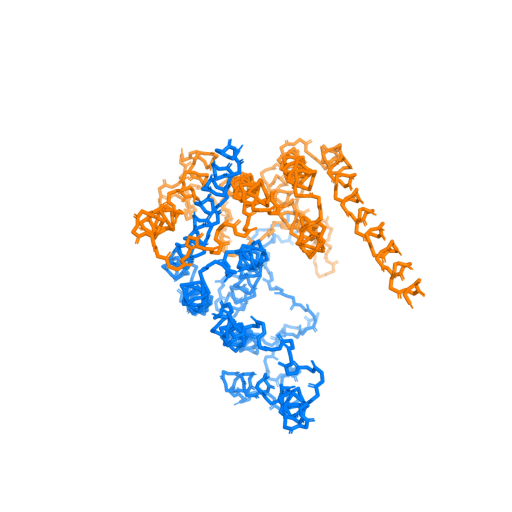94 3.863 4.043 1 95.56 187 ALA B CA 1
ATOM 3038 C C . ALA B 1 187 ? 21.156 4.328 4.316 1 95.56 187 ALA B C 1
ATOM 3040 O O . ALA B 1 187 ? 20.938 5.258 5.098 1 95.56 187 ALA B O 1
ATOM 3041 N N . SER B 1 188 ? 20.203 3.721 3.682 1 96.31 188 SER B N 1
ATOM 3042 C CA . SER B 1 188 ? 18.812 4.055 3.91 1 96.31 188 SER B CA 1
ATOM 3043 C C . SER B 1 188 ? 18.391 3.76 5.348 1 96.31 188 SER B C 1
ATOM 3045 O O . SER B 1 188 ? 17.641 4.523 5.957 1 96.31 188 SER B O 1
ATOM 3047 N N . ASN B 1 189 ? 18.891 2.641 5.887 1 92.19 189 ASN B N 1
ATOM 3048 C CA . ASN B 1 189 ? 18.578 2.291 7.27 1 92.19 189 ASN B CA 1
ATOM 3049 C C . ASN B 1 189 ? 19.094 3.348 8.242 1 92.19 189 ASN B C 1
ATOM 3051 O O . ASN B 1 189 ? 18.469 3.625 9.258 1 92.19 189 ASN B O 1
ATOM 3055 N N . ILE B 1 190 ? 20.188 3.953 7.953 1 94.69 190 ILE B N 1
ATOM 3056 C CA . ILE B 1 190 ? 20.719 5.023 8.789 1 94.69 190 ILE B CA 1
ATOM 3057 C C . ILE B 1 190 ? 19.766 6.219 8.766 1 94.69 190 ILE B C 1
ATOM 3059 O O . ILE B 1 190 ? 19.484 6.812 9.805 1 94.69 190 ILE B O 1
ATOM 3063 N N . CYS B 1 191 ? 19.234 6.559 7.578 1 96.12 191 CYS B N 1
ATOM 3064 C CA . CYS B 1 191 ? 18.281 7.652 7.465 1 96.12 191 CYS B CA 1
ATOM 3065 C C . CYS B 1 191 ? 17.016 7.363 8.273 1 96.12 191 CYS B C 1
ATOM 3067 O O . CYS B 1 191 ? 16.594 8.188 9.086 1 96.12 191 CYS B O 1
ATOM 3069 N N . GLY B 1 192 ? 16.469 6.121 8.117 1 94 192 GLY B N 1
ATOM 3070 C CA . GLY B 1 192 ? 15.281 5.746 8.867 1 94 192 GLY B CA 1
ATOM 3071 C C . GLY B 1 192 ? 15.516 5.691 10.367 1 94 192 GLY B C 1
ATOM 3072 O O . GLY B 1 192 ? 14.695 6.184 11.141 1 94 192 GLY B O 1
ATOM 3073 N N . ALA B 1 193 ? 16.625 5.164 10.758 1 92.81 193 ALA B N 1
ATOM 3074 C CA . ALA B 1 193 ? 16.938 5.047 12.18 1 92.81 193 ALA B CA 1
ATOM 3075 C C . ALA B 1 193 ? 17.188 6.418 12.797 1 92.81 193 ALA B C 1
ATOM 3077 O O . ALA B 1 193 ? 16.922 6.625 13.984 1 92.81 193 ALA B O 1
ATOM 3078 N N . SER B 1 194 ? 17.703 7.32 12.023 1 96.5 194 SER B N 1
ATOM 3079 C CA . SER B 1 194 ? 17.891 8.68 12.516 1 96.5 194 SER B CA 1
ATOM 3080 C C . SER B 1 194 ? 16.547 9.328 12.859 1 96.5 194 SER B C 1
ATOM 3082 O O . SER B 1 194 ? 16.453 10.062 13.844 1 96.5 194 SER B O 1
ATOM 3084 N N . ILE B 1 195 ? 15.562 9.062 12.094 1 95.38 195 ILE B N 1
ATOM 3085 C CA . ILE B 1 195 ? 14.219 9.562 12.398 1 95.38 195 ILE B CA 1
ATOM 3086 C C . ILE B 1 195 ? 13.719 8.93 13.688 1 95.38 195 ILE B C 1
ATOM 3088 O O . ILE B 1 195 ? 13.117 9.602 14.531 1 95.38 195 ILE B O 1
ATOM 3092 N N . ALA B 1 196 ? 14.016 7.672 13.867 1 92.06 196 ALA B N 1
ATOM 3093 C CA . ALA B 1 196 ? 13.633 6.988 15.102 1 92.06 196 ALA B CA 1
ATOM 3094 C C . ALA B 1 196 ? 14.344 7.602 16.312 1 92.06 196 ALA B C 1
ATOM 3096 O O . ALA B 1 196 ? 13.742 7.75 17.375 1 92.06 196 ALA B O 1
ATOM 3097 N N . GLY B 1 197 ? 15.547 7.902 16.109 1 95.31 197 GLY B N 1
ATOM 3098 C CA . GLY B 1 197 ? 16.281 8.57 17.172 1 95.31 197 GLY B CA 1
ATOM 3099 C C . GLY B 1 197 ? 15.688 9.914 17.562 1 95.31 197 GLY B C 1
ATOM 3100 O O . GLY B 1 197 ? 15.602 10.242 18.734 1 95.31 197 GLY B O 1
ATOM 3101 N N . LEU B 1 198 ? 15.312 10.695 16.562 1 96 198 LEU B N 1
ATOM 3102 C CA . LEU B 1 198 ? 14.641 11.961 16.812 1 96 198 LEU B CA 1
ATOM 3103 C C . LEU B 1 198 ? 13.344 11.742 17.594 1 96 198 LEU B C 1
ATOM 3105 O O . LEU B 1 198 ? 13 12.523 18.484 1 96 198 LEU B O 1
ATOM 3109 N N . THR B 1 199 ? 12.656 10.672 17.25 1 93.25 199 THR B N 1
ATOM 3110 C CA . THR B 1 199 ? 11.406 10.336 17.922 1 93.25 199 THR B CA 1
ATOM 3111 C C . THR B 1 199 ? 11.641 10.102 19.422 1 93.25 199 THR B C 1
ATOM 3113 O O . THR B 1 199 ? 10.922 10.641 20.25 1 93.25 199 THR B O 1
ATOM 3116 N N . LEU B 1 200 ? 12.648 9.359 19.656 1 92.06 200 LEU B N 1
ATOM 3117 C CA . LEU B 1 200 ? 12.984 9.07 21.047 1 92.06 200 LEU B CA 1
ATOM 3118 C C . LEU B 1 200 ? 13.359 10.344 21.797 1 92.06 200 LEU B C 1
ATOM 3120 O O . LEU B 1 200 ? 12.898 10.578 22.906 1 92.06 200 LEU B O 1
ATOM 3124 N N . ALA B 1 201 ? 14.156 11.211 21.172 1 95.81 201 ALA B N 1
ATOM 3125 C CA . ALA B 1 201 ? 14.594 12.453 21.797 1 95.81 201 ALA B CA 1
ATOM 3126 C C . ALA B 1 201 ? 13.414 13.352 22.125 1 95.81 201 ALA B C 1
ATOM 3128 O O . ALA B 1 201 ? 13.344 13.93 23.219 1 95.81 201 ALA B O 1
ATOM 3129 N N . ILE B 1 202 ? 12.508 13.508 21.219 1 95.75 202 ILE B N 1
ATOM 3130 C CA . ILE B 1 202 ? 11.32 14.328 21.406 1 95.75 202 ILE B CA 1
ATOM 3131 C C . ILE B 1 202 ? 10.5 13.781 22.578 1 95.75 202 ILE B C 1
ATOM 3133 O O . ILE B 1 202 ? 10.078 14.539 23.453 1 95.75 202 ILE B O 1
ATOM 3137 N N . GLY B 1 203 ? 10.297 12.438 22.609 1 94 203 GLY B N 1
ATOM 3138 C CA . GLY B 1 203 ? 9.5 11.82 23.656 1 94 203 GLY B CA 1
ATOM 3139 C C . GLY B 1 203 ? 10.086 12.008 25.047 1 94 203 GLY B C 1
ATOM 3140 O O . GLY B 1 203 ? 9.367 12.352 26 1 94 203 GLY B O 1
ATOM 3141 N N . VAL B 1 204 ? 11.367 11.82 25.141 1 93.12 204 VAL B N 1
ATOM 3142 C CA . VAL B 1 204 ? 12.047 11.938 26.438 1 93.12 204 VAL B CA 1
ATOM 3143 C C . VAL B 1 204 ? 12 13.391 26.906 1 93.12 204 VAL B C 1
ATOM 3145 O O . VAL B 1 204 ? 11.656 13.664 28.062 1 93.12 204 VAL B O 1
ATOM 3148 N N . TYR B 1 205 ? 12.289 14.266 26.031 1 95.62 205 TYR B N 1
ATOM 3149 C CA . TYR B 1 205 ? 12.32 15.68 26.406 1 95.62 205 TYR B CA 1
ATOM 3150 C C . TYR B 1 205 ? 10.93 16.188 26.766 1 95.62 205 TYR B C 1
ATOM 3152 O O . TYR B 1 205 ? 10.758 16.938 27.719 1 95.62 205 TYR B O 1
ATOM 3160 N N . ALA B 1 206 ? 9.938 15.773 26 1 94.06 206 ALA B N 1
ATOM 3161 C CA . ALA B 1 206 ? 8.562 16.188 26.281 1 94.06 206 ALA B CA 1
ATOM 3162 C C . ALA B 1 206 ? 8.109 15.664 27.641 1 94.06 206 ALA B C 1
ATOM 3164 O O . ALA B 1 206 ? 7.434 16.375 28.391 1 94.06 206 ALA B O 1
ATOM 3165 N N . THR B 1 207 ? 8.477 14.414 27.969 1 93.75 207 THR B N 1
ATOM 3166 C CA . THR B 1 207 ? 8.133 13.836 29.266 1 93.75 207 THR B CA 1
ATOM 3167 C C . THR B 1 207 ? 8.828 14.586 30.391 1 93.75 207 THR B C 1
ATOM 3169 O O . THR B 1 207 ? 8.227 14.844 31.438 1 93.75 207 THR B O 1
ATOM 3172 N N . HIS B 1 208 ? 10.031 14.914 30.172 1 93.94 208 HIS B N 1
ATOM 3173 C CA . HIS B 1 208 ? 10.773 15.695 31.156 1 93.94 208 HIS B CA 1
ATOM 3174 C C . HIS B 1 208 ? 10.086 17.031 31.422 1 93.94 208 HIS B C 1
ATOM 3176 O O . HIS B 1 208 ? 9.922 17.422 32.594 1 93.94 208 HIS B O 1
ATOM 3182 N N . LEU B 1 209 ? 9.555 17.688 30.375 1 93.88 209 LEU B N 1
ATOM 3183 C CA . LEU B 1 209 ? 8.875 18.969 30.516 1 93.88 209 LEU B CA 1
ATOM 3184 C C . LEU B 1 209 ? 7.566 18.812 31.281 1 93.88 209 LEU B C 1
ATOM 3186 O O . LEU B 1 209 ? 7.199 19.688 32.094 1 93.88 209 LEU B O 1
ATOM 3190 N N . GLU B 1 210 ? 6.852 17.75 30.984 1 92.06 210 GLU B N 1
ATOM 3191 C CA . GLU B 1 210 ? 5.574 17.5 31.641 1 92.06 210 GLU B CA 1
ATOM 3192 C C . GLU B 1 210 ? 5.77 17.25 33.125 1 92.06 210 GLU B C 1
ATOM 3194 O O . GLU B 1 210 ? 5.004 17.75 33.969 1 92.06 210 GLU B O 1
ATOM 3199 N N . LEU B 1 211 ? 6.777 16.531 33.469 1 91.56 211 LEU B N 1
ATOM 3200 C CA . LEU B 1 211 ? 7.027 16.172 34.844 1 91.56 211 LEU B CA 1
ATOM 3201 C C . LEU B 1 211 ? 7.625 17.328 35.625 1 91.56 211 LEU B C 1
ATOM 3203 O O . LEU B 1 211 ? 7.496 17.406 36.844 1 91.56 211 LEU B O 1
ATOM 3207 N N . ALA B 1 212 ? 8.133 18.219 34.875 1 90.75 212 ALA B N 1
ATOM 3208 C CA . ALA B 1 212 ? 8.75 19.375 35.5 1 90.75 212 ALA B CA 1
ATOM 3209 C C . ALA B 1 212 ? 7.711 20.453 35.812 1 90.75 212 ALA B C 1
ATOM 3211 O O . ALA B 1 212 ? 7.996 21.406 36.531 1 90.75 212 ALA B O 1
ATOM 3212 N N . LYS B 1 213 ? 6.461 20.328 35.281 1 83.06 213 LYS B N 1
ATOM 3213 C CA . LYS B 1 213 ? 5.367 21.219 35.656 1 83.06 213 LYS B CA 1
ATOM 3214 C C . LYS B 1 213 ? 4.734 20.781 36.969 1 83.06 213 LYS B C 1
ATOM 3216 O O . LYS B 1 213 ? 4.59 19.578 37.219 1 83.06 213 LYS B O 1
#

InterPro domains:
  IPR001129 Membrane-associated, eicosanoid/glutathione metabolism (MAPEG) protein [PF01124] (68-200)
  IPR023352 Membrane associated eicosanoid/glutathione metabolism-like domain superfamily [G3DSA:1.20.120.550] (61-211)
  IPR023352 Membrane associated eicosanoid/glutathione metabolism-like domain superfamily [SSF161084] (82-204)

Radius of gyration: 23.93 Å; Cα contacts (8 Å, |Δi|>4): 623; chains: 2; bounding box: 47×74×63 Å

Secondary structure (DSSP, 8-state):
-PPP-GGGSHHHHTT-TT--HHHHHHHHHHHTTHHHHHHHHHHHHTT-HHHHHHHHHHHTT-HHHHHHHHHHHHHHHHHHHHHHHHHHTTTPPTT----EEEEE-SSTT-EEEE--SHHHHHHHHHHHHHHHHHHHHHHHHHHHHHHHTT-HHHHHHHHHHHHHHHHHHHHHHHHH-GGGHHHHHHHHHHHHHHHHHHHHHHHHHHHHHHHH-/-PPP-GGGSHHHHTT-SS--HHHHHHHHHHHTTHHHHHHHHHHHHTT-HHHHHHHHHHHTT-HHHHHHHHHHHHHHHHHHHHHHHHHHTTTPPTT----EEEEE-SSTT-EEEE--SHHHHHHHHHHHHHHHHHHHHHHHHHHHHHHHTT-HHHHHHHHHHHHHHHHHHHHHHHHH-GGGHHHHHHHHHHHHHHHHHHHHHHHHHHHHHHHH-

Organism: NCBI:txid2562239

pLDDT: mean 91.23, std 6.61, range [51.56, 98.06]

Sequence (426 aa):
MAAPDPSTSDFVKVGFDKVNFFVMFPTFTAAFTIPGILGGVAAFYHKSSAVQKVELVADYSLGPLYVAMFLVRIIFSFIQSNLADARRNTGINVPDQHAYKVVTGSAAGSLVLMDDEGAFGRFNRAQRGVQNVWENVFPLSIEVVLTGLVFPWTVAGLLCLFALLRAKASISYAEKGRMARISGNMASNICGASIAGLTLAIGVYATHLELAKMAAPDPSTSDFVKVGFDKVNFFVMFPTFTAAFTIPGILGGVAAFYHKSSAVQKVELVADYSLGPLYVAMFLVRIIFSFIQSNLADARRNTGINVPDQHAYKVVTGSAAGSLVLMDDEGAFGRFNRAQRGVQNVWENVFPLSIEVVLTGLVFPWTVAGLLCLFALLRAKASISYAEKGRMARISGNMASNICGASIAGLTLAIGVYATHLELAK